Protein AF-0000000067866087 (afdb_homodimer)

Solvent-accessible surface area (backbone atoms only — not comparable to full-atom values): 29456 Å² total; per-residue (Å²): 94,56,46,68,60,42,43,50,47,48,44,54,44,33,23,49,41,31,41,72,55,40,32,34,80,64,55,8,73,56,95,89,36,75,36,65,34,22,41,31,91,88,43,38,72,68,56,48,49,72,78,46,77,77,79,81,91,61,86,77,58,91,58,44,31,29,64,70,24,38,69,46,52,48,46,57,62,41,58,78,33,57,77,39,63,63,45,54,54,42,44,39,73,70,68,67,51,92,69,66,81,92,58,43,64,74,44,63,41,66,60,39,52,70,69,90,81,69,78,78,55,56,32,56,30,35,40,30,34,71,85,61,40,33,42,38,31,42,66,49,58,67,64,73,56,74,56,64,56,70,53,37,88,85,75,68,38,64,53,65,70,56,56,50,40,37,64,76,48,43,34,60,42,19,61,54,14,68,83,40,41,76,42,56,81,30,60,67,64,43,29,67,40,26,47,60,47,60,54,52,29,64,27,54,51,94,46,28,34,37,36,40,35,30,42,68,56,34,37,52,46,50,55,60,45,59,80,51,59,84,43,84,55,46,41,77,42,39,46,62,59,53,45,53,44,46,38,65,72,21,45,67,37,82,56,16,39,48,41,50,50,49,36,54,67,74,58,69,108,98,56,45,70,59,43,42,49,49,49,45,53,44,35,23,49,41,31,42,73,54,39,33,33,79,65,55,7,74,56,97,88,38,76,37,64,33,22,40,31,92,89,42,38,73,67,57,47,48,72,79,48,76,76,80,81,89,61,84,74,58,92,58,44,32,30,64,71,23,38,69,47,52,49,47,55,62,40,58,78,33,56,76,40,63,63,46,56,54,44,43,40,72,70,68,66,52,91,68,67,81,92,58,44,62,74,45,61,41,66,58,38,53,68,68,90,79,70,79,77,54,58,32,55,30,34,38,29,34,72,84,62,38,33,43,38,32,41,64,49,58,68,63,73,56,73,55,63,54,69,53,37,87,86,74,69,36,64,54,65,70,56,55,51,42,38,65,75,48,44,33,60,42,18,60,55,14,67,83,39,40,76,42,55,80,30,62,67,63,43,30,68,40,24,46,60,48,58,55,52,30,66,27,53,51,92,46,28,32,35,36,39,34,32,41,66,57,34,39,52,45,51,58,60,44,60,80,50,59,82,43,85,57,45,40,77,41,39,47,61,59,53,46,53,45,46,39,65,72,22,46,66,38,83,56,15,40,46,42,49,50,48,35,53,69,74,58,67,109

Organism: NCBI:txid29363

Secondary structure (DSSP, 8-state):
--HHHHHHHHHHHHHHHHHHTS---PPEEETTEEETTBPPTT-GGGGSPTTPPPPSSSPPPTTTTBTT-HHHHHHHHHGGGTTSHHHHHHHHHHH---PPTT--EEEEEEEE-S-TTS----EEEEEEETTS-EEEEEE-SS-SSS------TTTSS--HHHHHHIIIIIHHHHHH-SS-GGGGG-HHHHHHTHHHHHHHTT--STTEEEEEEE-TT-HHHHHHHGGGTTSTTEEEEEHHHHHHHHHHHHTTSTTHHHHHHHHHHHT--/--HHHHHHHHHHHHHHHHHHTS---PPEEETTEEETTBPPTT-GGGGSPTTPPPPSSSPPPTTTTBTT-HHHHHHHHHGGGTTSHHHHHHHHHHH---PPTT--EEEEEEEE-S-TTS----EEEEEEETTS-EEEEEE-SS-SSS------TTTS---HHHHHHIIIIIHHHHHT-SS-GGGGG-HHHHHHTHHHHHHHTT--STTEEEEEEE-TT-HHHHHHHGGGTTSTTEEEEEHHHHHHHHHHHHTTSTTHHHHHHHHHHHT--

Structure (mmCIF, N/CA/C/O backbone):
data_AF-0000000067866087-model_v1
#
loop_
_entity.id
_entity.type
_entity.pdbx_description
1 polymer 'Uncharacterized protein'
#
loop_
_atom_site.group_PDB
_atom_site.id
_atom_site.type_symbol
_atom_site.label_atom_id
_atom_site.label_alt_id
_atom_site.label_comp_id
_atom_site.label_asym_id
_atom_site.label_entity_id
_atom_site.label_seq_id
_atom_site.pdbx_PDB_ins_code
_atom_site.Cartn_x
_atom_site.Cartn_y
_atom_site.Cartn_z
_atom_site.occupancy
_atom_site.B_iso_or_equiv
_atom_site.auth_seq_id
_atom_site.auth_comp_id
_atom_site.auth_asym_id
_atom_site.auth_atom_id
_atom_site.pdbx_PDB_model_num
ATOM 1 N N . MET A 1 1 ? -4.77 30.953 -7.512 1 77.44 1 MET A N 1
ATOM 2 C CA . MET A 1 1 ? -6.051 30.438 -7.996 1 77.44 1 MET A CA 1
ATOM 3 C C . MET A 1 1 ? -7.172 30.781 -7.016 1 77.44 1 MET A C 1
ATOM 5 O O . MET A 1 1 ? -6.961 30.781 -5.801 1 77.44 1 MET A O 1
ATOM 9 N N . ARG A 1 2 ? -8.258 31.047 -7.578 1 87.06 2 ARG A N 1
ATOM 10 C CA . ARG A 1 2 ? -9.406 31.281 -6.715 1 87.06 2 ARG A CA 1
ATOM 11 C C . ARG A 1 2 ? -9.758 30.047 -5.898 1 87.06 2 ARG A C 1
ATOM 13 O O . ARG A 1 2 ? -9.664 28.922 -6.395 1 87.06 2 ARG A O 1
ATOM 20 N N . TYR A 1 3 ? -10.055 30.312 -4.684 1 91.94 3 TYR A N 1
ATOM 21 C CA . TYR A 1 3 ? -10.32 29.234 -3.738 1 91.94 3 TYR A CA 1
ATOM 22 C C . TYR A 1 3 ? -11.352 28.266 -4.297 1 91.94 3 TYR A C 1
ATOM 24 O O . TYR A 1 3 ? -11.172 27.047 -4.223 1 91.94 3 TYR A O 1
ATOM 32 N N . GLN A 1 4 ? -12.398 28.828 -4.828 1 92.75 4 GLN A N 1
ATOM 33 C CA . GLN A 1 4 ? -13.461 27.969 -5.328 1 92.75 4 GLN A CA 1
ATOM 34 C C . GLN A 1 4 ? -12.961 27.047 -6.434 1 92.75 4 GLN A C 1
ATOM 36 O O . GLN A 1 4 ? -13.336 25.875 -6.492 1 92.75 4 GLN A O 1
ATOM 41 N N . ASP A 1 5 ? -12.164 27.562 -7.277 1 94.75 5 ASP A N 1
ATOM 42 C CA . ASP A 1 5 ? -11.578 26.75 -8.344 1 94.75 5 ASP A CA 1
ATOM 43 C C . ASP A 1 5 ? -10.656 25.672 -7.773 1 94.75 5 ASP A C 1
ATOM 45 O O . ASP A 1 5 ? -10.688 24.531 -8.227 1 94.75 5 ASP A O 1
ATOM 49 N N . TYR A 1 6 ? -9.898 26.062 -6.82 1 95.81 6 TYR A N 1
ATOM 50 C CA . TYR A 1 6 ? -9.008 25.125 -6.156 1 95.81 6 TYR A CA 1
ATOM 51 C C . TYR A 1 6 ? -9.789 23.984 -5.52 1 95.81 6 TYR A C 1
ATOM 53 O O . TYR A 1 6 ? -9.492 22.812 -5.746 1 95.81 6 TYR A O 1
ATOM 61 N N . LYS A 1 7 ? -10.727 24.344 -4.789 1 96.94 7 LYS A N 1
ATOM 62 C CA . LYS A 1 7 ? -11.531 23.359 -4.074 1 96.94 7 LYS A CA 1
ATOM 63 C C . LYS A 1 7 ? -12.211 22.391 -5.043 1 96.94 7 LYS A C 1
ATOM 65 O O . LYS A 1 7 ? -12.18 21.172 -4.848 1 96.94 7 LYS A O 1
ATOM 70 N N . GLU A 1 8 ? -12.773 22.953 -6.066 1 96.94 8 GLU A N 1
ATOM 71 C CA . GLU A 1 8 ? -13.461 22.125 -7.051 1 96.94 8 GLU A CA 1
ATOM 72 C C . GLU A 1 8 ? -12.5 21.156 -7.723 1 96.94 8 GLU A C 1
ATOM 74 O O . GLU A 1 8 ? -12.836 19.984 -7.922 1 96.94 8 GLU A O 1
ATOM 79 N N . LYS A 1 9 ? -11.398 21.625 -8.07 1 97.44 9 LYS A N 1
ATOM 80 C CA . LYS A 1 9 ? -10.383 20.781 -8.695 1 97.44 9 LYS A CA 1
ATOM 81 C C . LYS A 1 9 ? -9.992 19.625 -7.781 1 97.44 9 LYS A C 1
ATOM 83 O O . LYS A 1 9 ? -9.883 18.484 -8.234 1 97.44 9 LYS A O 1
ATOM 88 N N . VAL A 1 10 ? -9.797 19.906 -6.527 1 98.19 10 VAL A N 1
ATOM 89 C CA . VAL A 1 10 ? -9.398 18.906 -5.555 1 98.19 10 VAL A CA 1
ATOM 90 C C . VAL A 1 10 ? -10.516 17.875 -5.395 1 98.19 10 VAL A C 1
ATOM 92 O O . VAL A 1 10 ? -10.266 16.656 -5.449 1 98.19 10 VAL A O 1
ATOM 95 N N . LEU A 1 11 ? -11.719 18.359 -5.246 1 98.31 11 LEU A N 1
ATOM 96 C CA . LEU A 1 11 ? -12.828 17.453 -5 1 98.31 11 LEU A CA 1
ATOM 97 C C . LEU A 1 11 ? -13.07 16.547 -6.203 1 98.31 11 LEU A C 1
ATOM 99 O O . LEU A 1 11 ? -13.344 15.359 -6.043 1 98.31 11 LEU A O 1
ATOM 103 N N . ASN A 1 12 ? -12.93 17.094 -7.41 1 98.25 12 ASN A N 1
ATOM 104 C CA . ASN A 1 12 ? -13.055 16.281 -8.617 1 98.25 12 ASN A CA 1
ATOM 105 C C . ASN A 1 12 ? -11.961 15.219 -8.695 1 98.25 12 ASN A C 1
ATOM 107 O O . ASN A 1 12 ? -12.242 14.07 -9.039 1 98.25 12 ASN A O 1
ATOM 111 N N . HIS A 1 13 ? -10.82 15.602 -8.398 1 98.56 13 HIS A N 1
ATOM 112 C CA . HIS A 1 13 ? -9.695 14.664 -8.391 1 98.56 13 HIS A CA 1
ATOM 113 C C . HIS A 1 13 ? -9.93 13.539 -7.395 1 98.56 13 HIS A C 1
ATOM 115 O O . HIS A 1 13 ? -9.711 12.367 -7.715 1 98.56 13 HIS A O 1
ATOM 121 N N . LEU A 1 14 ? -10.422 13.891 -6.227 1 98.62 14 LEU A N 1
ATOM 122 C CA . LEU A 1 14 ? -10.617 12.898 -5.176 1 98.62 14 LEU A CA 1
ATOM 123 C C . LEU A 1 14 ? -11.758 11.953 -5.523 1 98.62 14 LEU A C 1
ATOM 125 O O . LEU A 1 14 ? -11.734 10.773 -5.145 1 98.62 14 LEU A O 1
ATOM 129 N N . GLU A 1 15 ? -12.719 12.484 -6.215 1 98.31 15 GLU A N 1
ATOM 130 C CA . GLU A 1 15 ? -13.766 11.602 -6.727 1 98.31 15 GLU A CA 1
ATOM 131 C C . GLU A 1 15 ? -13.195 10.562 -7.684 1 98.31 15 GLU A C 1
ATOM 133 O O . GLU A 1 15 ? -13.516 9.375 -7.578 1 98.31 15 GLU A O 1
ATOM 138 N N . GLU A 1 16 ? -12.352 10.992 -8.578 1 97.88 16 GLU A N 1
ATOM 139 C CA . GLU A 1 16 ? -11.703 10.078 -9.516 1 97.88 16 GLU A CA 1
ATOM 140 C C . GLU A 1 16 ? -10.797 9.094 -8.781 1 97.88 16 GLU A C 1
ATOM 142 O O . GLU A 1 16 ? -10.766 7.906 -9.117 1 97.88 16 GLU A O 1
ATOM 147 N N . TYR A 1 17 ? -10.07 9.602 -7.848 1 97.62 17 TYR A N 1
ATOM 148 C CA . TYR A 1 17 ? -9.203 8.75 -7.035 1 97.62 17 TYR A CA 1
ATOM 149 C C . TYR A 1 17 ? -10.008 7.664 -6.336 1 97.62 17 TYR A C 1
ATOM 151 O O . TYR A 1 17 ? -9.609 6.496 -6.324 1 97.62 17 TYR A O 1
ATOM 159 N N . LYS A 1 18 ? -11.141 8.07 -5.734 1 97.38 18 LYS A N 1
ATOM 160 C CA . LYS A 1 18 ? -12.023 7.137 -5.047 1 97.38 18 LYS A CA 1
ATOM 161 C C . LYS A 1 18 ? -12.477 6.016 -5.98 1 97.38 18 LYS A C 1
ATOM 163 O O . LYS A 1 18 ? -12.43 4.84 -5.613 1 97.38 18 LYS A O 1
ATOM 168 N N . LEU A 1 19 ? -12.758 6.352 -7.199 1 95.81 19 LEU A N 1
ATOM 169 C CA . LEU A 1 19 ? -13.266 5.395 -8.18 1 95.81 19 LEU A CA 1
ATOM 170 C C . LEU A 1 19 ? -12.141 4.52 -8.719 1 95.81 19 LEU A C 1
ATOM 172 O O . LEU A 1 19 ? -12.258 3.293 -8.742 1 95.81 19 LEU A O 1
ATOM 176 N N . ASN A 1 20 ? -11.055 5.148 -9.047 1 93.69 20 ASN A N 1
ATOM 177 C CA . ASN A 1 20 ? -10.055 4.465 -9.859 1 93.69 20 ASN A CA 1
ATOM 178 C C . ASN A 1 20 ? -8.977 3.828 -8.992 1 93.69 20 ASN A C 1
ATOM 180 O O . ASN A 1 20 ? -8.383 2.812 -9.367 1 93.69 20 ASN A O 1
ATOM 184 N N . SER A 1 21 ? -8.656 4.422 -7.883 1 94.06 21 SER A N 1
ATOM 185 C CA . SER A 1 21 ? -7.57 3.928 -7.043 1 94.06 21 SER A CA 1
ATOM 186 C C . SER A 1 21 ? -8.109 3.113 -5.871 1 94.06 21 SER A C 1
ATOM 188 O O . SER A 1 21 ? -7.531 2.084 -5.508 1 94.06 21 SER A O 1
ATOM 190 N N . LEU A 1 22 ? -9.258 3.545 -5.355 1 95.81 22 LEU A N 1
ATOM 191 C CA . LEU A 1 22 ? -9.812 2.84 -4.207 1 95.81 22 LEU A CA 1
ATOM 192 C C . LEU A 1 22 ? -10.844 1.81 -4.645 1 95.81 22 LEU A C 1
ATOM 194 O O . LEU A 1 22 ? -11.211 0.924 -3.869 1 95.81 22 LEU A O 1
ATOM 198 N N . GLY A 1 23 ? -11.375 2 -5.867 1 95 23 GLY A N 1
ATOM 199 C CA . GLY A 1 23 ? -12.398 1.094 -6.363 1 95 23 GLY A CA 1
ATOM 200 C C . GLY A 1 23 ? -13.727 1.234 -5.641 1 95 23 GLY A C 1
ATOM 201 O O . GLY A 1 23 ? -14.516 0.292 -5.598 1 95 23 GLY A O 1
ATOM 202 N N . CYS A 1 24 ? -13.891 2.293 -4.93 1 95.69 24 CYS A N 1
ATOM 203 C CA . CYS A 1 24 ? -15.133 2.549 -4.211 1 95.69 24 CYS A CA 1
ATOM 204 C C . CYS A 1 24 ? -16.125 3.309 -5.086 1 95.69 24 CYS A C 1
ATOM 206 O O . CYS A 1 24 ? -15.938 4.496 -5.355 1 95.69 24 CYS A O 1
ATOM 208 N N . VAL A 1 25 ? -17.141 2.707 -5.469 1 93.81 25 VAL A N 1
ATOM 209 C CA . VAL A 1 25 ? -18.094 3.291 -6.41 1 93.81 25 VAL A CA 1
ATOM 210 C C . VAL A 1 25 ? -19.219 3.979 -5.645 1 93.81 25 VAL A C 1
ATOM 212 O O . VAL A 1 25 ? -19.844 4.91 -6.152 1 93.81 25 VAL A O 1
ATOM 215 N N . LYS A 1 26 ? -19.469 3.535 -4.41 1 93.75 26 LYS A N 1
ATOM 216 C CA . LYS A 1 26 ? -20.547 4.098 -3.6 1 93.75 26 LYS A CA 1
ATOM 217 C C . LYS A 1 26 ? -20.156 5.469 -3.051 1 93.75 26 LYS A C 1
ATOM 219 O O . LYS A 1 26 ? -19.047 5.656 -2.559 1 93.75 26 LYS A O 1
ATOM 224 N N . ASN A 1 27 ? -21.125 6.348 -3.113 1 96.31 27 ASN A N 1
ATOM 225 C CA . ASN A 1 27 ? -20.891 7.691 -2.602 1 96.31 27 ASN A CA 1
ATOM 226 C C . ASN A 1 27 ? -21.297 7.812 -1.134 1 96.31 27 ASN A C 1
ATOM 228 O O . ASN A 1 27 ? -22.109 7.031 -0.643 1 96.31 27 ASN A O 1
ATOM 232 N N . GLY A 1 28 ? -20.656 8.734 -0.417 1 96.56 28 GLY A N 1
ATOM 233 C CA . GLY A 1 28 ? -21.062 9.086 0.936 1 96.56 28 GLY A CA 1
ATOM 234 C C . GLY A 1 28 ? -21.984 10.297 0.988 1 96.56 28 GLY A C 1
ATOM 235 O O . GLY A 1 28 ? -22.188 10.977 -0.021 1 96.56 28 GLY A O 1
ATOM 236 N N . LEU A 1 29 ? -22.516 10.555 2.168 1 95.88 29 LEU A N 1
ATOM 237 C CA . LEU A 1 29 ? -23.484 11.617 2.336 1 95.88 29 LEU A CA 1
ATOM 238 C C . LEU A 1 29 ? -22.922 12.766 3.158 1 95.88 29 LEU A C 1
ATOM 240 O O . LEU A 1 29 ? -22.141 12.539 4.09 1 95.88 29 LEU A O 1
ATOM 244 N N . TYR A 1 30 ? -23.297 13.977 2.809 1 95.38 30 TYR A N 1
ATOM 245 C CA . TYR A 1 30 ? -23.125 15.195 3.596 1 95.38 30 TYR A CA 1
ATOM 246 C C . TYR A 1 30 ? -24.375 16.062 3.545 1 95.38 30 TYR A C 1
ATOM 248 O O . TYR A 1 30 ? -24.828 16.438 2.465 1 95.38 30 TYR A O 1
ATOM 256 N N . GLN A 1 31 ? -24.922 16.266 4.699 1 94.75 31 GLN A N 1
ATOM 257 C CA . GLN A 1 31 ? -26.172 17.016 4.793 1 94.75 31 GLN A CA 1
ATOM 258 C C . GLN A 1 31 ? -27.219 16.438 3.848 1 94.75 31 GLN A C 1
ATOM 260 O O . GLN A 1 31 ? -27.844 17.172 3.086 1 94.75 31 GLN A O 1
ATOM 265 N N . ASN A 1 32 ? -27.25 15.133 3.721 1 93.44 32 ASN A N 1
ATOM 266 C CA . ASN A 1 32 ? -28.266 14.344 3.021 1 93.44 32 ASN A CA 1
ATOM 267 C C . ASN A 1 32 ? -28.078 14.414 1.508 1 93.44 32 ASN A C 1
ATOM 269 O O . ASN A 1 32 ? -29.031 14.164 0.754 1 93.44 32 ASN A O 1
ATOM 273 N N . LYS A 1 33 ? -26.984 14.844 1.142 1 96.88 33 LYS A N 1
ATOM 274 C CA . LYS A 1 33 ? -26.641 14.844 -0.28 1 96.88 33 LYS A CA 1
ATOM 275 C C . LYS A 1 33 ? -25.422 13.977 -0.555 1 96.88 33 LYS A C 1
ATOM 277 O O . LYS A 1 33 ? -24.469 13.961 0.239 1 96.88 33 LYS A O 1
ATOM 282 N N . GLU A 1 34 ? -25.406 13.391 -1.702 1 97.19 34 GLU A N 1
ATOM 283 C CA . GLU A 1 34 ? -24.312 12.516 -2.084 1 97.19 34 GLU A CA 1
ATOM 284 C C . GLU A 1 34 ? -23.172 13.305 -2.736 1 97.19 34 GLU A C 1
ATOM 286 O O . GLU A 1 34 ? -23.422 14.195 -3.551 1 97.19 34 GLU A O 1
ATOM 291 N N . TYR A 1 35 ? -22.062 12.961 -2.389 1 97.81 35 TYR A N 1
ATOM 292 C CA . TYR A 1 35 ? -20.875 13.562 -3.002 1 97.81 35 TYR A CA 1
ATOM 293 C C . TYR A 1 35 ? -19.875 12.492 -3.424 1 97.81 35 TYR A C 1
ATOM 295 O O . TYR A 1 35 ? -19.656 11.516 -2.697 1 97.81 35 TYR A O 1
ATOM 303 N N . GLY A 1 36 ? -19.219 12.641 -4.559 1 97.81 36 GLY A N 1
ATOM 304 C CA . GLY A 1 36 ? -18.312 11.664 -5.145 1 97.81 36 GLY A CA 1
ATOM 305 C C . GLY A 1 36 ? -17.016 11.508 -4.363 1 97.81 36 GLY A C 1
ATOM 306 O O . GLY A 1 36 ? -16.422 10.43 -4.352 1 97.81 36 GLY A O 1
ATOM 307 N N . HIS A 1 37 ? -16.594 12.539 -3.721 1 98.44 37 HIS A N 1
ATOM 308 C CA . HIS A 1 37 ? -15.32 12.492 -3.02 1 98.44 37 HIS A CA 1
ATOM 309 C C . HIS A 1 37 ? -15.492 12 -1.589 1 98.44 37 HIS A C 1
ATOM 311 O O . HIS A 1 37 ? -14.531 11.938 -0.825 1 98.44 37 HIS A O 1
ATOM 317 N N . ILE A 1 38 ? -16.75 11.672 -1.154 1 98.56 38 ILE A N 1
ATOM 318 C CA . ILE A 1 38 ? -17.031 11.25 0.213 1 98.56 38 ILE A CA 1
ATOM 319 C C . ILE A 1 38 ? -17.25 9.734 0.251 1 98.56 38 ILE A C 1
ATOM 321 O O . ILE A 1 38 ? -18.047 9.195 -0.515 1 98.56 38 ILE A O 1
ATOM 325 N N . LEU A 1 39 ? -16.516 9.094 1.091 1 97.88 39 LEU A N 1
ATOM 326 C CA . LEU A 1 39 ? -16.703 7.668 1.328 1 97.88 39 LEU A CA 1
ATOM 327 C C . LEU A 1 39 ? -17.984 7.414 2.125 1 97.88 39 LEU A C 1
ATOM 329 O O . LEU A 1 39 ? -18.359 8.227 2.971 1 97.88 39 LEU A O 1
ATOM 333 N N . PRO A 1 40 ? -18.609 6.254 1.887 1 95.75 40 PRO A N 1
ATOM 334 C CA . PRO A 1 40 ? -19.766 5.91 2.715 1 95.75 40 PRO A CA 1
ATOM 335 C C . PRO A 1 40 ? -19.406 5.699 4.184 1 95.75 40 PRO A C 1
ATOM 337 O O . PRO A 1 40 ? -18.234 5.516 4.508 1 95.75 40 PRO A O 1
ATOM 340 N N . SER A 1 41 ? -20.469 5.762 4.992 1 91.38 41 SER A N 1
ATOM 341 C CA . SER A 1 41 ? -20.266 5.484 6.41 1 91.38 41 SER A CA 1
ATOM 342 C C . SER A 1 41 ? -19.625 4.121 6.621 1 91.38 41 SER A C 1
ATOM 344 O O . SER A 1 41 ? -19.984 3.146 5.957 1 91.38 41 SER A O 1
ATOM 346 N N . GLY A 1 42 ? -18.625 4.051 7.465 1 91.44 42 GLY A N 1
ATOM 347 C CA . GLY A 1 42 ? -17.938 2.803 7.762 1 91.44 42 GLY A CA 1
ATOM 348 C C . GLY A 1 42 ? -16.719 2.568 6.902 1 91.44 42 GLY A C 1
ATOM 349 O O . GLY A 1 42 ? -15.93 1.653 7.16 1 91.44 42 GLY A O 1
ATOM 350 N N . PHE A 1 43 ? -16.484 3.406 5.902 1 94.69 43 PHE A N 1
ATOM 351 C CA . PHE A 1 43 ? -15.391 3.178 4.961 1 94.69 43 PHE A CA 1
ATOM 352 C C . PHE A 1 43 ? -14.211 4.094 5.266 1 94.69 43 PHE A C 1
ATOM 354 O O . PHE A 1 43 ? -13.328 4.266 4.426 1 94.69 43 PHE A O 1
ATOM 361 N N . ARG A 1 44 ? -14.117 4.68 6.414 1 94.69 44 ARG A N 1
ATOM 362 C CA . ARG A 1 44 ? -13.047 5.59 6.797 1 94.69 44 ARG A CA 1
ATOM 363 C C . ARG A 1 44 ? -11.68 4.949 6.582 1 94.69 44 ARG A C 1
ATOM 365 O O . ARG A 1 44 ? -10.742 5.609 6.129 1 94.69 44 ARG A O 1
ATOM 372 N N . PRO A 1 45 ? -11.516 3.666 6.82 1 94.38 45 PRO A N 1
ATOM 373 C CA . PRO A 1 45 ? -10.195 3.047 6.664 1 94.38 45 PRO A CA 1
ATOM 374 C C . PRO A 1 45 ? -9.648 3.18 5.246 1 94.38 45 PRO A C 1
ATOM 376 O O . PRO A 1 45 ? -8.43 3.215 5.051 1 94.38 45 PRO A O 1
ATOM 379 N N . LEU A 1 46 ? -10.523 3.367 4.297 1 96 46 LEU A N 1
ATOM 380 C CA . LEU A 1 46 ? -10.094 3.516 2.912 1 96 46 LEU A CA 1
ATOM 381 C C . LEU A 1 46 ? -9.445 4.879 2.688 1 96 46 LEU A C 1
ATOM 383 O O . LEU A 1 46 ? -8.781 5.094 1.671 1 96 46 LEU A O 1
ATOM 387 N N . ASN A 1 47 ? -9.695 5.746 3.629 1 97.62 47 ASN A N 1
ATOM 388 C CA . ASN A 1 47 ? -9.117 7.078 3.486 1 97.62 47 ASN A CA 1
ATOM 389 C C . ASN A 1 47 ? -7.625 7.078 3.824 1 97.62 47 ASN A C 1
ATOM 391 O O . ASN A 1 47 ? -6.898 7.992 3.432 1 97.62 47 ASN A O 1
ATOM 395 N N . PHE A 1 48 ? -7.148 6.066 4.527 1 97.25 48 PHE A N 1
ATOM 396 C CA . PHE A 1 48 ? -5.738 5.918 4.855 1 97.25 48 PHE A CA 1
ATOM 397 C C . PHE A 1 48 ? -4.98 5.262 3.705 1 97.25 48 PHE A C 1
ATOM 399 O O . PHE A 1 48 ? -5.531 4.422 2.994 1 97.25 48 PHE A O 1
ATOM 406 N N . LEU A 1 49 ? -3.809 5.68 3.551 1 96.19 49 LEU A N 1
ATOM 407 C CA . LEU A 1 49 ? -2.957 5.059 2.543 1 96.19 49 LEU A CA 1
ATOM 408 C C . LEU A 1 49 ? -2.535 3.658 2.98 1 96.19 49 LEU A C 1
ATOM 410 O O . LEU A 1 49 ? -2.475 3.369 4.176 1 96.19 49 LEU A O 1
ATOM 414 N N . LEU A 1 50 ? -2.209 2.83 1.996 1 90.81 50 LEU A N 1
ATOM 415 C CA . LEU A 1 50 ? -1.663 1.516 2.316 1 90.81 50 LEU A CA 1
ATOM 416 C C . LEU A 1 50 ? -0.321 1.644 3.029 1 90.81 50 LEU A C 1
ATOM 418 O O . LEU A 1 50 ? 0.533 2.432 2.617 1 90.81 50 LEU A O 1
ATOM 422 N N . GLY A 1 51 ? -0.208 0.937 4.105 1 88.75 51 GLY A N 1
ATOM 423 C CA . GLY A 1 51 ? 1.049 0.976 4.836 1 88.75 51 GLY A CA 1
ATOM 424 C C . GLY A 1 51 ? 1.054 1.992 5.961 1 88.75 51 GLY A C 1
ATOM 425 O O . GLY A 1 51 ? 2.023 2.086 6.715 1 88.75 51 GLY A O 1
ATOM 426 N N . VAL A 1 52 ? -0.03 2.779 6.055 1 95.19 52 VAL A N 1
ATOM 427 C CA . VAL A 1 52 ? -0.132 3.762 7.129 1 95.19 52 VAL A CA 1
ATOM 428 C C . VAL A 1 52 ? -0.974 3.195 8.273 1 95.19 52 VAL A C 1
ATOM 430 O O . VAL A 1 52 ? -2.1 2.742 8.055 1 95.19 52 VAL A O 1
ATOM 433 N N . ASN A 1 53 ? -0.404 3.27 9.414 1 94.88 53 ASN A N 1
ATOM 434 C CA . ASN A 1 53 ? -1.139 2.812 10.586 1 94.88 53 ASN A CA 1
ATOM 435 C C . ASN A 1 53 ? -2.156 3.852 11.047 1 94.88 53 ASN A C 1
ATOM 437 O O . ASN A 1 53 ? -1.873 5.051 11.039 1 94.88 53 ASN A O 1
ATOM 441 N N . GLN A 1 54 ? -3.271 3.332 11.422 1 95.44 54 GLN A N 1
ATOM 442 C CA . GLN A 1 54 ? -4.305 4.207 11.969 1 95.44 54 GLN A CA 1
ATOM 443 C C . GLN A 1 54 ? -4.117 4.402 13.477 1 95.44 54 GLN A C 1
ATOM 445 O O . GLN A 1 54 ? -4.211 3.449 14.25 1 95.44 54 GLN A O 1
ATOM 450 N N . PRO A 1 55 ? -3.895 5.617 13.844 1 95.44 55 PRO A N 1
ATOM 451 C CA . PRO A 1 55 ? -3.75 5.828 15.289 1 95.44 55 PRO A CA 1
ATOM 452 C C . PRO A 1 55 ? -4.988 5.406 16.078 1 95.44 55 PRO A C 1
ATOM 454 O O . PRO A 1 55 ? -6.117 5.664 15.641 1 95.44 55 PRO A O 1
ATOM 457 N N . LYS A 1 56 ? -4.84 4.742 17.172 1 92.38 56 LYS A N 1
ATOM 458 C CA . LYS A 1 56 ? -5.957 4.234 17.953 1 92.38 56 LYS A CA 1
ATOM 459 C C . LYS A 1 56 ? -6.297 5.18 19.109 1 92.38 56 LYS A C 1
ATOM 461 O O . LYS A 1 56 ? -7.398 5.129 19.656 1 92.38 56 LYS A O 1
ATOM 466 N N . ASP A 1 57 ? -5.434 6.02 19.484 1 91.25 57 ASP A N 1
ATOM 467 C CA . ASP A 1 57 ? -5.586 6.824 20.688 1 91.25 57 ASP A CA 1
ATOM 468 C C . ASP A 1 57 ? -5.91 8.273 20.344 1 91.25 57 ASP A C 1
ATOM 470 O O . ASP A 1 57 ? -5.469 9.195 21.047 1 91.25 57 ASP A O 1
ATOM 474 N N . ILE A 1 58 ? -6.594 8.5 19.234 1 93.5 58 ILE A N 1
ATOM 475 C CA . ILE A 1 58 ? -6.992 9.859 18.891 1 93.5 58 ILE A CA 1
ATOM 476 C C . ILE A 1 58 ? -8.492 9.906 18.594 1 93.5 58 ILE A C 1
ATOM 478 O O . ILE A 1 58 ? -9.109 8.867 18.344 1 93.5 58 ILE A O 1
ATOM 482 N N . HIS A 1 59 ? -8.984 11.094 18.719 1 92.38 59 HIS A N 1
ATOM 483 C CA . HIS A 1 59 ? -10.359 11.328 18.281 1 92.38 59 HIS A CA 1
ATOM 484 C C . HIS A 1 59 ? -10.422 11.703 16.812 1 92.38 59 HIS A C 1
ATOM 486 O O . HIS A 1 59 ? -9.922 12.758 16.406 1 92.38 59 HIS A O 1
ATOM 492 N N . TYR A 1 60 ? -11.086 10.875 16.109 1 94.94 60 TYR A N 1
ATOM 493 C CA . TYR A 1 60 ? -11.25 11.172 14.695 1 94.94 60 TYR A CA 1
ATOM 494 C C . TYR A 1 60 ? -12.383 12.164 14.477 1 94.94 60 TYR A C 1
ATOM 496 O O . TYR A 1 60 ? -13.43 12.07 15.125 1 94.94 60 TYR A O 1
ATOM 504 N N . HIS A 1 61 ? -12.195 13.055 13.648 1 93.5 61 HIS A N 1
ATOM 505 C CA . HIS A 1 61 ? -13.234 14.016 13.312 1 93.5 61 HIS A CA 1
ATOM 506 C C . HIS A 1 61 ? -14.445 13.328 12.688 1 93.5 61 HIS A C 1
ATOM 508 O O . HIS A 1 61 ? -14.305 12.266 12.07 1 93.5 61 HIS A O 1
ATOM 514 N N . MET A 1 62 ? -15.461 14.016 12.742 1 91.69 62 MET A N 1
ATOM 515 C CA . MET A 1 62 ? -16.734 13.484 12.258 1 91.69 62 MET A CA 1
ATOM 516 C C . MET A 1 62 ? -16.656 13.164 10.773 1 91.69 62 MET A C 1
ATOM 518 O O . MET A 1 62 ? -17.203 12.156 10.32 1 91.69 62 MET A O 1
ATOM 522 N N . HIS A 1 63 ? -15.938 13.969 10.047 1 94.81 63 HIS A N 1
ATOM 523 C CA . HIS A 1 63 ? -15.938 13.836 8.594 1 94.81 63 HIS A CA 1
ATOM 524 C C . HIS A 1 63 ? -14.602 13.281 8.094 1 94.81 63 HIS A C 1
ATOM 526 O O . HIS A 1 63 ? -14.164 13.609 6.988 1 94.81 63 HIS A O 1
ATOM 532 N N . SER A 1 64 ? -14.023 12.414 8.961 1 96.94 64 SER A N 1
ATOM 533 C CA . SER A 1 64 ? -12.734 11.82 8.617 1 96.94 64 SER A CA 1
ATOM 534 C C . SER A 1 64 ? -12.867 10.867 7.434 1 96.94 64 SER A C 1
ATOM 536 O O . SER A 1 64 ? -11.867 10.508 6.805 1 96.94 64 SER A O 1
ATOM 538 N N . HIS A 1 65 ? -14.094 10.492 7.047 1 97.06 65 HIS A N 1
ATOM 539 C CA . HIS A 1 65 ? -14.289 9.625 5.895 1 97.06 65 HIS A CA 1
ATOM 540 C C . HIS A 1 65 ? -14.398 10.43 4.605 1 97.06 65 HIS A C 1
ATOM 542 O O . HIS A 1 65 ? -14.484 9.859 3.516 1 97.06 65 HIS A O 1
ATOM 548 N N . HIS A 1 66 ? -14.406 11.797 4.73 1 98.31 66 HIS A N 1
ATOM 549 C CA . HIS A 1 66 ? -14.242 12.625 3.539 1 98.31 66 HIS A CA 1
ATOM 550 C C . HIS A 1 66 ? -12.805 12.562 3.023 1 98.31 66 HIS A C 1
ATOM 552 O O . HIS A 1 66 ? -11.859 12.781 3.785 1 98.31 66 HIS A O 1
ATOM 558 N N . LEU A 1 67 ? -12.664 12.297 1.766 1 98.62 67 LEU A N 1
ATOM 559 C CA . LEU A 1 67 ? -11.32 12.102 1.233 1 98.62 67 LEU A CA 1
ATOM 560 C C . LEU A 1 67 ? -10.492 13.375 1.36 1 98.62 67 LEU A C 1
ATOM 562 O O . LEU A 1 67 ? -9.266 13.328 1.31 1 98.62 67 LEU A O 1
ATOM 566 N N . ASN A 1 68 ? -11.141 14.492 1.514 1 98.5 68 ASN A N 1
ATOM 567 C CA . ASN A 1 68 ? -10.414 15.75 1.672 1 98.5 68 ASN A CA 1
ATOM 568 C C . ASN A 1 68 ? -10.227 16.109 3.145 1 98.5 68 ASN A C 1
ATOM 570 O O . ASN A 1 68 ? -10.016 17.281 3.482 1 98.5 68 ASN A O 1
ATOM 574 N N . SER A 1 69 ? -10.312 15.18 4.039 1 98.19 69 SER A N 1
ATOM 575 C CA . SER A 1 69 ? -10.055 15.391 5.461 1 98.19 69 SER A CA 1
ATOM 576 C C . SER A 1 69 ? -8.602 15.766 5.711 1 98.19 69 SER A C 1
ATOM 578 O O . SER A 1 69 ? -7.695 14.953 5.473 1 98.19 69 SER A O 1
ATOM 580 N N . SER A 1 70 ? -8.414 16.891 6.316 1 98.19 70 SER A N 1
ATOM 581 C CA . SER A 1 70 ? -7.051 17.328 6.617 1 98.19 70 SER A CA 1
ATOM 582 C C . SER A 1 70 ? -6.449 16.5 7.75 1 98.19 70 SER A C 1
ATOM 584 O O . SER A 1 70 ? -5.234 16.281 7.797 1 98.19 70 SER A O 1
ATOM 586 N N . GLN A 1 71 ? -7.285 15.969 8.648 1 97.75 71 GLN A N 1
ATOM 587 C CA . GLN A 1 71 ? -6.781 15.109 9.719 1 97.75 71 GLN A CA 1
ATOM 588 C C . GLN A 1 71 ? -6.141 13.844 9.156 1 97.75 71 GLN A C 1
ATOM 590 O O . GLN A 1 71 ? -5.016 13.5 9.516 1 97.75 71 GLN A O 1
ATOM 595 N N . ILE A 1 72 ? -6.859 13.227 8.219 1 98.62 72 ILE A N 1
ATOM 596 C CA . ILE A 1 72 ? -6.375 11.977 7.641 1 98.62 72 ILE A CA 1
ATOM 597 C C . ILE A 1 72 ? -5.168 12.258 6.75 1 98.62 72 ILE A C 1
ATOM 599 O O . ILE A 1 72 ? -4.207 11.484 6.727 1 98.62 72 ILE A O 1
ATOM 603 N N . MET A 1 73 ? -5.242 13.398 6.035 1 98.69 73 MET A N 1
ATOM 604 C CA . MET A 1 73 ? -4.098 13.797 5.219 1 98.69 73 MET A CA 1
ATOM 605 C C . MET A 1 73 ? -2.842 13.93 6.074 1 98.69 73 MET A C 1
ATOM 607 O O . MET A 1 73 ? -1.771 13.453 5.691 1 98.69 73 MET A O 1
ATOM 611 N N . CYS A 1 74 ? -3.002 14.5 7.199 1 98.75 74 CYS A N 1
ATOM 612 C CA . CYS A 1 74 ? -1.904 14.688 8.141 1 98.75 74 CYS A CA 1
ATOM 613 C C . CYS A 1 74 ? -1.337 13.344 8.586 1 98.75 74 CYS A C 1
ATOM 615 O O . CYS A 1 74 ? -0.125 13.125 8.531 1 98.75 74 CYS A O 1
ATOM 617 N N . ILE A 1 75 ? -2.162 12.477 8.961 1 98.75 75 ILE A N 1
ATOM 618 C CA . ILE A 1 75 ? -1.745 11.164 9.43 1 98.75 75 ILE A CA 1
ATOM 619 C C . ILE A 1 75 ? -1.069 10.398 8.289 1 98.75 75 ILE A C 1
ATOM 621 O O . ILE A 1 75 ? -0.01 9.797 8.484 1 98.75 75 ILE A O 1
ATOM 625 N N . ASN A 1 76 ? -1.692 10.492 7.137 1 98.56 76 ASN A N 1
ATOM 626 C CA . ASN A 1 76 ? -1.135 9.805 5.973 1 98.56 76 ASN A CA 1
ATOM 627 C C . ASN A 1 76 ? 0.296 10.258 5.691 1 98.56 76 ASN A C 1
ATOM 629 O O . ASN A 1 76 ? 1.118 9.469 5.223 1 98.56 76 ASN A O 1
ATOM 633 N N . PHE A 1 77 ? 0.607 11.469 5.957 1 98.75 77 PHE A N 1
ATOM 634 C CA . PHE A 1 77 ? 1.938 11.977 5.645 1 98.75 77 PHE A CA 1
ATOM 635 C C . PHE A 1 77 ? 2.918 11.648 6.766 1 98.75 77 PHE A C 1
ATOM 637 O O . PHE A 1 77 ? 4.008 11.133 6.512 1 98.75 77 PHE A O 1
ATOM 644 N N . PHE A 1 78 ? 2.531 11.867 7.992 1 98.75 78 PHE A N 1
ATOM 645 C CA . PHE A 1 78 ? 3.525 11.914 9.062 1 98.75 78 PHE A CA 1
ATOM 646 C C . PHE A 1 78 ? 3.682 10.539 9.711 1 98.75 78 PHE A C 1
ATOM 648 O O . PHE A 1 78 ? 4.762 10.203 10.203 1 98.75 78 PHE A O 1
ATOM 655 N N . GLU A 1 79 ? 2.701 9.711 9.789 1 98.38 79 GLU A N 1
ATOM 656 C CA . GLU A 1 79 ? 2.713 8.453 10.531 1 98.38 79 GLU A CA 1
ATOM 657 C C . GLU A 1 79 ? 3.863 7.559 10.086 1 98.38 79 GLU A C 1
ATOM 659 O O . GLU A 1 79 ? 4.578 6.992 10.914 1 98.38 79 GLU A O 1
ATOM 664 N N . PRO A 1 80 ? 4.148 7.461 8.797 1 97.06 80 PRO A N 1
ATOM 665 C CA . PRO A 1 80 ? 5.188 6.527 8.359 1 97.06 80 PRO A CA 1
ATOM 666 C C . PRO A 1 80 ? 6.586 6.953 8.812 1 97.06 80 PRO A C 1
ATOM 668 O O . PRO A 1 80 ? 7.5 6.125 8.859 1 97.06 80 PRO A O 1
ATOM 671 N N . ILE A 1 81 ? 6.723 8.25 9.117 1 97.31 81 ILE A N 1
ATOM 672 C CA . ILE A 1 81 ? 8.078 8.711 9.383 1 97.31 81 ILE A CA 1
ATOM 673 C C . ILE A 1 81 ? 8.117 9.492 10.695 1 97.31 81 ILE A C 1
ATOM 675 O O . ILE A 1 81 ? 9.086 10.195 10.977 1 97.31 81 ILE A O 1
ATOM 679 N N . MET A 1 82 ? 7.125 9.391 11.516 1 96.88 82 MET A N 1
ATOM 680 C CA . MET A 1 82 ? 6.969 10.266 12.672 1 96.88 82 MET A CA 1
ATOM 681 C C . MET A 1 82 ? 8.047 9.984 13.719 1 96.88 82 MET A C 1
ATOM 683 O O . MET A 1 82 ? 8.297 10.805 14.602 1 96.88 82 MET A O 1
ATOM 687 N N . LYS A 1 83 ? 8.75 8.82 13.562 1 94.75 83 LYS A N 1
ATOM 688 C CA . LYS A 1 83 ? 9.812 8.484 14.508 1 94.75 83 LYS A CA 1
ATOM 689 C C . LYS A 1 83 ? 11.156 8.352 13.797 1 94.75 83 LYS A C 1
ATOM 691 O O . LYS A 1 83 ? 12.133 7.875 14.383 1 94.75 83 LYS A O 1
ATOM 696 N N . ASP A 1 84 ? 11.172 8.742 12.57 1 93.38 84 ASP A N 1
ATOM 697 C CA . ASP A 1 84 ? 12.344 8.523 11.727 1 93.38 84 ASP A CA 1
ATOM 698 C C . ASP A 1 84 ? 13.156 9.805 11.578 1 93.38 84 ASP A C 1
ATOM 700 O O . ASP A 1 84 ? 12.594 10.898 11.508 1 93.38 84 ASP A O 1
ATOM 704 N N . ASN A 1 85 ? 14.414 9.656 11.438 1 92.5 85 ASN A N 1
ATOM 705 C CA . ASN A 1 85 ? 15.273 10.805 11.156 1 92.5 85 ASN A CA 1
ATOM 706 C C . ASN A 1 85 ? 14.961 11.414 9.789 1 92.5 85 ASN A C 1
ATOM 708 O O . ASN A 1 85 ? 15.281 12.578 9.539 1 92.5 85 ASN A O 1
ATOM 712 N N . LEU A 1 86 ? 14.336 10.617 9 1 94.31 86 LEU A N 1
ATOM 713 C CA . LEU A 1 86 ? 13.93 11.094 7.684 1 94.31 86 LEU A CA 1
ATOM 714 C C . LEU A 1 86 ? 13.062 12.336 7.801 1 94.31 86 LEU A C 1
ATOM 716 O O . LEU A 1 86 ? 13.18 13.258 6.992 1 94.31 86 LEU A O 1
ATOM 720 N N . LEU A 1 87 ? 12.172 12.336 8.797 1 96.19 87 LEU A N 1
ATOM 721 C CA . LEU A 1 87 ? 11.312 13.5 8.992 1 96.19 87 LEU A CA 1
ATOM 722 C C . LEU A 1 87 ? 12.141 14.742 9.297 1 96.19 87 LEU A C 1
ATOM 724 O O . LEU A 1 87 ? 11.867 15.82 8.758 1 96.19 87 LEU A O 1
ATOM 728 N N . ILE A 1 88 ? 13.148 14.617 10.07 1 95 88 ILE A N 1
ATOM 729 C CA . ILE A 1 88 ? 14.016 15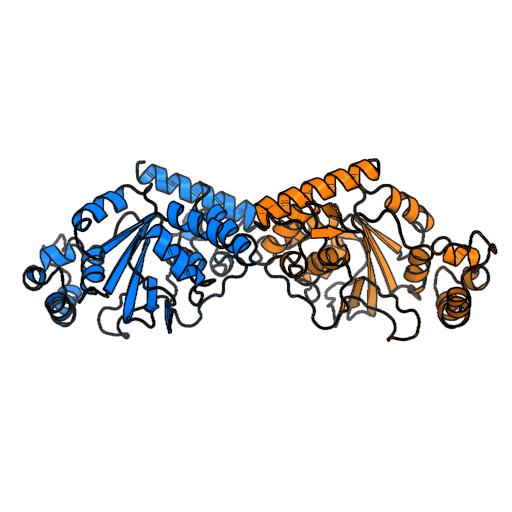.734 10.422 1 95 88 ILE A CA 1
ATOM 730 C C . ILE A 1 88 ? 14.719 16.25 9.164 1 95 88 ILE A C 1
ATOM 732 O O . ILE A 1 88 ? 14.75 17.469 8.93 1 95 88 ILE A O 1
ATOM 736 N N . ASP A 1 89 ? 15.219 15.344 8.367 1 94 89 ASP A N 1
ATOM 737 C CA . ASP A 1 89 ? 15.906 15.727 7.137 1 94 89 ASP A CA 1
ATOM 738 C C . ASP A 1 89 ? 14.969 16.484 6.199 1 94 89 ASP A C 1
ATOM 740 O O . ASP A 1 89 ? 15.359 17.516 5.629 1 94 89 ASP A O 1
ATOM 744 N N . ILE A 1 90 ? 13.789 16.031 6.102 1 95.25 90 ILE A N 1
ATOM 745 C CA . ILE A 1 90 ? 12.805 16.656 5.23 1 95.25 90 ILE A CA 1
ATOM 746 C C . ILE A 1 90 ? 12.477 18.047 5.746 1 95.25 90 ILE A C 1
ATOM 748 O O . ILE A 1 90 ? 12.422 19.016 4.973 1 95.25 90 ILE A O 1
ATOM 752 N N . LEU A 1 91 ? 12.281 18.156 7.004 1 94.06 91 LEU A N 1
ATOM 753 C CA . LEU A 1 91 ? 11.93 19.438 7.598 1 94.06 91 LEU A CA 1
ATOM 754 C C . LEU A 1 91 ? 13.078 20.438 7.465 1 94.06 91 LEU A C 1
ATOM 756 O O . LEU A 1 91 ? 12.859 21.609 7.188 1 94.06 91 LEU A O 1
ATOM 760 N N . LYS A 1 92 ? 14.281 19.984 7.664 1 92.44 92 LYS A N 1
ATOM 761 C CA . LYS A 1 92 ? 15.453 20.844 7.473 1 92.44 92 LYS A CA 1
ATOM 762 C C . LYS A 1 92 ? 15.508 21.375 6.043 1 92.44 92 LYS A C 1
ATOM 764 O O . LYS A 1 92 ? 15.805 22.547 5.824 1 92.44 92 LYS A O 1
ATOM 769 N N . ASP A 1 93 ? 15.164 20.562 5.156 1 93.25 93 ASP A N 1
ATOM 770 C CA . ASP A 1 93 ? 15.258 20.906 3.742 1 93.25 93 ASP A CA 1
ATOM 771 C C . ASP A 1 93 ? 14.109 21.828 3.322 1 93.25 93 ASP A C 1
ATOM 773 O O . ASP A 1 93 ? 14.219 22.562 2.342 1 93.25 93 ASP A O 1
ATOM 777 N N . THR A 1 94 ? 12.969 21.781 4.043 1 93.56 94 THR A N 1
ATOM 778 C CA . THR A 1 94 ? 11.789 22.531 3.615 1 93.56 94 THR A CA 1
ATOM 779 C C . THR A 1 94 ? 11.648 23.812 4.426 1 93.56 94 THR A C 1
ATOM 781 O O . THR A 1 94 ? 11.391 24.875 3.867 1 93.56 94 THR A O 1
ATOM 784 N N . LEU A 1 95 ? 11.773 23.734 5.758 1 88.81 95 LEU A N 1
ATOM 785 C CA . LEU A 1 95 ? 11.531 24.859 6.637 1 88.81 95 LEU A CA 1
ATOM 786 C C . LEU A 1 95 ? 12.797 25.688 6.828 1 88.81 95 LEU A C 1
ATOM 788 O O . LEU A 1 95 ? 12.734 26.844 7.25 1 88.81 95 LEU A O 1
ATOM 792 N N . LYS A 1 96 ? 13.969 25.188 6.516 1 82.44 96 LYS A N 1
ATOM 793 C CA . LYS A 1 96 ? 15.266 25.844 6.703 1 82.44 96 LYS A CA 1
ATOM 794 C C . LYS A 1 96 ? 15.469 26.25 8.156 1 82.44 96 LYS A C 1
ATOM 796 O O . LYS A 1 96 ? 15.953 27.344 8.43 1 82.44 96 LYS A O 1
ATOM 801 N N . ILE A 1 97 ? 14.773 25.469 9.031 1 80.5 97 ILE A N 1
ATOM 802 C CA . ILE A 1 97 ? 14.992 25.672 10.461 1 80.5 97 ILE A CA 1
ATOM 803 C C . ILE A 1 97 ? 16.359 25.109 10.867 1 80.5 97 ILE A C 1
ATOM 805 O O . ILE A 1 97 ? 16.844 24.172 10.25 1 80.5 97 ILE A O 1
ATOM 809 N N . ASN A 1 98 ? 16.969 25.781 11.75 1 80.75 98 ASN A N 1
ATOM 810 C CA . ASN A 1 98 ? 18.266 25.312 12.234 1 80.75 98 ASN A CA 1
ATOM 811 C C . ASN A 1 98 ? 18.109 24.156 13.219 1 80.75 98 ASN A C 1
ATOM 813 O O . ASN A 1 98 ? 18.078 24.375 14.43 1 80.75 98 ASN A O 1
ATOM 817 N N . ILE A 1 99 ? 17.953 23 12.758 1 83.75 99 ILE A N 1
ATOM 818 C CA . ILE A 1 99 ? 17.938 21.797 13.578 1 83.75 99 ILE A CA 1
ATOM 819 C C . ILE A 1 99 ? 19.344 21.203 13.641 1 83.75 99 ILE A C 1
ATOM 821 O O . ILE A 1 99 ? 19.969 20.953 12.602 1 83.75 99 ILE A O 1
ATOM 825 N N . PRO A 1 100 ? 19.828 21.078 14.828 1 84 100 PRO A N 1
ATOM 826 C CA . PRO A 1 100 ? 21.188 20.547 14.961 1 84 100 PRO A CA 1
ATOM 827 C C . PRO A 1 100 ? 21.344 19.188 14.281 1 84 100 PRO A C 1
ATOM 829 O O . PRO A 1 100 ? 20.375 18.438 14.141 1 84 100 PRO A O 1
ATOM 832 N N . ASP A 1 101 ? 22.625 18.969 14.047 1 78.94 101 ASP A N 1
ATOM 833 C CA . ASP A 1 101 ? 22.953 17.656 13.477 1 78.94 101 ASP A CA 1
ATOM 834 C C . ASP A 1 101 ? 22.797 16.547 14.508 1 78.94 101 ASP A C 1
ATOM 836 O O . ASP A 1 101 ? 22.859 16.797 15.719 1 78.94 101 ASP A O 1
ATOM 840 N N . HIS A 1 102 ? 22.562 15.375 14.18 1 79.88 102 HIS A N 1
ATOM 841 C CA . HIS A 1 102 ? 22.453 14.172 15 1 79.88 102 HIS A CA 1
ATOM 842 C C . HIS A 1 102 ? 21.297 14.281 15.992 1 79.88 102 HIS A C 1
ATOM 844 O O . HIS A 1 102 ? 21.438 13.875 17.156 1 79.88 102 HIS A O 1
ATOM 850 N N . THR A 1 103 ? 20.391 15.031 15.68 1 90.56 103 THR A N 1
ATOM 851 C CA . THR A 1 103 ? 19.188 15.109 16.5 1 90.56 103 THR A CA 1
ATOM 852 C C . THR A 1 103 ? 18.266 13.93 16.219 1 90.56 103 THR A C 1
ATOM 854 O O . THR A 1 103 ? 18.484 13.18 15.258 1 90.56 103 THR A O 1
ATOM 857 N N . LYS A 1 104 ? 17.422 13.664 17.203 1 95.06 104 LYS A N 1
ATOM 858 C CA . LYS A 1 104 ? 16.438 12.602 17.047 1 95.06 104 LYS A CA 1
ATOM 859 C C . LYS A 1 104 ? 15.086 13.023 17.625 1 95.06 104 LYS A C 1
ATOM 861 O O . LYS A 1 104 ? 15.023 13.852 18.531 1 95.06 104 LYS A O 1
ATOM 866 N N . ILE A 1 105 ? 14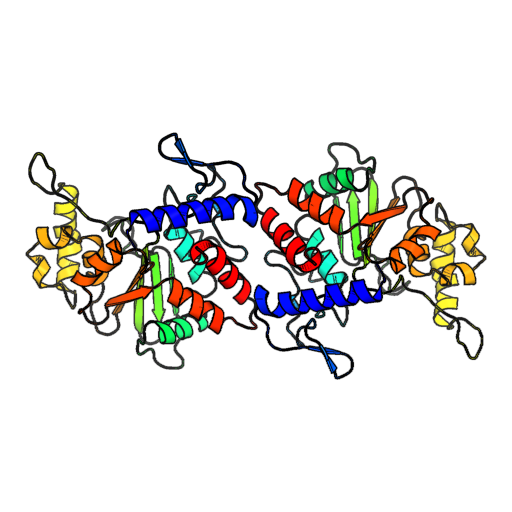.062 12.445 17.094 1 97.12 105 ILE A N 1
ATOM 867 C CA . ILE A 1 105 ? 12.719 12.656 17.625 1 97.12 105 ILE A CA 1
ATOM 868 C C . ILE A 1 105 ? 12.516 11.797 18.875 1 97.12 105 ILE A C 1
ATOM 870 O O . ILE A 1 105 ? 12.664 10.578 18.828 1 97.12 105 ILE A O 1
ATOM 874 N N . ILE A 1 106 ? 12.164 12.398 19.969 1 97.25 106 ILE A N 1
ATOM 875 C CA . ILE A 1 106 ? 12.016 11.641 21.203 1 97.25 106 ILE A CA 1
ATOM 876 C C . ILE A 1 106 ? 10.539 11.492 21.547 1 97.25 106 ILE A C 1
ATOM 878 O O . ILE A 1 106 ? 10.172 10.664 22.391 1 97.25 106 ILE A O 1
ATOM 882 N N . PHE A 1 107 ? 9.727 12.328 20.938 1 97.62 107 PHE A N 1
ATOM 883 C CA . PHE A 1 107 ? 8.289 12.281 21.188 1 97.62 107 PHE A CA 1
ATOM 884 C C . PHE A 1 107 ? 7.52 12.781 19.969 1 97.62 107 PHE A C 1
ATOM 886 O O . PHE A 1 107 ? 7.91 13.781 19.344 1 97.62 107 PHE A O 1
ATOM 893 N N . SER A 1 108 ? 6.508 12.148 19.531 1 97.88 108 SER A N 1
ATOM 894 C CA . SER A 1 108 ? 5.59 12.555 18.484 1 97.88 108 SER A CA 1
ATOM 895 C C . SER A 1 108 ? 4.16 12.133 18.797 1 97.88 108 SER A C 1
ATOM 897 O O . SER A 1 108 ? 3.938 11.086 19.406 1 97.88 108 SER A O 1
ATOM 899 N N . LYS A 1 109 ? 3.229 12.945 18.406 1 97 109 LYS A N 1
ATOM 900 C CA . LYS A 1 109 ? 1.833 12.641 18.703 1 97 109 LYS A CA 1
ATOM 901 C C . LYS A 1 109 ? 0.895 13.367 17.75 1 97 109 LYS A C 1
ATOM 903 O O . LYS A 1 109 ? 1.105 14.539 17.438 1 97 109 LYS A O 1
ATOM 908 N N . PHE A 1 110 ? -0.033 12.648 17.297 1 97.5 110 PHE A N 1
ATOM 909 C CA . PHE A 1 110 ? -1.139 13.266 16.578 1 97.5 110 PHE A CA 1
ATOM 910 C C . PHE A 1 110 ? -2.154 13.859 17.547 1 97.5 110 PHE A C 1
ATOM 912 O O . PHE A 1 110 ? -2.318 13.359 18.672 1 97.5 110 PHE A O 1
ATOM 919 N N . GLU A 1 111 ? -2.836 14.93 17.109 1 95.56 111 GLU A N 1
ATOM 920 C CA . GLU A 1 111 ? -3.863 15.57 17.922 1 95.56 111 GLU A CA 1
ATOM 921 C C . GLU A 1 111 ? -3.318 15.953 19.297 1 95.56 111 GLU A C 1
ATOM 923 O O . GLU A 1 111 ? -3.898 15.594 20.312 1 95.56 111 GLU A O 1
ATOM 928 N N . TYR A 1 112 ? -2.285 16.672 19.234 1 94.88 112 TYR A N 1
ATOM 929 C CA . TYR A 1 112 ? -1.573 17.047 20.453 1 94.88 112 TYR A CA 1
ATOM 930 C C . TYR A 1 112 ? -2.166 18.312 21.062 1 94.88 112 TYR A C 1
ATOM 932 O O . TYR A 1 112 ? -2.295 19.344 20.391 1 94.88 112 TYR A O 1
ATOM 940 N N . GLY A 1 113 ? -2.527 18.281 22.266 1 85.88 113 GLY A N 1
ATOM 941 C CA . GLY A 1 113 ? -3.057 19.438 22.953 1 85.88 113 GLY A CA 1
ATOM 942 C C . GLY A 1 113 ? -3.191 19.219 24.453 1 85.88 113 GLY A C 1
ATOM 943 O O . GLY A 1 113 ? -2.799 18.188 24.969 1 85.88 113 GLY A O 1
ATOM 944 N N . ALA A 1 114 ? -3.492 20.312 25.047 1 69.88 114 ALA A N 1
ATOM 945 C CA . ALA A 1 114 ? -3.668 20.281 26.5 1 69.88 114 ALA A CA 1
ATOM 946 C C . ALA A 1 114 ? -4.766 19.297 26.891 1 69.88 114 ALA A C 1
ATOM 948 O O . ALA A 1 114 ? -5.691 19.047 26.125 1 69.88 114 ALA A O 1
ATOM 949 N N . PRO A 1 115 ? -4.461 18.406 28.016 1 57.91 115 PRO A N 1
ATOM 950 C CA . PRO A 1 115 ? -5.457 17.453 28.516 1 57.91 115 PRO A CA 1
ATOM 951 C C . PRO A 1 115 ? -6.879 18 28.453 1 57.91 115 PRO A C 1
ATOM 953 O O . PRO A 1 115 ? -7.086 19.203 28.547 1 57.91 115 PRO A O 1
ATOM 956 N N . LYS A 1 116 ? -7.887 17.047 28.219 1 52 116 LYS A N 1
ATOM 957 C CA . LYS A 1 116 ? -9.336 17.203 28.125 1 52 116 LYS A CA 1
ATOM 958 C C . LYS A 1 116 ? -9.875 18.078 29.25 1 52 116 LYS A C 1
ATOM 960 O O . LYS A 1 116 ? -9.523 17.875 30.422 1 52 116 LYS A O 1
ATOM 965 N N . GLY A 1 117 ? -10.531 19.141 28.938 1 48.56 117 GLY A N 1
ATOM 966 C CA . GLY A 1 117 ? -11.234 20.062 29.828 1 48.56 117 GLY A CA 1
ATOM 967 C C . GLY A 1 117 ? -10.805 21.516 29.641 1 48.56 117 GLY A C 1
ATOM 968 O O . GLY A 1 117 ? -11.57 22.438 29.922 1 48.56 117 GLY A O 1
ATOM 969 N N . LYS A 1 118 ? -9.648 21.766 29.078 1 57.44 118 LYS A N 1
ATOM 970 C CA . LYS A 1 118 ? -9.305 23.188 29.094 1 57.44 118 LYS A CA 1
ATOM 971 C C . LYS A 1 118 ? -9.688 23.875 27.797 1 57.44 118 LYS A C 1
ATOM 973 O O . LYS A 1 118 ? -10.594 24.703 27.766 1 57.44 118 LYS A O 1
ATOM 978 N N . ASP A 1 119 ? -9.055 23.594 26.672 1 59.44 119 ASP A N 1
ATOM 979 C CA . ASP A 1 119 ? -9.367 24.328 25.453 1 59.44 119 ASP A CA 1
ATOM 980 C C . ASP A 1 119 ? -10.008 23.422 24.406 1 59.44 119 ASP A C 1
ATOM 982 O O . ASP A 1 119 ? -10.781 23.875 23.562 1 59.44 119 ASP A O 1
ATOM 986 N N . GLY A 1 120 ? -9.906 22.172 24.578 1 69.38 120 GLY A N 1
ATOM 987 C CA . GLY A 1 120 ? -10.539 21.188 23.703 1 69.38 120 GLY A CA 1
ATOM 988 C C . GLY A 1 120 ? -9.977 21.219 22.281 1 69.38 120 GLY A C 1
ATOM 989 O O . GLY A 1 120 ? -10.617 20.719 21.359 1 69.38 120 GLY A O 1
ATOM 990 N N . THR A 1 121 ? -8.906 22 22.062 1 83.62 121 THR A N 1
ATOM 991 C CA . THR A 1 121 ? -8.312 22.078 20.734 1 83.62 121 THR A CA 1
ATOM 992 C C . THR A 1 121 ? -6.949 21.391 20.719 1 83.62 121 THR A C 1
ATOM 994 O O . THR A 1 121 ? -6.289 21.281 21.75 1 83.62 121 THR A O 1
ATOM 997 N N . THR A 1 122 ? -6.641 20.828 19.562 1 91.69 122 THR A N 1
ATOM 998 C CA . THR A 1 122 ? -5.371 20.109 19.438 1 91.69 122 THR A CA 1
ATOM 999 C C . THR A 1 122 ? -4.66 20.516 18.141 1 91.69 122 THR A C 1
ATOM 1001 O O . THR A 1 122 ? -5.301 20.969 17.188 1 91.69 122 THR A O 1
ATOM 1004 N N . PHE A 1 123 ? -3.361 20.5 18.25 1 96.31 123 PHE A N 1
ATOM 100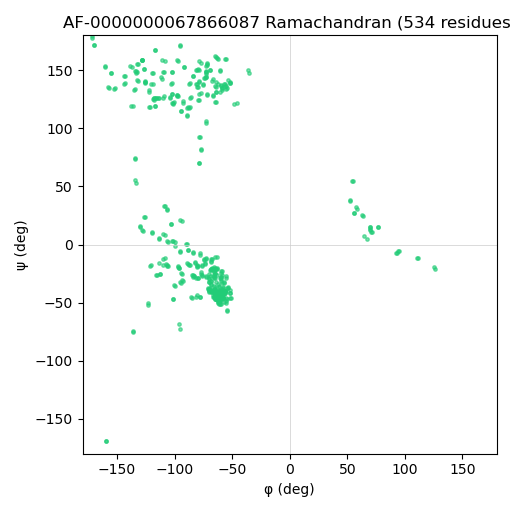5 C CA . PHE A 1 123 ? -2.58 20.516 17.016 1 96.31 123 PHE A CA 1
ATOM 1006 C C . PHE A 1 123 ? -2.736 19.188 16.266 1 96.31 123 PHE A C 1
ATOM 1008 O O . PHE A 1 123 ? -2.889 18.141 16.891 1 96.31 123 PHE A O 1
ATOM 1015 N N . ASP A 1 124 ? -2.637 19.281 14.992 1 97.12 124 ASP A N 1
ATOM 1016 C CA . ASP A 1 124 ? -2.787 18.078 14.188 1 97.12 124 ASP A CA 1
ATOM 1017 C C . ASP A 1 124 ? -1.62 17.125 14.414 1 97.12 124 ASP A C 1
ATOM 1019 O O . ASP A 1 124 ? -1.798 15.898 14.391 1 97.12 124 ASP A O 1
ATOM 1023 N N . PHE A 1 125 ? -0.441 17.656 14.633 1 98.06 125 PHE A N 1
ATOM 1024 C CA . PHE A 1 125 ? 0.75 16.844 14.844 1 98.06 125 PHE A CA 1
ATOM 1025 C C . PHE A 1 125 ? 1.794 17.594 15.648 1 98.06 125 PHE A C 1
ATOM 1027 O O . PHE A 1 125 ? 1.848 18.828 15.594 1 98.06 125 PHE A O 1
ATOM 1034 N N . PHE A 1 126 ? 2.551 16.875 16.438 1 97.81 126 PHE A N 1
ATOM 1035 C CA . PHE A 1 126 ? 3.561 17.469 17.312 1 97.81 126 PHE A CA 1
ATOM 1036 C C . PHE A 1 126 ? 4.789 16.562 17.406 1 97.81 126 PHE A C 1
ATOM 1038 O O . PHE A 1 126 ? 4.664 15.336 17.469 1 97.81 126 PHE A O 1
ATOM 1045 N N . ILE A 1 127 ? 6.004 17.203 17.359 1 97.5 127 ILE A N 1
ATOM 1046 C CA . ILE A 1 127 ? 7.211 16.438 17.641 1 97.5 127 ILE A CA 1
ATOM 1047 C C . ILE A 1 127 ? 8.109 17.203 18.594 1 97.5 127 ILE A C 1
ATOM 1049 O O . ILE A 1 127 ? 8.109 18.438 18.609 1 97.5 127 ILE A O 1
ATOM 1053 N N . GLU A 1 128 ? 8.82 16.484 19.375 1 97.19 128 GLU A N 1
ATOM 1054 C CA . GLU A 1 128 ? 9.875 17 20.234 1 97.19 128 GLU A CA 1
ATOM 1055 C C . GLU A 1 128 ? 11.219 16.328 19.922 1 97.19 128 GLU A C 1
ATOM 1057 O O . GLU A 1 128 ? 11.289 15.102 19.797 1 97.19 128 GLU A O 1
ATOM 1062 N N . LEU A 1 129 ? 12.164 17.141 19.812 1 96.56 129 LEU A N 1
ATOM 1063 C CA . LEU A 1 129 ? 13.508 16.641 19.516 1 96.56 129 LEU A CA 1
ATOM 1064 C C . LEU A 1 129 ? 14.336 16.531 20.797 1 96.56 129 LEU A C 1
ATOM 1066 O O . LEU A 1 129 ? 14.039 17.203 21.781 1 96.56 129 LEU A O 1
ATOM 1070 N N . ILE A 1 130 ? 15.359 15.711 20.75 1 95.94 130 ILE A N 1
ATOM 1071 C CA . ILE A 1 130 ? 16.219 15.469 21.906 1 95.94 130 ILE A CA 1
ATOM 1072 C C . ILE A 1 130 ? 16.953 16.75 22.281 1 95.94 130 ILE A C 1
ATOM 1074 O O . ILE A 1 130 ? 17.281 16.969 23.453 1 95.94 130 ILE A O 1
ATOM 1078 N N . THR A 1 131 ? 17.141 17.641 21.375 1 94.06 131 THR A N 1
ATOM 1079 C CA . THR A 1 131 ? 17.859 18.891 21.594 1 94.06 131 THR A CA 1
ATOM 1080 C C . THR A 1 131 ? 16.938 19.938 22.188 1 94.06 131 THR A C 1
ATOM 1082 O O . THR A 1 131 ? 17.375 21.062 22.484 1 94.06 131 THR A O 1
ATOM 1085 N N . GLY A 1 132 ? 15.609 19.656 22.281 1 94.06 132 GLY A N 1
ATOM 1086 C CA . GLY A 1 132 ? 14.703 20.531 23 1 94.06 132 GLY A CA 1
ATOM 1087 C C . GLY A 1 132 ? 13.719 21.25 22.109 1 94.06 132 GLY A C 1
ATOM 1088 O O . GLY A 1 132 ? 12.766 21.859 22.578 1 94.06 132 GLY A O 1
ATOM 1089 N N . GLU A 1 133 ? 13.977 21.172 20.766 1 95.06 133 GLU A N 1
ATOM 1090 C CA . GLU A 1 133 ? 13.047 21.812 19.844 1 95.06 133 GLU A CA 1
ATOM 1091 C C . GLU A 1 133 ? 11.672 21.141 19.891 1 95.06 133 GLU A C 1
ATOM 1093 O O . GLU A 1 133 ? 11.578 19.922 19.938 1 95.06 133 GLU A O 1
ATOM 1098 N N . LYS A 1 134 ? 10.664 21.984 19.906 1 96.12 134 LYS A N 1
ATOM 1099 C CA . LYS A 1 134 ? 9.273 21.562 19.781 1 96.12 134 LYS A CA 1
ATOM 1100 C C . LYS A 1 134 ? 8.641 22.125 18.516 1 96.12 134 LYS A C 1
ATOM 1102 O O . LYS A 1 134 ? 8.711 23.344 18.266 1 96.12 134 LYS A O 1
ATOM 1107 N N . ILE A 1 135 ? 8.094 21.266 17.734 1 97.06 135 ILE A N 1
ATOM 1108 C CA . ILE A 1 135 ? 7.496 21.703 16.484 1 97.06 135 ILE A CA 1
ATOM 1109 C C . ILE A 1 135 ? 6.023 21.312 16.438 1 97.06 135 ILE A C 1
ATOM 1111 O O . ILE A 1 135 ? 5.691 20.125 16.516 1 97.06 135 ILE A O 1
ATOM 1115 N N . TYR A 1 136 ? 5.137 22.328 16.344 1 97.56 136 TYR A N 1
ATOM 1116 C CA . TYR A 1 136 ? 3.688 22.156 16.281 1 97.56 136 TYR A CA 1
ATOM 1117 C C . TYR A 1 136 ? 3.178 22.328 14.859 1 97.56 136 TYR A C 1
ATOM 1119 O O . TYR A 1 136 ? 3.482 23.328 14.195 1 97.56 136 TYR A O 1
ATOM 1127 N N . PHE A 1 137 ? 2.377 21.344 14.406 1 98.38 137 PHE A N 1
ATOM 1128 C CA . PHE A 1 137 ? 1.879 21.422 13.031 1 98.38 137 PHE A CA 1
ATOM 1129 C C . PHE A 1 137 ? 0.367 21.609 13.016 1 98.38 137 PHE A C 1
ATOM 1131 O O . PHE A 1 137 ? -0.368 20.859 13.664 1 98.38 137 PHE A O 1
ATOM 1138 N N . GLU A 1 138 ? -0.082 22.594 12.352 1 98.06 138 GLU A N 1
ATOM 1139 C CA . GLU A 1 138 ? -1.474 22.781 11.961 1 98.06 138 GLU A CA 1
ATOM 1140 C C . GLU A 1 138 ? -1.654 22.594 10.453 1 98.06 138 GLU A C 1
ATOM 1142 O O . GLU A 1 138 ? -0.966 23.234 9.656 1 98.06 138 GLU A O 1
ATOM 1147 N N . VAL A 1 139 ? -2.588 21.75 10.125 1 97.94 139 VAL A N 1
ATOM 1148 C CA . VAL A 1 139 ? -2.668 21.359 8.727 1 97.94 139 VAL A CA 1
ATOM 1149 C C . VAL A 1 139 ? -4.031 21.734 8.156 1 97.94 139 VAL A C 1
ATOM 1151 O O . VAL A 1 139 ? -5.051 21.625 8.844 1 97.94 139 VAL A O 1
ATOM 1154 N N . LYS A 1 140 ? -4.008 22.234 6.973 1 98.25 140 LYS A N 1
ATOM 1155 C CA . LYS A 1 140 ? -5.199 22.516 6.172 1 98.25 140 LYS A CA 1
ATOM 1156 C C . LYS A 1 140 ? -5.086 21.891 4.785 1 98.25 140 LYS A C 1
ATOM 1158 O O . LYS A 1 140 ? -3.99 21.531 4.348 1 98.25 140 LYS A O 1
ATOM 1163 N N . TYR A 1 141 ? -6.211 21.703 4.172 1 98.12 141 TYR A N 1
ATOM 1164 C CA . TYR A 1 141 ? -6.25 21.172 2.812 1 98.12 141 TYR A CA 1
ATOM 1165 C C . TYR A 1 141 ? -7.254 21.938 1.956 1 98.12 141 TYR A C 1
ATOM 1167 O O . TYR A 1 141 ? -6.902 22.938 1.334 1 98.12 141 TYR A O 1
ATOM 1175 N N . THR A 1 142 ? -8.523 21.672 2.195 1 97.75 142 THR A N 1
ATOM 1176 C CA . THR A 1 142 ? -9.508 22.344 1.355 1 97.75 142 THR A CA 1
ATOM 1177 C C . THR A 1 142 ? -10.336 23.328 2.176 1 97.75 142 THR A C 1
ATOM 1179 O O . THR A 1 142 ? -11.32 23.875 1.684 1 97.75 142 THR A O 1
ATOM 1182 N N . GLU A 1 143 ? -10.023 23.5 3.398 1 96.81 143 GLU A N 1
ATOM 1183 C CA . GLU A 1 143 ? -10.758 24.453 4.238 1 96.81 143 GLU A CA 1
ATOM 1184 C C . GLU A 1 143 ? -10.664 25.875 3.691 1 96.81 143 GLU A C 1
ATOM 1186 O O . GLU A 1 143 ? -9.633 26.266 3.137 1 96.81 143 GLU A O 1
ATOM 1191 N N . GLN A 1 144 ? -11.617 26.578 3.916 1 95.12 144 GLN A N 1
ATOM 1192 C CA . GLN A 1 144 ? -11.688 27.938 3.398 1 95.12 144 GLN A CA 1
ATOM 1193 C C . GLN A 1 144 ? -10.797 28.891 4.203 1 95.12 144 GLN A C 1
ATOM 1195 O O . GLN A 1 144 ? -10.359 29.922 3.691 1 95.12 144 GLN A O 1
ATOM 1200 N N . GLY A 1 145 ? -10.562 28.594 5.379 1 95.38 145 GLY A N 1
ATOM 1201 C CA . GLY A 1 145 ? -9.758 29.422 6.266 1 95.38 145 GLY A CA 1
ATOM 1202 C C . GLY A 1 145 ? -9.461 28.75 7.594 1 95.38 145 GLY A C 1
ATOM 1203 O O . GLY A 1 145 ? -9.859 27.609 7.824 1 95.38 145 GLY A O 1
ATOM 1204 N N . PHE A 1 146 ? -8.703 29.469 8.375 1 95.44 146 PHE A N 1
ATOM 1205 C CA . PHE A 1 146 ? -8.469 29.031 9.75 1 95.44 146 PHE A CA 1
ATOM 1206 C C . PHE A 1 146 ? -9.664 29.375 10.633 1 95.44 146 PHE A C 1
ATOM 1208 O O . PHE A 1 146 ? -10.398 30.328 10.367 1 95.44 146 PHE A O 1
ATOM 1215 N N . GLY A 1 147 ? -9.859 28.562 11.633 1 91.81 147 GLY A N 1
ATOM 1216 C CA . GLY A 1 147 ? -11 28.734 12.523 1 91.81 147 GLY A CA 1
ATOM 1217 C C . GLY A 1 147 ? -11.062 30.125 13.156 1 91.81 147 GLY A C 1
ATOM 1218 O O . GLY A 1 147 ? -10.039 30.656 13.594 1 91.81 147 GLY A O 1
ATOM 1219 N N . LYS A 1 148 ? -12.305 30.641 13.156 1 89.38 148 LYS A N 1
ATOM 1220 C CA . LYS A 1 148 ? -12.594 31.938 13.766 1 89.38 148 LYS A CA 1
ATOM 1221 C C . LYS A 1 148 ? -13.82 31.844 14.672 1 89.38 148 LYS A C 1
ATOM 1223 O O . LYS A 1 148 ? -14.578 30.875 14.609 1 89.38 148 LYS A O 1
ATOM 1228 N N . ILE A 1 149 ? -13.75 32.781 15.562 1 89.75 149 ILE A N 1
ATOM 1229 C CA . ILE A 1 149 ? -14.922 32.906 16.406 1 89.75 149 ILE A CA 1
ATOM 1230 C C . ILE A 1 149 ? -15.531 34.312 16.219 1 89.75 149 ILE A C 1
ATOM 1232 O O . ILE A 1 149 ? -14.812 35.312 16.266 1 89.75 149 ILE A O 1
ATOM 1236 N N . SER A 1 150 ? -16.766 34.25 15.898 1 82.44 150 SER A N 1
ATOM 1237 C CA . SER A 1 150 ? -17.422 35.531 15.656 1 82.44 150 SER A CA 1
ATOM 1238 C C . SER A 1 150 ? -18.438 35.844 16.75 1 82.44 150 SER A C 1
ATOM 1240 O O . SER A 1 150 ? -18.922 34.938 17.422 1 82.44 150 SER A O 1
ATOM 1242 N N . LYS A 1 151 ? -18.734 37.125 16.859 1 85.62 151 LYS A N 1
ATOM 1243 C CA . LYS A 1 151 ? -19.766 37.594 17.766 1 85.62 151 LYS A CA 1
ATOM 1244 C C . LYS A 1 151 ? -21.156 37.25 17.25 1 85.62 151 LYS A C 1
ATOM 1246 O O . LYS A 1 151 ? -21.359 37.125 16.031 1 85.62 151 LYS A O 1
ATOM 1251 N N . SER A 1 152 ? -21.875 37.062 18.312 1 83.06 152 SER A N 1
ATOM 1252 C CA . SER A 1 152 ? -23.266 36.906 17.938 1 83.06 152 SER A CA 1
ATOM 1253 C C . SER A 1 152 ? -23.812 38.125 17.234 1 83.06 152 SER A C 1
ATOM 1255 O O . SER A 1 152 ? -23.531 39.25 17.641 1 83.06 152 SER A O 1
ATOM 1257 N N . LYS A 1 153 ? -24.531 38.062 16.047 1 79.94 153 LYS A N 1
ATOM 1258 C CA . LYS A 1 153 ? -25.125 39.156 15.32 1 79.94 153 LYS A CA 1
ATOM 1259 C C . LYS A 1 153 ? -26.156 39.906 16.172 1 79.94 153 LYS A C 1
ATOM 1261 O O . LYS A 1 153 ? -26.328 41.094 16.047 1 79.94 153 LYS A O 1
ATOM 1266 N N . GLU A 1 154 ? -26.766 39.156 17.078 1 85.06 154 GLU A N 1
ATOM 1267 C CA . GLU A 1 154 ? -27.875 39.656 17.875 1 85.06 154 GLU A CA 1
ATOM 1268 C C . GLU A 1 154 ? -27.375 40.5 19.047 1 85.06 154 GLU A C 1
ATOM 1270 O O . GLU A 1 154 ? -27.891 41.594 19.281 1 85.06 154 GLU A O 1
ATOM 1275 N N . THR A 1 155 ? -26.391 40.094 19.703 1 85.94 155 THR A N 1
ATOM 1276 C CA . THR A 1 155 ? -25.984 40.719 20.938 1 85.94 155 THR A CA 1
ATOM 1277 C C . THR A 1 155 ? -24.672 41.469 20.75 1 85.94 155 THR A C 1
ATOM 1279 O O . THR A 1 155 ? -24.266 42.25 21.625 1 85.94 155 THR A O 1
ATOM 1282 N N . ASN A 1 156 ? -24.094 41.156 19.594 1 85.12 156 ASN A N 1
ATOM 1283 C CA . ASN A 1 156 ? -22.766 41.75 19.312 1 85.12 156 ASN A CA 1
ATOM 1284 C C . ASN A 1 156 ? -21.766 41.375 20.391 1 85.12 156 ASN A C 1
ATOM 1286 O O . ASN A 1 156 ? -20.922 42.188 20.766 1 85.12 156 ASN A O 1
ATOM 1290 N N . LYS A 1 157 ? -22.047 40.156 20.922 1 86.38 157 LYS A N 1
ATOM 1291 C CA . LYS A 1 157 ? -21.156 39.656 21.953 1 86.38 157 LYS A CA 1
ATOM 1292 C C . LYS A 1 157 ? -20.641 38.25 21.594 1 86.38 157 LYS A C 1
ATOM 1294 O O . LYS A 1 157 ? -21.297 37.531 20.859 1 86.38 157 LYS A O 1
ATOM 1299 N N . LEU A 1 158 ? -19.438 37.969 22.078 1 88.06 158 LEU A N 1
ATOM 1300 C CA . LEU A 1 158 ? -18.891 36.594 21.953 1 88.06 158 LEU A CA 1
ATOM 1301 C C . LEU A 1 158 ? -19.703 35.625 22.797 1 88.06 158 LEU A C 1
ATOM 1303 O O . LEU A 1 158 ? -20.172 35.969 23.891 1 88.06 158 LEU A O 1
ATOM 1307 N N . PRO A 1 159 ? -19.875 34.469 22.266 1 86.44 159 PRO A N 1
ATOM 1308 C CA . PRO A 1 159 ? -20.516 33.438 23.109 1 86.44 159 PRO A CA 1
ATOM 1309 C C . PRO A 1 159 ? -19.828 33.281 24.453 1 86.44 159 PRO A C 1
ATOM 1311 O O . PRO A 1 159 ? -18.594 33.344 24.531 1 86.44 159 PRO A O 1
ATOM 1314 N N . GLU A 1 160 ? -20.609 33.125 25.422 1 85.38 160 GLU A N 1
ATOM 1315 C CA . GLU A 1 160 ? -20.156 33.094 26.812 1 85.38 160 GLU A CA 1
ATOM 1316 C C . GLU A 1 160 ? -19.031 32.094 27.016 1 85.38 160 GLU A C 1
ATOM 1318 O O . GLU A 1 160 ? -18.078 32.344 27.75 1 85.38 160 GLU A O 1
ATOM 1323 N N . LYS A 1 161 ? -19.156 31.031 26.391 1 86.19 161 LYS A N 1
ATOM 1324 C CA . LYS A 1 161 ? -18.156 29.984 26.547 1 86.19 161 LYS A CA 1
ATOM 1325 C C . LYS A 1 161 ? -16.781 30.469 26.141 1 86.19 161 LYS A C 1
ATOM 1327 O O . LYS A 1 161 ? -15.773 30.109 26.75 1 86.19 161 LYS A O 1
ATOM 1332 N N . TYR A 1 162 ? -16.703 31.328 25.234 1 88.25 162 TYR A N 1
ATOM 1333 C CA . TYR A 1 162 ? -15.414 31.797 24.75 1 88.25 162 TYR A CA 1
ATOM 1334 C C . TYR A 1 162 ? -14.875 32.906 25.625 1 88.25 162 TYR A C 1
ATOM 1336 O O . TYR A 1 162 ? -13.664 33.094 25.734 1 88.25 162 TYR A O 1
ATOM 1344 N N . GLU A 1 163 ? -15.789 33.594 26.25 1 87 163 GLU A N 1
ATOM 1345 C CA . GLU A 1 163 ? -15.344 34.562 27.234 1 87 163 GLU A CA 1
ATOM 1346 C C . GLU A 1 163 ? -14.625 33.906 28.391 1 87 163 GLU A C 1
ATOM 1348 O O . GLU A 1 163 ? -13.547 34.344 28.797 1 87 163 GLU A O 1
ATOM 1353 N N . HIS A 1 164 ? -15.227 32.844 28.781 1 88.31 164 HIS A N 1
ATOM 1354 C CA . HIS A 1 164 ? -14.633 32.094 29.891 1 88.31 164 HIS A CA 1
ATOM 1355 C C . HIS A 1 164 ? -13.328 31.438 29.484 1 88.31 164 HIS A C 1
ATOM 1357 O O . HIS A 1 164 ? -12.352 31.453 30.234 1 88.31 164 HIS A O 1
ATOM 1363 N N . LYS A 1 165 ? -13.312 30.953 28.344 1 89.5 165 LYS A N 1
ATOM 1364 C CA . LYS A 1 165 ? -12.117 30.281 27.844 1 89.5 165 LYS A CA 1
ATOM 1365 C C . LYS A 1 165 ? -10.953 31.266 27.719 1 89.5 165 LYS A C 1
ATOM 1367 O O . LYS A 1 165 ? -9.812 30.922 28.031 1 89.5 165 LYS A O 1
ATOM 1372 N N . PHE A 1 166 ? -11.297 32.406 27.297 1 92.06 166 PHE A N 1
ATOM 1373 C CA . PHE A 1 166 ? -10.25 33.406 27.141 1 92.06 166 PHE A CA 1
ATOM 1374 C C . PHE A 1 166 ? -9.594 33.688 28.484 1 92.06 166 PHE A C 1
ATOM 1376 O O . PHE A 1 166 ? -8.367 33.656 28.609 1 92.06 166 PHE A O 1
ATOM 1383 N N . THR A 1 167 ? -10.398 33.906 29.453 1 90.38 167 THR A N 1
ATOM 1384 C CA . THR A 1 167 ? -9.914 34.281 30.766 1 90.38 167 THR A CA 1
ATOM 1385 C C . THR A 1 167 ? -9.219 33.125 31.453 1 90.38 167 THR A C 1
ATOM 1387 O O . THR A 1 167 ? -8.156 33.281 32.062 1 90.38 167 THR A O 1
ATOM 1390 N N . ASP A 1 168 ? -9.766 31.969 31.312 1 88.25 168 ASP A N 1
ATOM 1391 C CA . ASP A 1 168 ? -9.312 30.828 32.094 1 88.25 168 ASP A CA 1
ATOM 1392 C C . ASP A 1 168 ? -8.094 30.172 31.453 1 88.25 168 ASP A C 1
ATOM 1394 O O . ASP A 1 168 ? -7.266 29.578 32.156 1 88.25 168 ASP A O 1
ATOM 1398 N N . VAL A 1 169 ? -8.016 30.328 30.172 1 88.75 169 VAL A N 1
ATOM 1399 C CA . VAL A 1 169 ? -7 29.547 29.484 1 88.75 169 VAL A CA 1
ATOM 1400 C C . VAL A 1 169 ? -6.062 30.469 28.703 1 88.75 169 VAL A C 1
ATOM 1402 O O . VAL A 1 169 ? -4.855 30.484 28.953 1 88.75 169 VAL A O 1
ATOM 1405 N N . TYR A 1 170 ? -6.578 31.344 27.922 1 92.5 170 TYR A N 1
ATOM 1406 C CA . TYR A 1 170 ? -5.766 31.969 26.891 1 92.5 170 TYR A CA 1
ATOM 1407 C C . TYR A 1 170 ? -5.004 33.156 27.453 1 92.5 170 TYR A C 1
ATOM 1409 O O . TYR A 1 170 ? -3.91 33.469 26.984 1 92.5 170 TYR A O 1
ATOM 1417 N N . MET A 1 171 ? -5.562 33.719 28.469 1 93.81 171 MET A N 1
ATOM 1418 C CA . MET A 1 171 ? -4.852 34.844 29.047 1 93.81 171 MET A CA 1
ATOM 1419 C C . MET A 1 171 ? -3.471 34.438 29.531 1 93.81 171 MET A C 1
ATOM 1421 O O . MET A 1 171 ? -2.479 35.094 29.25 1 93.81 171 MET A O 1
ATOM 1425 N N . LYS A 1 172 ? -3.471 33.375 30.234 1 92.5 172 LYS A N 1
ATOM 1426 C CA . LYS A 1 172 ? -2.186 32.875 30.734 1 92.5 172 LYS A CA 1
ATOM 1427 C C . LYS A 1 172 ? -1.27 32.469 29.578 1 92.5 172 LYS A C 1
ATOM 1429 O O . LYS A 1 172 ? -0.089 32.844 29.562 1 92.5 172 LYS A O 1
ATOM 1434 N N . GLN A 1 173 ? -1.78 31.781 28.703 1 93 173 GLN A N 1
ATOM 1435 C CA . GLN A 1 173 ? -1.021 31.312 27.547 1 93 173 GLN A CA 1
ATOM 1436 C C . GLN A 1 173 ? -0.452 32.5 26.75 1 93 173 GLN A C 1
ATOM 1438 O O . GLN A 1 173 ? 0.714 32.469 26.344 1 93 173 GLN A O 1
ATOM 1443 N N . LEU A 1 174 ? -1.24 33.469 26.531 1 96.12 174 LEU A N 1
ATOM 1444 C CA . LEU A 1 174 ? -0.82 34.656 25.812 1 96.12 174 LEU A CA 1
ATOM 1445 C C . LEU A 1 174 ? 0.255 35.406 26.594 1 96.12 174 LEU A C 1
ATOM 1447 O O . LEU A 1 174 ? 1.212 35.938 26.016 1 96.12 174 LEU A O 1
ATOM 1451 N N . GLY A 1 175 ? 0.101 35.469 27.875 1 95.88 175 GLY A N 1
ATOM 1452 C CA . GLY A 1 175 ? 1.091 36.125 28.719 1 95.88 175 GLY A CA 1
ATOM 1453 C C . GLY A 1 175 ? 2.467 35.5 28.625 1 95.88 175 GLY A C 1
ATOM 1454 O O . GLY A 1 175 ? 3.48 36.188 28.797 1 95.88 175 GLY A O 1
ATOM 1455 N N . GLU A 1 176 ? 2.49 34.25 28.328 1 95.75 176 GLU A N 1
ATOM 1456 C CA . GLU A 1 176 ? 3.744 33.5 28.25 1 95.75 176 GLU A CA 1
ATOM 1457 C C . GLU A 1 176 ? 4.258 33.438 26.812 1 95.75 176 GLU A C 1
ATOM 1459 O O . GLU A 1 176 ? 5.363 32.969 26.562 1 95.75 176 GLU A O 1
ATOM 1464 N N . SER A 1 177 ? 3.471 33.938 25.875 1 96.88 177 SER A N 1
ATOM 1465 C CA . SER A 1 177 ? 3.803 33.844 24.469 1 96.88 177 SER A CA 1
ATOM 1466 C C . SER A 1 177 ? 4.938 34.781 24.094 1 96.88 177 SER A C 1
ATOM 1468 O O . SER A 1 177 ? 4.988 35.938 24.578 1 96.88 177 SER A O 1
ATOM 1470 N N . MET A 1 178 ? 5.75 34.406 23.25 1 96.44 178 MET A N 1
ATOM 1471 C CA . MET A 1 178 ? 6.848 35.219 22.734 1 96.44 178 MET A CA 1
ATOM 1472 C C . MET A 1 178 ? 6.32 36.375 21.875 1 96.44 178 MET A C 1
ATOM 1474 O O . MET A 1 178 ? 6.918 37.438 21.828 1 96.44 178 MET A O 1
ATOM 1478 N N . HIS A 1 179 ? 5.148 36.219 21.266 1 96.69 179 HIS A N 1
ATOM 1479 C CA . HIS A 1 179 ? 4.766 37.125 20.219 1 96.69 179 HIS A CA 1
ATOM 1480 C C . HIS A 1 179 ? 3.459 37.844 20.547 1 96.69 179 HIS A C 1
ATOM 1482 O O . HIS A 1 179 ? 3.154 38.875 19.984 1 96.69 179 HIS A O 1
ATOM 1488 N N . LEU A 1 180 ? 2.66 37.344 21.484 1 96.88 180 LEU A N 1
ATOM 1489 C CA . LEU A 1 180 ? 1.263 37.75 21.516 1 96.88 180 LEU A CA 1
ATOM 1490 C C . LEU A 1 180 ? 0.877 38.281 22.891 1 96.88 180 LEU A C 1
ATOM 1492 O O . LEU A 1 180 ? -0.295 38.25 23.266 1 96.88 180 LEU A O 1
ATOM 1496 N N . LYS A 1 181 ? 1.738 38.719 23.625 1 96.38 181 LYS A N 1
ATOM 1497 C CA . LYS A 1 181 ? 1.488 39.188 24.984 1 96.38 181 LYS A CA 1
ATOM 1498 C C . LYS A 1 181 ? 0.462 40.312 25 1 96.38 181 LYS A C 1
ATOM 1500 O O . LYS A 1 181 ? -0.372 40.406 25.891 1 96.38 181 LYS A O 1
ATOM 1505 N N . GLU A 1 182 ? 0.544 41.156 23.984 1 95.31 182 GLU A N 1
ATOM 1506 C CA . GLU A 1 182 ? -0.33 42.312 23.938 1 95.31 182 GLU A CA 1
ATOM 1507 C C . GLU A 1 182 ? -1.791 41.906 23.781 1 95.31 182 GLU A C 1
ATOM 1509 O O . GLU A 1 182 ? -2.695 42.688 24.094 1 95.31 182 GLU A O 1
ATOM 1514 N N . LEU A 1 183 ? -2.027 40.719 23.328 1 95.81 183 LEU A N 1
ATOM 1515 C CA . LEU A 1 183 ? -3.391 40.281 23.062 1 95.81 183 LEU A CA 1
ATOM 1516 C C . LEU A 1 183 ? -4.102 39.906 24.359 1 95.81 183 LEU A C 1
ATOM 1518 O O . LEU A 1 183 ? -5.316 39.688 24.359 1 95.81 183 LEU A O 1
ATOM 1522 N N . VAL A 1 184 ? -3.428 39.844 25.438 1 95.62 184 VAL A N 1
ATOM 1523 C CA . VAL A 1 184 ? -4.031 39.562 26.719 1 95.62 184 VAL A CA 1
ATOM 1524 C C . VAL A 1 184 ? -5.152 40.562 27.016 1 95.62 184 VAL A C 1
ATOM 1526 O O . VAL A 1 184 ? -6.152 40.219 27.641 1 95.62 184 VAL A O 1
ATOM 1529 N N . ASN A 1 185 ? -4.996 41.719 26.422 1 93.81 185 ASN A N 1
ATOM 1530 C CA . ASN A 1 185 ? -5.969 42.781 26.688 1 93.81 185 ASN A CA 1
ATOM 1531 C C . ASN A 1 185 ? -6.848 43.062 25.469 1 93.81 185 ASN A C 1
ATOM 1533 O O . ASN A 1 185 ? -7.555 44.062 25.406 1 93.81 185 ASN A O 1
ATOM 1537 N N . ASP A 1 186 ? -6.746 42.25 24.5 1 93.38 186 ASP A N 1
ATOM 1538 C CA . ASP A 1 186 ? -7.512 42.438 23.281 1 93.38 186 ASP A CA 1
ATOM 1539 C C . ASP A 1 186 ? -8.156 41.125 22.812 1 93.38 186 ASP A C 1
ATOM 1541 O O . ASP A 1 186 ? -7.766 40.594 21.781 1 93.38 186 ASP A O 1
ATOM 1545 N N . LYS A 1 187 ? -9.109 40.812 23.5 1 92.5 187 LYS A N 1
ATOM 1546 C CA . LYS A 1 187 ? -9.836 39.562 23.266 1 92.5 187 LYS A CA 1
ATOM 1547 C C . LYS A 1 187 ? -10.445 39.562 21.859 1 92.5 187 LYS A C 1
ATOM 1549 O O . LYS A 1 187 ? -10.453 38.531 21.203 1 92.5 187 LYS A O 1
ATOM 1554 N N . ASP A 1 188 ? -10.945 40.625 21.406 1 90.12 188 ASP A N 1
ATOM 1555 C CA . ASP A 1 188 ? -11.586 40.719 20.094 1 90.12 188 ASP A CA 1
ATOM 1556 C C . ASP A 1 188 ? -10.586 40.438 18.969 1 90.12 188 ASP A C 1
ATOM 1558 O O . ASP A 1 188 ? -10.883 39.719 18.016 1 90.12 188 ASP A O 1
ATOM 1562 N N . LYS A 1 189 ? -9.477 41.031 19.172 1 92 189 LYS A N 1
ATOM 1563 C CA . LYS A 1 189 ? -8.43 40.781 18.172 1 92 189 LYS A CA 1
ATOM 1564 C C . LYS A 1 189 ? -8.008 39.312 18.188 1 92 189 LYS A C 1
ATOM 1566 O O . LYS A 1 189 ? -7.824 38.719 17.125 1 92 189 LYS A O 1
ATOM 1571 N N . PHE A 1 190 ? -7.852 38.719 19.344 1 95 190 PHE A N 1
ATOM 1572 C CA . PHE A 1 190 ? -7.48 37.312 19.484 1 95 190 PHE A CA 1
ATOM 1573 C C . PHE A 1 190 ? -8.469 36.438 18.734 1 95 190 PHE A C 1
ATOM 1575 O O . PHE A 1 190 ? -8.062 35.594 17.922 1 95 190 PHE A O 1
ATOM 1582 N N . TYR A 1 191 ? -9.711 36.656 18.875 1 93.94 191 TYR A N 1
ATOM 1583 C CA . TYR A 1 191 ? -10.734 35.75 18.344 1 93.94 191 TYR A CA 1
ATOM 1584 C C . TYR A 1 191 ? -10.992 36.031 16.859 1 93.94 191 TYR A C 1
ATOM 1586 O O . TYR A 1 191 ? -11.617 35.25 16.172 1 93.94 191 TYR A O 1
ATOM 1594 N N . SER A 1 192 ? -10.539 37.219 16.312 1 90.69 192 SER A N 1
ATOM 1595 C CA . SER A 1 192 ? -10.648 37.531 14.891 1 90.69 192 SER A CA 1
ATOM 1596 C C . SER A 1 192 ? -9.781 36.594 14.055 1 90.69 192 SER A C 1
ATOM 1598 O O . SER A 1 192 ? -10.07 36.375 12.883 1 90.69 192 SER A O 1
ATOM 1600 N N . SER A 1 193 ? -8.703 36.094 14.672 1 93.62 193 SER A N 1
ATOM 1601 C CA . SER A 1 193 ? -7.828 35.094 14.094 1 93.62 193 SER A CA 1
ATOM 1602 C C . SER A 1 193 ? -7.527 33.969 15.102 1 93.62 193 SER A C 1
ATOM 1604 O O . SER A 1 193 ? -6.363 33.594 15.297 1 93.62 193 SER A O 1
ATOM 1606 N N . TYR A 1 194 ? -8.555 33.469 15.586 1 94.06 194 TYR A N 1
ATOM 1607 C CA . TYR A 1 194 ? -8.547 32.625 16.766 1 94.06 194 TYR A CA 1
ATOM 1608 C C . TYR A 1 194 ? -7.582 31.453 16.609 1 94.06 194 TYR A C 1
ATOM 1610 O O . TYR A 1 194 ? -6.629 31.312 17.375 1 94.06 194 TYR A O 1
ATOM 1618 N N . GLN A 1 195 ? -7.758 30.625 15.547 1 94.69 195 GLN A N 1
ATOM 1619 C CA . GLN A 1 195 ? -6.941 29.438 15.398 1 94.69 195 GLN A CA 1
ATOM 1620 C C . GLN A 1 195 ? -5.477 29.781 15.164 1 94.69 195 GLN A C 1
ATOM 1622 O O . GLN A 1 195 ? -4.578 29.141 15.711 1 94.69 195 GLN A O 1
ATOM 1627 N N . LEU A 1 196 ? -5.223 30.797 14.383 1 96.25 196 LEU A N 1
ATOM 1628 C CA . LEU A 1 196 ? -3.854 31.219 14.117 1 96.25 196 LEU A CA 1
ATOM 1629 C C . LEU A 1 196 ? -3.17 31.672 15.406 1 96.25 196 LEU A C 1
ATOM 1631 O O . LEU A 1 196 ? -2.098 31.188 15.75 1 96.25 196 LEU A O 1
ATOM 1635 N N . TYR A 1 197 ? -3.877 32.562 16.125 1 95.81 197 TYR A N 1
ATOM 1636 C CA . TYR A 1 197 ? -3.277 33.156 17.312 1 95.81 197 TYR A CA 1
ATOM 1637 C C . TYR A 1 197 ? -3.162 32.094 18.422 1 95.81 197 TYR A C 1
ATOM 1639 O O . TYR A 1 197 ? -2.168 32.062 19.156 1 95.81 197 TYR A O 1
ATOM 1647 N N . ARG A 1 198 ? -4.145 31.297 18.5 1 94.56 198 ARG A N 1
ATOM 1648 C CA . ARG A 1 198 ? -4.078 30.219 19.484 1 94.56 198 ARG A CA 1
ATOM 1649 C C . ARG A 1 198 ? -2.848 29.344 19.25 1 94.56 198 ARG A C 1
ATOM 1651 O O . ARG A 1 198 ? -2.117 29.031 20.203 1 94.56 198 ARG A O 1
ATOM 1658 N N . ASN A 1 199 ? -2.613 28.984 18.047 1 96.38 199 ASN A N 1
ATOM 1659 C CA . ASN A 1 199 ? -1.474 28.141 17.719 1 96.38 199 ASN A CA 1
ATOM 1660 C C . ASN A 1 199 ? -0.15 28.844 17.969 1 96.38 199 ASN A C 1
ATOM 1662 O O . ASN A 1 199 ? 0.758 28.281 18.578 1 96.38 199 ASN A O 1
ATOM 1666 N N . ILE A 1 200 ? -0.087 30.031 17.547 1 97.31 200 ILE A N 1
ATOM 1667 C CA . ILE A 1 200 ? 1.146 30.812 17.656 1 97.31 200 ILE A CA 1
ATOM 1668 C C . ILE A 1 200 ? 1.47 31.047 19.141 1 97.31 200 ILE A C 1
ATOM 1670 O O . ILE A 1 200 ? 2.641 31.141 19.516 1 97.31 200 ILE A O 1
ATOM 1674 N N . SER A 1 201 ? 0.442 31.094 20 1 95.88 201 SER A N 1
ATOM 1675 C CA . SER A 1 201 ? 0.626 31.375 21.422 1 95.88 201 SER A CA 1
ATOM 1676 C C . SER A 1 201 ? 1.435 30.266 22.094 1 95.88 201 SER A C 1
ATOM 1678 O O . SER A 1 201 ? 1.914 30.438 23.219 1 95.88 201 SER A O 1
ATOM 1680 N N . TYR A 1 202 ? 1.637 29.219 21.422 1 95.62 202 TYR A N 1
ATOM 1681 C CA . TYR A 1 202 ? 2.41 28.109 21.969 1 95.62 202 TYR A CA 1
ATOM 1682 C C . TYR A 1 202 ? 3.906 28.375 21.844 1 95.62 202 TYR A C 1
ATOM 1684 O O . TYR A 1 202 ? 4.723 27.672 22.453 1 95.62 202 TYR A O 1
ATOM 1692 N N . ILE A 1 203 ? 4.27 29.281 21.016 1 97.44 203 ILE A N 1
ATOM 1693 C CA . ILE A 1 203 ? 5.668 29.672 20.938 1 97.44 203 ILE A CA 1
ATOM 1694 C C . ILE A 1 203 ? 6.055 30.484 22.172 1 97.44 203 ILE A C 1
ATOM 1696 O O . ILE A 1 203 ? 5.73 31.672 22.266 1 97.44 203 ILE A O 1
ATOM 1700 N N . LYS A 1 204 ? 6.785 29.891 23.047 1 96.88 204 LYS A N 1
ATOM 1701 C CA . LYS A 1 204 ? 7.164 30.531 24.297 1 96.88 204 LYS A CA 1
ATOM 1702 C C . LYS A 1 204 ? 8.633 30.938 24.297 1 96.88 204 LYS A C 1
ATOM 1704 O O . LYS A 1 204 ? 9.062 31.766 25.109 1 96.88 204 LYS A O 1
ATOM 1709 N N . GLY A 1 205 ? 9.406 30.344 23.391 1 95.62 205 GLY A N 1
ATOM 1710 C CA . GLY A 1 205 ? 10.828 30.609 23.297 1 95.62 205 GLY A CA 1
ATOM 1711 C C . GLY A 1 205 ? 11.414 30.234 21.953 1 95.62 205 GLY A C 1
ATOM 1712 O O . GLY A 1 205 ? 10.68 29.875 21.031 1 95.62 205 GLY A O 1
ATOM 1713 N N . ASP A 1 206 ? 12.703 30.25 21.906 1 94.56 206 ASP A N 1
ATOM 1714 C CA . ASP A 1 206 ? 13.422 30.156 20.641 1 94.56 206 ASP A CA 1
ATOM 1715 C C . ASP A 1 206 ? 13.375 28.719 20.094 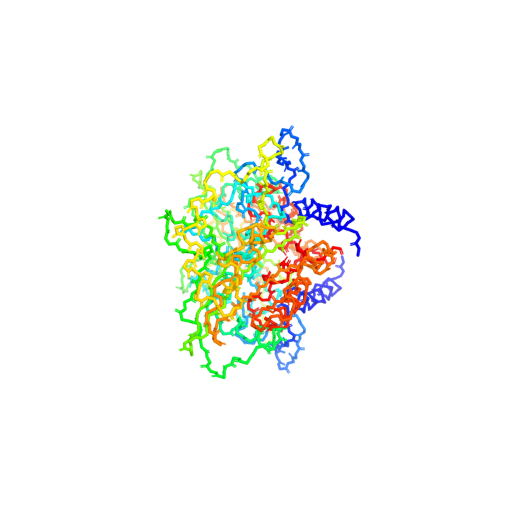1 94.56 206 ASP A C 1
ATOM 1717 O O . ASP A 1 206 ? 13.648 28.5 18.906 1 94.56 206 ASP A O 1
ATOM 1721 N N . LYS A 1 207 ? 12.969 27.812 20.906 1 94.75 207 LYS A N 1
ATOM 1722 C CA . LYS A 1 207 ? 13.016 26.422 20.484 1 94.75 207 LYS A CA 1
ATOM 1723 C C . LYS A 1 207 ? 11.617 25.891 20.156 1 94.75 207 LYS A C 1
ATOM 1725 O O . LYS A 1 207 ? 11.453 24.719 19.797 1 94.75 207 LYS A O 1
ATOM 1730 N N . ASP A 1 208 ? 10.648 26.75 20.266 1 96.56 208 ASP A N 1
ATOM 1731 C CA . ASP A 1 208 ? 9.273 26.422 19.906 1 96.56 208 ASP A CA 1
ATOM 1732 C C . ASP A 1 208 ? 8.945 26.906 18.484 1 96.56 208 ASP A C 1
ATOM 1734 O O . ASP A 1 208 ? 9.156 28.062 18.156 1 96.56 208 ASP A O 1
ATOM 1738 N N . TYR A 1 209 ? 8.438 26 17.656 1 96.75 209 TYR A N 1
ATOM 1739 C CA . TYR A 1 209 ? 8.078 26.328 16.281 1 96.75 209 TYR A CA 1
ATOM 1740 C C . TYR A 1 209 ? 6.633 25.953 15.977 1 96.75 209 TYR A C 1
ATOM 1742 O O . TYR A 1 209 ? 6.16 24.891 16.422 1 96.75 209 TYR A O 1
ATOM 1750 N N . VAL A 1 210 ? 5.969 26.797 15.25 1 97.44 210 VAL A N 1
ATOM 1751 C CA . VAL A 1 210 ? 4.648 26.469 14.727 1 97.44 210 VAL A CA 1
ATOM 1752 C C . VAL A 1 210 ? 4.684 26.469 13.203 1 97.44 210 VAL A C 1
ATOM 1754 O O . VAL A 1 210 ? 5.164 27.422 12.586 1 97.44 210 VAL A O 1
ATOM 1757 N N . VAL A 1 211 ? 4.254 25.391 12.648 1 97.88 211 VAL A N 1
ATOM 1758 C CA . VAL A 1 211 ? 4.242 25.25 11.195 1 97.88 211 VAL A CA 1
ATOM 1759 C C . VAL A 1 211 ? 2.805 25.094 10.703 1 97.88 211 VAL A C 1
ATOM 1761 O O . VAL A 1 211 ? 2.082 24.203 11.133 1 97.88 211 VAL A O 1
ATOM 1764 N N . PHE A 1 212 ? 2.424 26.016 9.891 1 98.19 212 PHE A N 1
ATOM 1765 C CA . PHE A 1 212 ? 1.146 25.891 9.195 1 98.19 212 PHE A CA 1
ATOM 1766 C C . PHE A 1 212 ? 1.329 25.266 7.824 1 98.19 212 PHE A C 1
ATOM 1768 O O . PHE A 1 212 ? 1.977 25.828 6.945 1 98.19 212 PHE A O 1
ATOM 1775 N N . LEU A 1 213 ? 0.767 24.094 7.691 1 98.12 213 LEU A N 1
ATOM 1776 C CA . LEU A 1 213 ? 0.847 23.359 6.441 1 98.12 213 LEU A CA 1
ATOM 1777 C C . LEU A 1 213 ? -0.446 23.5 5.641 1 98.12 213 LEU A C 1
ATOM 1779 O O . LEU A 1 213 ? -1.521 23.141 6.129 1 98.12 213 LEU A O 1
ATOM 1783 N N . TYR A 1 214 ? -0.343 23.984 4.445 1 97.69 214 TYR A N 1
ATOM 1784 C CA . TYR A 1 214 ? -1.494 24.141 3.562 1 97.69 214 TYR A CA 1
ATOM 1785 C C . TYR A 1 214 ? -1.055 24.266 2.109 1 97.69 214 TYR A C 1
ATOM 1787 O O . TYR A 1 214 ? 0.093 24.625 1.828 1 97.69 214 TYR A O 1
ATOM 1795 N N . PRO A 1 215 ? -1.936 23.875 1.185 1 97.19 215 PRO A N 1
ATOM 1796 C CA . PRO A 1 215 ? -1.578 24.109 -0.216 1 97.19 215 PRO A CA 1
ATOM 1797 C C . PRO A 1 215 ? -1.526 25.594 -0.564 1 97.19 215 PRO A C 1
ATOM 1799 O O . PRO A 1 215 ? -2.52 26.312 -0.393 1 97.19 215 PRO A O 1
ATOM 1802 N N . TYR A 1 216 ? -0.485 26.031 -1.124 1 95.31 216 TYR A N 1
ATOM 1803 C CA . TYR A 1 216 ? -0.34 27.453 -1.456 1 95.31 216 TYR A CA 1
ATOM 1804 C C . TYR A 1 216 ? -1.319 27.859 -2.551 1 95.31 216 TYR A C 1
ATOM 1806 O O . TYR A 1 216 ? -1.644 29.031 -2.693 1 95.31 216 TYR A O 1
ATOM 1814 N N . ASP A 1 217 ? -1.824 26.859 -3.316 1 94.69 217 ASP A N 1
ATOM 1815 C CA . ASP A 1 217 ? -2.852 27.125 -4.316 1 94.69 217 ASP A CA 1
ATOM 1816 C C . ASP A 1 217 ? -4.152 27.594 -3.658 1 94.69 217 ASP A C 1
ATOM 1818 O O . ASP A 1 217 ? -5.031 28.141 -4.324 1 94.69 217 ASP A O 1
ATOM 1822 N N . ASN A 1 218 ? -4.305 27.266 -2.35 1 95.25 218 ASN A N 1
ATOM 1823 C CA . ASN A 1 218 ? -5.418 27.812 -1.581 1 95.25 218 ASN A CA 1
ATOM 1824 C C . ASN A 1 218 ? -5.152 29.25 -1.149 1 95.25 218 ASN A C 1
ATOM 1826 O O . ASN A 1 218 ? -4.672 29.484 -0.04 1 95.25 218 ASN A O 1
ATOM 1830 N N . GLU A 1 219 ? -5.555 30.141 -1.896 1 94.88 219 GLU A N 1
ATOM 1831 C CA . GLU A 1 219 ? -5.18 31.547 -1.743 1 94.88 219 GLU A CA 1
ATOM 1832 C C . GLU A 1 219 ? -5.781 32.156 -0.475 1 94.88 219 GLU A C 1
ATOM 1834 O O . GLU A 1 219 ? -5.207 33.062 0.123 1 94.88 219 GLU A O 1
ATOM 1839 N N . ASN A 1 220 ? -6.961 31.688 -0.066 1 95.81 220 ASN A N 1
ATOM 1840 C CA . ASN A 1 220 ? -7.574 32.188 1.163 1 95.81 220 ASN A CA 1
ATOM 1841 C C . ASN A 1 220 ? -6.668 31.953 2.369 1 95.81 220 ASN A C 1
ATOM 1843 O O . ASN A 1 220 ? -6.461 32.875 3.17 1 95.81 220 ASN A O 1
ATOM 1847 N N . LEU A 1 221 ? -6.156 30.797 2.402 1 95.94 221 LEU A N 1
ATOM 1848 C CA . LEU A 1 221 ? -5.281 30.453 3.521 1 95.94 221 LEU A CA 1
ATOM 1849 C C . LEU A 1 221 ? -3.979 31.25 3.449 1 95.94 221 LEU A C 1
ATOM 1851 O O . LEU A 1 221 ? -3.486 31.734 4.469 1 95.94 221 LEU A O 1
ATOM 1855 N N . ALA A 1 222 ? -3.486 31.375 2.229 1 93.62 222 ALA A N 1
ATOM 1856 C CA . ALA A 1 222 ? -2.262 32.156 2.033 1 93.62 222 ALA A CA 1
ATOM 1857 C C . ALA A 1 222 ? -2.443 33.594 2.488 1 93.62 222 ALA A C 1
ATOM 1859 O O . ALA A 1 222 ? -1.556 34.156 3.127 1 93.62 222 ALA A O 1
ATOM 1860 N N . GLN A 1 223 ? -3.52 34.094 2.199 1 95 223 GLN A N 1
ATOM 1861 C CA . GLN A 1 223 ? -3.811 35.469 2.58 1 95 223 GLN A CA 1
ATOM 1862 C C . GLN A 1 223 ? -3.906 35.625 4.098 1 95 223 GLN A C 1
ATOM 1864 O O . GLN A 1 223 ? -3.375 36.562 4.672 1 95 223 GLN A O 1
ATOM 1869 N N . GLU A 1 224 ? -4.57 34.688 4.727 1 95.12 224 GLU A N 1
ATOM 1870 C CA . GLU A 1 224 ? -4.691 34.75 6.18 1 95.12 224 GLU A CA 1
ATOM 1871 C C . GLU A 1 224 ? -3.324 34.625 6.852 1 95.12 224 GLU A C 1
ATOM 1873 O O . GLU A 1 224 ? -3.078 35.281 7.875 1 95.12 224 GLU A O 1
ATOM 1878 N N . MET A 1 225 ? -2.479 33.906 6.266 1 95.38 225 MET A N 1
ATOM 1879 C CA . MET A 1 225 ? -1.147 33.688 6.824 1 95.38 225 MET A CA 1
ATOM 1880 C C . MET A 1 225 ? -0.312 34.969 6.762 1 95.38 225 MET A C 1
ATOM 1882 O O . MET A 1 225 ? 0.674 35.094 7.488 1 95.38 225 MET A O 1
ATOM 1886 N N . ASN A 1 226 ? -0.68 35.844 5.906 1 93.5 226 ASN A N 1
ATOM 1887 C CA . ASN A 1 226 ? 0.042 37.125 5.797 1 93.5 226 ASN A CA 1
ATOM 1888 C C . ASN A 1 226 ? 0.027 37.875 7.113 1 93.5 226 ASN A C 1
ATOM 1890 O O . ASN A 1 226 ? 0.951 38.656 7.402 1 93.5 226 ASN A O 1
ATOM 1894 N N . GLU A 1 227 ? -0.96 37.656 7.953 1 90.69 227 GLU A N 1
ATOM 1895 C CA . GLU A 1 227 ? -1.115 38.344 9.227 1 90.69 227 GLU A CA 1
ATOM 1896 C C . GLU A 1 227 ? 0.024 38 10.188 1 90.69 227 GLU A C 1
ATOM 1898 O O . GLU A 1 227 ? 0.363 38.781 11.07 1 90.69 227 GLU A O 1
ATOM 1903 N N . VAL A 1 228 ? 0.593 36.844 9.953 1 94.31 228 VAL A N 1
ATOM 1904 C CA . VAL A 1 228 ? 1.54 36.375 10.953 1 94.31 228 VAL A CA 1
ATOM 1905 C C . VAL A 1 228 ? 2.861 36 10.289 1 94.31 228 VAL A C 1
ATOM 1907 O O . VAL A 1 228 ? 3.719 35.375 10.898 1 94.31 228 VAL A O 1
ATOM 1910 N N . LYS A 1 229 ? 3.102 36.344 9.062 1 91.88 229 LYS A N 1
ATOM 1911 C CA . LYS A 1 229 ? 4.207 35.875 8.227 1 91.88 229 LYS A CA 1
ATOM 1912 C C . LYS A 1 229 ? 5.547 36.344 8.773 1 91.88 229 LYS A C 1
ATOM 1914 O O . LYS A 1 229 ? 6.582 35.719 8.547 1 91.88 229 LYS A O 1
ATOM 1919 N N . ASP A 1 230 ? 5.566 37.438 9.555 1 93.69 230 ASP A N 1
ATOM 1920 C CA . ASP A 1 230 ? 6.824 38.031 9.977 1 93.69 230 ASP A CA 1
ATOM 1921 C C . ASP A 1 230 ? 7.199 37.625 11.391 1 93.69 230 ASP A C 1
ATOM 1923 O O . ASP A 1 230 ? 8.242 38.031 11.914 1 93.69 230 ASP A O 1
ATOM 1927 N N . LEU A 1 231 ? 6.41 36.812 11.984 1 95.81 231 LEU A N 1
ATOM 1928 C CA . LEU A 1 231 ? 6.715 36.375 13.344 1 95.81 231 LEU A CA 1
ATOM 1929 C C . LEU A 1 231 ? 7.777 35.281 13.344 1 95.81 231 LEU A C 1
ATOM 1931 O O . LEU A 1 231 ? 7.684 34.312 12.578 1 95.81 231 LEU A O 1
ATOM 1935 N N . LYS A 1 232 ? 8.742 35.531 14.156 1 95.38 232 LYS A N 1
ATOM 1936 C CA . LYS A 1 232 ? 9.82 34.562 14.289 1 95.38 232 LYS A CA 1
ATOM 1937 C C . LYS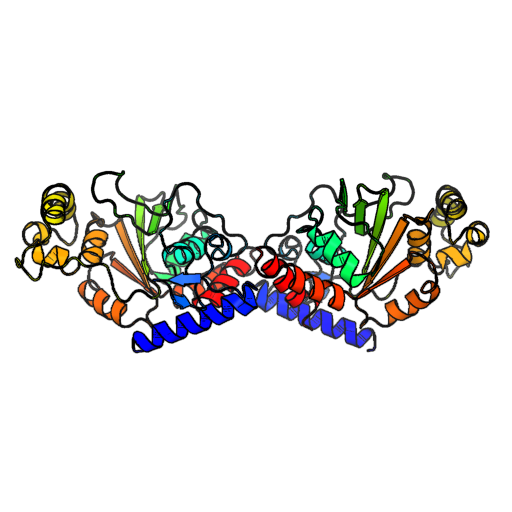 A 1 232 ? 9.281 33.188 14.688 1 95.38 232 LYS A C 1
ATOM 1939 O O . LYS A 1 232 ? 8.375 33.094 15.516 1 95.38 232 LYS A O 1
ATOM 1944 N N . ASN A 1 233 ? 9.766 32.062 14.125 1 96.44 233 ASN A N 1
ATOM 1945 C CA . ASN A 1 233 ? 9.492 30.672 14.445 1 96.44 233 ASN A CA 1
ATOM 1946 C C . ASN A 1 233 ? 8.086 30.266 14.031 1 96.44 233 ASN A C 1
ATOM 1948 O O . ASN A 1 233 ? 7.578 29.234 14.469 1 96.44 233 ASN A O 1
ATOM 1952 N N . VAL A 1 234 ? 7.395 31.141 13.242 1 97.12 234 VAL A N 1
ATOM 1953 C CA . VAL A 1 234 ? 6.141 30.797 12.57 1 97.12 234 VAL A CA 1
ATOM 1954 C C . VAL A 1 234 ? 6.406 30.516 11.094 1 97.12 234 VAL A C 1
ATOM 1956 O O . VAL A 1 234 ? 6.93 31.359 10.375 1 97.12 234 VAL A O 1
ATOM 1959 N N . TYR A 1 235 ? 6.059 29.344 10.68 1 96.44 235 TYR A N 1
ATOM 1960 C CA . TYR A 1 235 ? 6.387 28.953 9.305 1 96.44 235 TYR A CA 1
ATOM 1961 C C . TYR A 1 235 ? 5.145 28.5 8.555 1 96.44 235 TYR A C 1
ATOM 1963 O O . TYR A 1 235 ? 4.25 27.891 9.133 1 96.44 235 TYR A O 1
ATOM 1971 N N . SER A 1 236 ? 5.082 28.891 7.387 1 96.06 236 SER A N 1
ATOM 1972 C CA . SER A 1 236 ? 4.156 28.281 6.441 1 96.06 236 SER A CA 1
ATOM 1973 C C . SER A 1 236 ? 4.875 27.312 5.512 1 96.06 236 SER A C 1
ATOM 1975 O O . SER A 1 236 ? 6.004 27.562 5.086 1 96.06 236 SER A O 1
ATOM 1977 N N . LEU A 1 237 ? 4.285 26.234 5.262 1 96.81 237 LEU A N 1
ATOM 1978 C CA . LEU A 1 237 ? 4.867 25.219 4.391 1 96.81 237 LEU A CA 1
ATOM 1979 C C . LEU A 1 237 ? 3.828 24.688 3.408 1 96.81 237 LEU A C 1
ATOM 1981 O O . LEU A 1 237 ? 2.699 24.375 3.797 1 96.81 237 LEU A O 1
ATOM 1985 N N . ASP A 1 238 ? 4.266 24.625 2.148 1 97.31 238 ASP A N 1
ATOM 1986 C CA . ASP A 1 238 ? 3.391 24.125 1.094 1 97.31 238 ASP A CA 1
ATOM 1987 C C . ASP A 1 238 ? 3.35 22.609 1.088 1 97.31 238 ASP A C 1
ATOM 1989 O O . ASP A 1 238 ? 4.395 21.953 1.097 1 97.31 238 ASP A O 1
ATOM 1993 N N . TRP A 1 239 ? 2.156 22.062 0.961 1 97.94 239 TRP A N 1
ATOM 1994 C CA . TRP A 1 239 ? 2.014 20.609 0.882 1 97.94 239 TRP A CA 1
ATOM 1995 C C . TRP A 1 239 ? 2.77 20.047 -0.319 1 97.94 239 TRP A C 1
ATOM 1997 O O . TRP A 1 239 ? 3.377 18.984 -0.236 1 97.94 239 TRP A O 1
ATOM 2007 N N . LYS A 1 240 ? 2.648 20.719 -1.4 1 97.25 240 LYS A N 1
ATOM 2008 C CA . LYS A 1 240 ? 3.307 20.234 -2.613 1 97.25 240 LYS A CA 1
ATOM 2009 C C . LYS A 1 240 ? 4.82 20.188 -2.43 1 97.25 240 LYS A C 1
ATOM 2011 O O . LYS A 1 240 ? 5.457 19.203 -2.814 1 97.25 240 LYS A O 1
ATOM 2016 N N . GLU A 1 241 ? 5.367 21.203 -1.865 1 97.12 241 GLU A N 1
ATOM 2017 C CA . GLU A 1 241 ? 6.801 21.219 -1.591 1 97.12 241 GLU A CA 1
ATOM 2018 C C . GLU A 1 241 ? 7.195 20.109 -0.625 1 97.12 241 GLU A C 1
ATOM 2020 O O . GLU A 1 241 ? 8.148 19.375 -0.878 1 97.12 241 GLU A O 1
ATOM 2025 N N . LEU A 1 242 ? 6.496 20.016 0.447 1 98 242 LEU A N 1
ATOM 2026 C CA . LEU A 1 242 ? 6.781 18.984 1.45 1 98 242 LEU A CA 1
ATOM 2027 C C . LEU A 1 242 ? 6.699 17.594 0.846 1 98 242 LEU A C 1
ATOM 2029 O O . LEU A 1 242 ? 7.578 16.766 1.07 1 98 242 LEU A O 1
ATOM 2033 N N . SER A 1 243 ? 5.66 17.328 0.068 1 98 243 SER A N 1
ATOM 2034 C CA . SER A 1 243 ? 5.449 16.031 -0.551 1 98 243 SER A CA 1
ATOM 2035 C C . SER A 1 243 ? 6.559 15.703 -1.545 1 98 243 SER A C 1
ATOM 2037 O O . SER A 1 243 ? 7.02 14.562 -1.619 1 98 243 SER A O 1
ATOM 2039 N N . THR A 1 244 ? 6.941 16.703 -2.285 1 97.56 244 THR A N 1
ATOM 2040 C CA . THR A 1 244 ? 8.016 16.516 -3.254 1 97.56 244 THR A CA 1
ATOM 2041 C C . THR A 1 244 ? 9.32 16.156 -2.551 1 97.56 244 THR A C 1
ATOM 2043 O O . THR A 1 244 ? 10.023 15.234 -2.971 1 97.56 244 THR A O 1
ATOM 2046 N N . LYS A 1 245 ? 9.602 16.828 -1.488 1 97.5 245 LYS A N 1
ATOM 2047 C CA . LYS A 1 245 ? 10.812 16.547 -0.73 1 97.5 245 LYS A CA 1
ATOM 2048 C C . LYS A 1 245 ? 10.75 15.164 -0.089 1 97.5 245 LYS A C 1
ATOM 2050 O O . LYS A 1 245 ? 11.766 14.469 -0.011 1 97.5 245 LYS A O 1
ATOM 2055 N N . ALA A 1 246 ? 9.594 14.805 0.397 1 97.88 246 ALA A N 1
ATOM 2056 C CA . ALA A 1 246 ? 9.438 13.469 0.956 1 97.88 246 ALA A CA 1
ATOM 2057 C C . ALA A 1 246 ? 9.766 12.398 -0.082 1 97.88 246 ALA A C 1
ATOM 2059 O O . ALA A 1 246 ? 10.43 11.406 0.227 1 97.88 246 ALA A O 1
ATOM 2060 N N . LEU A 1 247 ? 9.32 12.625 -1.324 1 97.31 247 LEU A N 1
ATOM 2061 C CA . LEU A 1 247 ? 9.617 11.695 -2.406 1 97.31 247 LEU A CA 1
ATOM 2062 C C . LEU A 1 247 ? 11.125 11.617 -2.656 1 97.31 247 LEU A C 1
ATOM 2064 O O . LEU A 1 247 ? 11.672 10.523 -2.83 1 97.31 247 LEU A O 1
ATOM 2068 N N . GLU A 1 248 ? 11.734 12.734 -2.625 1 96.88 248 GLU A N 1
ATOM 2069 C CA . GLU A 1 248 ? 13.18 12.789 -2.855 1 96.88 248 GLU A CA 1
ATOM 2070 C C . GLU A 1 248 ? 13.938 12.023 -1.771 1 96.88 248 GLU A C 1
ATOM 2072 O O . GLU A 1 248 ? 14.852 11.25 -2.07 1 96.88 248 GLU A O 1
ATOM 2077 N N . HIS A 1 249 ? 13.5 12.18 -0.566 1 96.62 249 HIS A N 1
ATOM 2078 C CA . HIS A 1 249 ? 14.234 11.625 0.569 1 96.62 249 HIS A CA 1
ATOM 2079 C C . HIS A 1 249 ? 13.938 10.141 0.74 1 96.62 249 HIS A C 1
ATOM 2081 O O . HIS A 1 249 ? 14.688 9.422 1.403 1 96.62 249 HIS A O 1
ATOM 2087 N N . THR A 1 250 ? 12.883 9.68 0.179 1 95.75 250 THR A N 1
ATOM 2088 C CA . THR A 1 250 ? 12.5 8.289 0.411 1 95.75 250 THR A CA 1
ATOM 2089 C C . THR A 1 250 ? 12.883 7.418 -0.782 1 95.75 250 THR A C 1
ATOM 2091 O O . THR A 1 250 ? 12.602 6.219 -0.795 1 95.75 250 THR A O 1
ATOM 2094 N N . LYS A 1 251 ? 13.508 7.984 -1.757 1 92.81 251 LYS A N 1
ATOM 2095 C CA . LYS A 1 251 ? 13.992 7.172 -2.869 1 92.81 251 LYS A CA 1
ATOM 2096 C C . LYS A 1 251 ? 14.828 6 -2.371 1 92.81 251 LYS A C 1
ATOM 2098 O O . LYS A 1 251 ? 15.594 6.141 -1.419 1 92.81 251 LYS A O 1
ATOM 2103 N N . ASN A 1 252 ? 14.641 4.789 -2.988 1 90 252 ASN A N 1
ATOM 2104 C CA . ASN A 1 252 ? 15.359 3.555 -2.711 1 90 252 ASN A CA 1
ATOM 2105 C C . ASN A 1 252 ? 14.992 2.986 -1.343 1 90 252 ASN A C 1
ATOM 2107 O O . ASN A 1 252 ? 15.734 2.176 -0.784 1 90 252 ASN A O 1
ATOM 2111 N N . THR A 1 253 ? 13.922 3.508 -0.723 1 89.75 253 THR A N 1
ATOM 2112 C CA . THR A 1 253 ? 13.43 2.938 0.526 1 89.75 253 THR A CA 1
ATOM 2113 C C . THR A 1 253 ? 12.016 2.389 0.349 1 89.75 253 THR A C 1
ATOM 2115 O O . THR A 1 253 ? 11.336 2.711 -0.628 1 89.75 253 THR A O 1
ATOM 2118 N N . HIS A 1 254 ? 11.586 1.66 1.281 1 88.12 254 HIS A N 1
ATOM 2119 C CA . HIS A 1 254 ? 10.258 1.063 1.23 1 88.12 254 HIS A CA 1
ATOM 2120 C C . HIS A 1 254 ? 9.172 2.113 1.447 1 88.12 254 HIS A C 1
ATOM 2122 O O . HIS A 1 254 ? 8 1.871 1.156 1 88.12 254 HIS A O 1
ATOM 2128 N N . LYS A 1 255 ? 9.578 3.262 1.879 1 93.38 255 LYS A N 1
ATOM 2129 C CA . LYS A 1 255 ? 8.594 4.293 2.197 1 93.38 255 LYS A CA 1
ATOM 2130 C C . LYS A 1 255 ? 8.234 5.113 0.962 1 93.38 255 LYS A C 1
ATOM 2132 O O . LYS A 1 255 ? 7.238 5.832 0.957 1 93.38 255 LYS A O 1
ATOM 2137 N N . TYR A 1 256 ? 9.078 5.047 -0.068 1 96.19 256 TYR A N 1
ATOM 2138 C CA . TYR A 1 256 ? 8.859 5.84 -1.272 1 96.19 256 TYR A CA 1
ATOM 2139 C C . TYR A 1 256 ? 7.445 5.641 -1.806 1 96.19 256 TYR A C 1
ATOM 2141 O O . TYR A 1 256 ? 6.77 6.605 -2.164 1 96.19 256 TYR A O 1
ATOM 2149 N N . ARG A 1 257 ? 6.926 4.453 -1.812 1 94.94 257 ARG A N 1
ATOM 2150 C CA . ARG A 1 257 ? 5.629 4.129 -2.393 1 94.94 257 ARG A CA 1
ATOM 2151 C C . ARG A 1 257 ? 4.5 4.805 -1.626 1 94.94 257 ARG A C 1
ATOM 2153 O O . ARG A 1 257 ? 3.482 5.184 -2.213 1 94.94 257 ARG A O 1
ATOM 2160 N N . VAL A 1 258 ? 4.66 4.902 -0.333 1 96.25 258 VAL A N 1
ATOM 2161 C CA . VAL A 1 258 ? 3.658 5.59 0.477 1 96.25 258 VAL A CA 1
ATOM 2162 C C . VAL A 1 258 ? 3.564 7.055 0.055 1 96.25 258 VAL A C 1
ATOM 2164 O O . VAL A 1 258 ? 2.467 7.574 -0.166 1 96.25 258 VAL A O 1
ATOM 2167 N N . TYR A 1 259 ? 4.668 7.645 -0.165 1 97.5 259 TYR A N 1
ATOM 2168 C CA . TYR A 1 259 ? 4.68 9.07 -0.486 1 97.5 259 TYR A CA 1
ATOM 2169 C C . TYR A 1 259 ? 4.316 9.297 -1.947 1 97.5 259 TYR A C 1
ATOM 2171 O O . TYR A 1 259 ? 3.756 10.344 -2.295 1 97.5 259 TYR A O 1
ATOM 2179 N N . LYS A 1 260 ? 4.641 8.312 -2.748 1 96.44 260 LYS A N 1
ATOM 2180 C CA . LYS A 1 260 ? 4.137 8.391 -4.117 1 96.44 260 LYS A CA 1
ATOM 2181 C C . LYS A 1 260 ? 2.609 8.375 -4.141 1 96.44 260 LYS A C 1
ATOM 2183 O O . LYS A 1 260 ? 1.986 9.172 -4.84 1 96.44 260 LYS A O 1
ATOM 2188 N N . GLU A 1 261 ? 2.021 7.469 -3.381 1 96.06 261 GLU A N 1
ATOM 2189 C CA . GLU A 1 261 ? 0.565 7.43 -3.279 1 96.06 261 GLU A CA 1
ATOM 2190 C C . GLU A 1 261 ? 0.022 8.719 -2.662 1 96.06 261 GLU A C 1
ATOM 2192 O O . GLU A 1 261 ? -1.023 9.219 -3.08 1 96.06 261 GLU A O 1
ATOM 2197 N N . PHE A 1 262 ? 0.696 9.227 -1.646 1 98.25 262 PHE A N 1
ATOM 2198 C CA . PHE A 1 262 ? 0.3 10.484 -1.03 1 98.25 262 PHE A CA 1
ATOM 2199 C C . PHE A 1 262 ? 0.228 11.594 -2.07 1 98.25 262 PHE A C 1
ATOM 2201 O O . PHE A 1 262 ? -0.768 12.32 -2.145 1 98.25 262 PHE A O 1
ATOM 2208 N N . TYR A 1 263 ? 1.292 11.688 -2.82 1 98 263 TYR A N 1
ATOM 2209 C CA . TYR A 1 263 ? 1.363 12.719 -3.848 1 98 263 TYR A CA 1
ATOM 2210 C C . TYR A 1 263 ? 0.246 12.547 -4.871 1 98 263 TYR A C 1
ATOM 2212 O O . TYR A 1 263 ? -0.411 13.516 -5.25 1 98 263 TYR A O 1
ATOM 2220 N N . ASP A 1 264 ? 0.013 11.312 -5.316 1 96.5 264 ASP A N 1
ATOM 2221 C CA . ASP A 1 264 ? -1.021 11.023 -6.305 1 96.5 264 ASP A CA 1
ATOM 2222 C C . ASP A 1 264 ? -2.406 11.367 -5.77 1 96.5 264 ASP A C 1
ATOM 2224 O O . ASP A 1 264 ? -3.244 11.906 -6.496 1 96.5 264 ASP A O 1
ATOM 2228 N N . LYS A 1 265 ? -2.674 11.047 -4.547 1 97.69 265 LYS A N 1
ATOM 2229 C CA . LYS A 1 265 ? -3.984 11.25 -3.934 1 97.69 265 LYS A CA 1
ATOM 2230 C C . LYS A 1 265 ? -4.262 12.734 -3.707 1 97.69 265 LYS A C 1
ATOM 2232 O O . LYS A 1 265 ? -5.375 13.203 -3.951 1 97.69 265 LYS A O 1
ATOM 2237 N N . TYR A 1 266 ? -3.186 13.469 -3.307 1 98.44 266 TYR A N 1
ATOM 2238 C CA . TYR A 1 266 ? -3.498 14.781 -2.756 1 98.44 266 TYR A CA 1
ATOM 2239 C C . TYR A 1 266 ? -2.928 15.891 -3.635 1 98.44 266 TYR A C 1
ATOM 2241 O O . TYR A 1 266 ? -3.416 17.031 -3.611 1 98.44 266 TYR A O 1
ATOM 2249 N N . MET A 1 267 ? -1.834 15.609 -4.395 1 96.62 267 MET A N 1
ATOM 2250 C CA . MET A 1 267 ? -1.092 16.703 -5.023 1 96.62 267 MET A CA 1
ATOM 2251 C C . MET A 1 267 ? -1.239 16.656 -6.539 1 96.62 267 MET A C 1
ATOM 2253 O O . MET A 1 267 ? -1.003 17.656 -7.223 1 96.62 267 MET A O 1
ATOM 2257 N N . ASN A 1 268 ? -1.502 15.484 -7.051 1 91.19 268 ASN A N 1
ATOM 2258 C CA . ASN A 1 268 ? -1.599 15.336 -8.5 1 91.19 268 ASN A CA 1
ATOM 2259 C C . ASN A 1 268 ? -2.945 15.82 -9.023 1 91.19 268 ASN A C 1
ATOM 2261 O O . ASN A 1 268 ? -3.734 15.039 -9.547 1 91.19 268 ASN A O 1
ATOM 2265 N N . ILE A 1 269 ? -3.189 17.078 -8.992 1 90 269 ILE A N 1
ATOM 2266 C CA . ILE A 1 269 ? -4.48 17.672 -9.32 1 90 269 ILE A CA 1
ATOM 2267 C C . ILE A 1 269 ? -4.355 18.531 -10.57 1 90 269 ILE A C 1
ATOM 2269 O O . ILE A 1 269 ? -3.305 19.125 -10.82 1 90 269 ILE A O 1
ATOM 2273 N N . MET B 1 1 ? 1.901 -13.453 -29.5 1 76.88 1 MET B N 1
ATOM 2274 C CA . MET B 1 1 ? 3.145 -12.688 -29.531 1 76.88 1 MET B CA 1
ATOM 2275 C C . MET B 1 1 ? 4.348 -13.602 -29.328 1 76.88 1 MET B C 1
ATOM 2277 O O . MET B 1 1 ? 4.273 -14.57 -28.578 1 76.88 1 MET B O 1
ATOM 2281 N N . ARG B 1 2 ? 5.34 -13.266 -30 1 88.19 2 ARG B N 1
ATOM 2282 C CA . ARG B 1 2 ? 6.566 -14.031 -29.812 1 88.19 2 ARG B CA 1
ATOM 2283 C C . ARG B 1 2 ? 7.09 -13.867 -28.391 1 88.19 2 ARG B C 1
ATOM 2285 O O . ARG B 1 2 ? 6.996 -12.781 -27.812 1 88.19 2 ARG B O 1
ATOM 2292 N N . TYR B 1 3 ? 7.559 -14.945 -27.859 1 92.31 3 TYR B N 1
ATOM 2293 C CA . TYR B 1 3 ? 8.023 -14.977 -26.484 1 92.31 3 TYR B CA 1
ATOM 2294 C C . TYR B 1 3 ? 9.031 -13.867 -26.219 1 92.31 3 TYR B C 1
ATOM 2296 O O . TYR B 1 3 ? 8.938 -13.172 -25.203 1 92.31 3 TYR B O 1
ATOM 2304 N N . GLN B 1 4 ? 9.953 -13.742 -27.125 1 93.12 4 GLN B N 1
ATOM 2305 C CA . GLN B 1 4 ? 10.992 -12.742 -26.922 1 93.12 4 GLN B CA 1
ATOM 2306 C C . GLN B 1 4 ? 10.398 -11.344 -26.812 1 93.12 4 GLN B C 1
ATOM 2308 O O . GLN B 1 4 ? 10.844 -10.531 -26 1 93.12 4 GLN B O 1
ATOM 2313 N N . ASP B 1 5 ? 9.469 -11.07 -27.625 1 94.81 5 ASP B N 1
ATOM 2314 C CA . ASP B 1 5 ? 8.789 -9.773 -27.578 1 94.81 5 ASP B CA 1
ATOM 2315 C C . ASP B 1 5 ? 8.039 -9.594 -26.266 1 94.81 5 ASP B C 1
ATOM 2317 O O . ASP B 1 5 ? 8.086 -8.523 -25.656 1 94.81 5 ASP B O 1
ATOM 2321 N N . TYR B 1 6 ? 7.395 -10.633 -25.859 1 95.94 6 TYR B N 1
ATOM 2322 C CA . TYR B 1 6 ? 6.672 -10.609 -24.594 1 95.94 6 TYR B CA 1
ATOM 2323 C C . TYR B 1 6 ? 7.621 -10.328 -23.422 1 95.94 6 TYR B C 1
ATOM 2325 O O . TYR B 1 6 ? 7.371 -9.438 -22.609 1 95.94 6 TYR B O 1
ATOM 2333 N N . LYS B 1 7 ? 8.625 -11.062 -23.391 1 97 7 LYS B N 1
ATOM 2334 C CA . LYS B 1 7 ? 9.586 -10.93 -22.297 1 97 7 LYS B CA 1
ATOM 2335 C C . LYS B 1 7 ? 10.188 -9.531 -22.25 1 97 7 LYS B C 1
ATOM 2337 O O . LYS B 1 7 ? 10.266 -8.914 -21.188 1 97 7 LYS B O 1
ATOM 2342 N N . GLU B 1 8 ? 10.547 -9.047 -23.391 1 96.94 8 GLU B N 1
ATOM 2343 C CA . GLU B 1 8 ? 11.141 -7.719 -23.469 1 96.94 8 GLU B CA 1
ATOM 2344 C C . GLU B 1 8 ? 10.164 -6.648 -23 1 96.94 8 GLU B C 1
ATOM 2346 O O . GLU B 1 8 ? 10.547 -5.73 -22.266 1 96.94 8 GLU B O 1
ATOM 2351 N N . LYS B 1 9 ? 8.992 -6.766 -23.422 1 97.56 9 LYS B N 1
ATOM 2352 C CA . LYS B 1 9 ? 7.965 -5.816 -23 1 97.56 9 LYS B CA 1
ATOM 2353 C C . LYS B 1 9 ? 7.785 -5.816 -21.484 1 97.56 9 LYS B C 1
ATOM 2355 O O . LYS B 1 9 ? 7.695 -4.754 -20.875 1 97.56 9 LYS B O 1
ATOM 2360 N N . VAL B 1 10 ? 7.758 -6.977 -20.906 1 98.19 10 VAL B N 1
ATOM 2361 C CA . VAL B 1 10 ? 7.574 -7.113 -19.469 1 98.19 10 VAL B CA 1
ATOM 2362 C C . VAL B 1 10 ? 8.766 -6.508 -18.734 1 98.19 10 VAL B C 1
ATOM 2364 O O . VAL B 1 10 ? 8.594 -5.723 -17.797 1 98.19 10 VAL B O 1
ATOM 2367 N N . LEU B 1 11 ? 9.945 -6.852 -19.188 1 98.31 11 LEU B N 1
ATOM 2368 C CA . LEU B 1 11 ? 11.141 -6.395 -18.5 1 98.31 11 LEU B CA 1
ATOM 2369 C C . LEU B 1 11 ? 11.273 -4.879 -18.578 1 98.31 11 LEU B C 1
ATOM 2371 O O . LEU B 1 11 ? 11.648 -4.227 -17.609 1 98.31 11 LEU B O 1
ATOM 2375 N N . ASN B 1 12 ? 10.922 -4.301 -19.734 1 98.25 12 ASN B N 1
ATOM 2376 C CA . ASN B 1 12 ? 10.938 -2.848 -19.875 1 98.25 12 ASN B CA 1
ATOM 2377 C C . ASN B 1 12 ? 9.914 -2.184 -18.953 1 98.25 12 ASN B C 1
ATOM 2379 O O . ASN B 1 12 ? 10.219 -1.174 -18.312 1 98.25 12 ASN B O 1
ATOM 2383 N N . HIS B 1 13 ? 8.797 -2.736 -18.891 1 98.56 13 HIS B N 1
ATOM 2384 C CA . HIS B 1 13 ? 7.758 -2.227 -18.016 1 98.56 13 HIS B CA 1
ATOM 2385 C C . HIS B 1 13 ? 8.203 -2.262 -16.562 1 98.56 13 HIS B C 1
ATOM 2387 O O . HIS B 1 13 ? 8.023 -1.288 -15.82 1 98.56 13 HIS B O 1
ATOM 2393 N N . LEU B 1 14 ? 8.836 -3.357 -16.172 1 98.62 14 LEU B N 1
ATOM 2394 C CA . LEU B 1 14 ? 9.242 -3.529 -14.781 1 98.62 14 LEU B CA 1
ATOM 2395 C C . LEU B 1 14 ? 10.383 -2.582 -14.43 1 98.62 14 LEU B C 1
ATOM 2397 O O . LEU B 1 14 ? 10.5 -2.139 -13.289 1 98.62 14 LEU B O 1
ATOM 2401 N N . GLU B 1 15 ? 11.195 -2.314 -15.406 1 98.31 15 GLU B N 1
ATOM 2402 C CA . GLU B 1 15 ? 12.219 -1.291 -15.195 1 98.31 15 GLU B CA 1
ATOM 2403 C C . GLU B 1 15 ? 11.586 0.067 -14.898 1 98.31 15 GLU B C 1
ATOM 2405 O O . GLU B 1 15 ? 11.992 0.758 -13.961 1 98.31 15 GLU B O 1
ATOM 2410 N N . GLU B 1 16 ? 10.594 0.424 -15.672 1 97.88 16 GLU B N 1
ATOM 2411 C CA . GLU B 1 16 ? 9.883 1.679 -15.453 1 97.88 16 GLU B CA 1
ATOM 2412 C C . GLU B 1 16 ? 9.156 1.676 -14.109 1 97.88 16 GLU B C 1
ATOM 2414 O O . GLU B 1 16 ? 9.156 2.682 -13.391 1 97.88 16 GLU B O 1
ATOM 2419 N N . TYR B 1 17 ? 8.547 0.586 -13.812 1 97.62 17 TYR B N 1
ATOM 2420 C CA . TYR B 1 17 ? 7.867 0.437 -12.523 1 97.62 17 TYR B CA 1
ATOM 2421 C C . TYR B 1 17 ? 8.844 0.643 -11.367 1 97.62 17 TYR B C 1
ATOM 2423 O O . TYR B 1 17 ? 8.523 1.345 -10.406 1 97.62 17 TYR B O 1
ATOM 2431 N N . LYS B 1 18 ? 10.016 0.003 -11.477 1 97.38 18 LYS B N 1
ATOM 2432 C CA . LYS B 1 18 ? 11.055 0.125 -10.453 1 97.38 18 LYS B CA 1
ATOM 2433 C C . LYS B 1 18 ? 11.438 1.585 -10.234 1 97.38 18 LYS B C 1
ATOM 2435 O O . LYS B 1 18 ? 11.531 2.043 -9.094 1 97.38 18 LYS B O 1
ATOM 2440 N N . LEU B 1 19 ? 11.516 2.332 -11.289 1 95.88 19 LEU B N 1
ATOM 2441 C CA . LEU B 1 19 ? 11.945 3.725 -11.234 1 95.88 19 LEU B CA 1
ATOM 2442 C C . LEU B 1 19 ? 10.82 4.621 -10.727 1 95.88 19 LEU B C 1
ATOM 2444 O O . LEU B 1 19 ? 11.016 5.422 -9.812 1 95.88 19 LEU B O 1
ATOM 2448 N N . ASN B 1 20 ? 9.656 4.402 -11.258 1 93.81 20 ASN B N 1
ATOM 2449 C CA . ASN B 1 20 ? 8.594 5.395 -11.086 1 93.81 20 ASN B CA 1
ATOM 2450 C C . ASN B 1 20 ? 7.695 5.051 -9.906 1 93.81 20 ASN B C 1
ATOM 2452 O O . ASN B 1 20 ? 7.133 5.945 -9.266 1 93.81 20 ASN B O 1
ATOM 2456 N N . SER B 1 21 ? 7.496 3.793 -9.625 1 94.12 21 SER B N 1
ATOM 2457 C CA . SER B 1 21 ? 6.582 3.383 -8.57 1 94.12 21 SER B CA 1
ATOM 2458 C C . SER B 1 21 ? 7.34 3.025 -7.293 1 94.12 21 SER B C 1
ATOM 2460 O O . SER B 1 21 ? 6.895 3.348 -6.191 1 94.12 21 SER B O 1
ATOM 2462 N N . LEU B 1 22 ? 8.523 2.441 -7.477 1 95.81 22 LEU B N 1
ATOM 2463 C CA . LEU B 1 22 ? 9.289 2.039 -6.301 1 95.81 22 LEU B CA 1
ATOM 2464 C C . LEU B 1 22 ? 10.32 3.104 -5.93 1 95.81 22 LEU B C 1
ATOM 2466 O O . LEU B 1 22 ? 10.859 3.09 -4.82 1 95.81 22 LEU B O 1
ATOM 2470 N N . GLY B 1 23 ? 10.648 3.969 -6.906 1 95.06 23 GLY B N 1
ATOM 2471 C CA . GLY B 1 23 ? 11.648 5 -6.664 1 95.06 23 GLY B CA 1
ATOM 2472 C C . GLY B 1 23 ? 13.055 4.445 -6.523 1 95.06 23 GLY B C 1
ATOM 2473 O O . GLY B 1 23 ? 13.906 5.066 -5.887 1 95.06 23 GLY B O 1
ATOM 2474 N N . CYS B 1 24 ? 13.25 3.238 -6.922 1 95.62 24 CYS B N 1
ATOM 2475 C CA . CYS B 1 24 ? 14.562 2.609 -6.859 1 95.62 24 CYS B CA 1
ATOM 2476 C C . CYS B 1 24 ? 15.352 2.869 -8.141 1 95.62 24 CYS B C 1
ATOM 2478 O O . CYS B 1 24 ? 15.039 2.309 -9.188 1 95.62 24 CYS B O 1
ATOM 2480 N N . VAL B 1 25 ? 16.344 3.609 -8.055 1 93.81 25 VAL B N 1
ATOM 2481 C CA . VAL B 1 25 ? 17.094 4.027 -9.227 1 93.81 25 VAL B CA 1
ATOM 2482 C C . VAL B 1 25 ? 18.281 3.086 -9.445 1 93.81 25 VAL B C 1
ATOM 2484 O O . VAL B 1 25 ? 18.766 2.941 -10.57 1 93.81 25 VAL B O 1
ATOM 2487 N N . LYS B 1 26 ? 18.734 2.436 -8.383 1 93.75 26 LYS B N 1
ATOM 2488 C CA . LYS B 1 26 ? 19.875 1.53 -8.469 1 93.75 26 LYS B CA 1
ATOM 2489 C C . LYS B 1 26 ? 19.484 0.212 -9.125 1 93.75 26 LYS B C 1
ATOM 2491 O O . LYS B 1 26 ? 18.438 -0.364 -8.805 1 93.75 26 LYS B O 1
ATOM 2496 N N . ASN B 1 27 ? 20.359 -0.239 -9.984 1 96.31 27 ASN B N 1
ATOM 2497 C CA . ASN B 1 27 ? 20.109 -1.502 -10.672 1 96.31 27 ASN B CA 1
ATOM 2498 C C . ASN B 1 27 ? 20.719 -2.68 -9.914 1 96.31 27 ASN B C 1
ATOM 2500 O O . ASN B 1 27 ? 21.641 -2.506 -9.125 1 96.31 27 ASN B O 1
ATOM 2504 N N . GLY B 1 28 ? 20.141 -3.855 -10.078 1 96.56 28 GLY B N 1
ATOM 2505 C CA . GLY B 1 28 ? 20.703 -5.094 -9.57 1 96.56 28 GLY B CA 1
ATOM 2506 C C . GLY B 1 28 ? 21.531 -5.836 -10.602 1 96.56 28 GLY B C 1
ATOM 2507 O O . GLY B 1 28 ? 21.531 -5.477 -11.781 1 96.56 28 GLY B O 1
ATOM 2508 N N . LEU B 1 29 ? 22.203 -6.863 -10.133 1 95.81 29 LEU B N 1
ATOM 2509 C CA . LEU B 1 29 ? 23.125 -7.605 -10.992 1 95.81 29 LEU B CA 1
ATOM 2510 C C . LEU B 1 29 ? 22.594 -9 -11.273 1 95.81 29 LEU B C 1
ATOM 2512 O O . LEU B 1 29 ? 21.969 -9.625 -10.414 1 95.81 29 LEU B O 1
ATOM 2516 N N . TYR B 1 30 ? 22.812 -9.484 -12.508 1 95.38 30 TYR B N 1
ATOM 2517 C CA . TYR B 1 30 ? 22.672 -10.875 -12.93 1 95.38 30 TYR B CA 1
ATOM 2518 C C . TYR B 1 30 ? 23.844 -11.305 -13.805 1 95.38 30 TYR B C 1
ATOM 2520 O O . TYR B 1 30 ? 24.109 -10.68 -14.836 1 95.38 30 TYR B O 1
ATOM 2528 N N . GLN B 1 31 ? 24.547 -12.289 -13.32 1 94.69 31 GLN B N 1
ATOM 2529 C CA . GLN B 1 31 ? 25.734 -12.75 -14.016 1 94.69 31 GLN B CA 1
ATOM 2530 C C . GLN B 1 31 ? 26.688 -11.586 -14.32 1 94.69 31 GLN B C 1
ATOM 2532 O O . GLN B 1 31 ? 27.141 -11.43 -15.453 1 94.69 31 GLN B O 1
ATOM 2537 N N . ASN B 1 32 ? 26.781 -10.656 -13.383 1 93.38 32 ASN B N 1
ATOM 2538 C CA . ASN B 1 32 ? 27.734 -9.555 -13.359 1 93.38 32 ASN B CA 1
ATOM 2539 C C . ASN B 1 32 ? 27.344 -8.445 -14.328 1 93.38 32 ASN B C 1
ATOM 2541 O O . ASN B 1 32 ? 28.172 -7.641 -14.734 1 93.38 32 ASN B O 1
ATOM 2545 N N . LYS B 1 33 ? 26.172 -8.508 -14.734 1 96.81 33 LYS B N 1
ATOM 2546 C CA . LYS B 1 33 ? 25.641 -7.438 -15.57 1 96.81 33 LYS B CA 1
ATOM 2547 C C . LYS B 1 33 ? 24.438 -6.762 -14.898 1 96.81 33 LYS B C 1
ATOM 2549 O O . LYS B 1 33 ? 23.625 -7.426 -14.25 1 96.81 33 LYS B O 1
ATOM 2554 N N . GLU B 1 34 ? 24.312 -5.504 -15.156 1 97.19 34 GLU B N 1
ATOM 2555 C CA . GLU B 1 34 ? 23.219 -4.727 -14.562 1 97.19 34 GLU B CA 1
ATOM 2556 C C . GLU B 1 34 ? 21.953 -4.805 -15.414 1 97.19 34 GLU B C 1
ATOM 2558 O O . GLU B 1 34 ? 22.031 -4.727 -16.641 1 97.19 34 GLU B O 1
ATOM 2563 N N . TYR B 1 35 ? 20.938 -4.926 -14.766 1 97.81 35 TYR B N 1
ATOM 2564 C CA . TYR B 1 35 ? 19.641 -4.91 -15.445 1 97.81 35 TYR B CA 1
ATOM 2565 C C . TYR B 1 35 ? 18.672 -3.977 -14.734 1 97.81 35 TYR B C 1
ATOM 2567 O O . TYR B 1 35 ? 18.625 -3.939 -13.5 1 97.81 35 TYR B O 1
ATOM 2575 N N . GLY B 1 36 ? 17.844 -3.242 -15.453 1 97.81 36 GLY B N 1
ATOM 2576 C CA . GLY B 1 36 ? 16.922 -2.236 -14.93 1 97.81 36 GLY B CA 1
ATOM 2577 C C . GLY B 1 36 ? 15.773 -2.826 -14.141 1 97.81 36 GLY B C 1
ATOM 2578 O O . GLY B 1 36 ? 15.266 -2.195 -13.211 1 97.81 36 GLY B O 1
ATOM 2579 N N . HIS B 1 37 ? 15.391 -4.012 -14.477 1 98.44 37 HIS B N 1
ATOM 2580 C CA . HIS B 1 37 ? 14.234 -4.613 -13.82 1 98.44 37 HIS B CA 1
ATOM 2581 C C . HIS B 1 37 ? 14.648 -5.391 -12.578 1 98.44 37 HIS B C 1
ATOM 2583 O O . HIS B 1 37 ? 13.805 -6.008 -11.914 1 98.44 37 HIS B O 1
ATOM 2589 N N . ILE B 1 38 ? 15.969 -5.426 -12.242 1 98.56 38 ILE B N 1
ATOM 2590 C CA . ILE B 1 38 ? 16.469 -6.191 -11.109 1 98.56 38 ILE B CA 1
ATOM 2591 C C . ILE B 1 38 ? 16.797 -5.25 -9.953 1 98.56 38 ILE B C 1
ATOM 2593 O O . ILE B 1 38 ? 17.516 -4.262 -10.133 1 98.56 38 ILE B O 1
ATOM 2597 N N . LEU B 1 39 ? 16.25 -5.543 -8.828 1 97.88 39 LEU B N 1
ATOM 2598 C CA . LEU B 1 39 ? 16.562 -4.809 -7.605 1 97.88 39 LEU B CA 1
ATOM 2599 C C . LEU B 1 39 ? 17.953 -5.172 -7.102 1 97.88 39 LEU B C 1
ATOM 2601 O O . LEU B 1 39 ? 18.406 -6.312 -7.258 1 97.88 39 LEU B O 1
ATOM 2605 N N . PRO B 1 40 ? 18.625 -4.207 -6.449 1 95.69 40 PRO B N 1
ATOM 2606 C CA . PRO B 1 40 ? 19.906 -4.543 -5.836 1 95.69 40 PRO B CA 1
ATOM 2607 C C . PRO B 1 40 ? 19.781 -5.57 -4.715 1 95.69 40 PRO B C 1
ATOM 2609 O O . PRO B 1 40 ? 18.672 -5.781 -4.191 1 95.69 40 PRO B O 1
ATOM 2612 N N . SER B 1 41 ? 20.938 -6.172 -4.422 1 91.31 41 SER B N 1
ATOM 2613 C CA . SER B 1 41 ? 20.969 -7.105 -3.303 1 91.31 41 SER B CA 1
ATOM 2614 C C . SER B 1 41 ? 20.453 -6.453 -2.025 1 91.31 41 SER B C 1
ATOM 2616 O O . SER B 1 41 ? 20.797 -5.301 -1.734 1 91.31 41 SER B O 1
ATOM 2618 N N . GLY B 1 42 ? 19.609 -7.121 -1.298 1 91.44 42 GLY B N 1
ATOM 2619 C CA . GLY B 1 42 ? 19.062 -6.609 -0.049 1 91.44 42 GLY B CA 1
ATOM 2620 C C . GLY B 1 42 ? 17.75 -5.879 -0.224 1 91.44 42 GLY B C 1
ATOM 2621 O O . GLY B 1 42 ? 17.078 -5.551 0.758 1 91.44 42 GLY B O 1
ATOM 2622 N N . PHE B 1 43 ? 17.312 -5.656 -1.455 1 94.69 43 PHE B N 1
ATOM 2623 C CA . PHE B 1 43 ? 16.109 -4.863 -1.703 1 94.69 43 PHE B CA 1
ATOM 2624 C C . PHE B 1 43 ? 14.93 -5.758 -2.049 1 94.69 43 PHE B C 1
ATOM 2626 O O . PHE B 1 43 ? 13.914 -5.285 -2.57 1 94.69 43 PHE B O 1
ATOM 2633 N N . ARG B 1 44 ? 14.969 -7.02 -1.773 1 94.62 44 ARG B N 1
ATOM 2634 C CA . ARG B 1 44 ? 13.898 -7.965 -2.086 1 94.62 44 ARG B CA 1
ATOM 2635 C C . ARG B 1 44 ? 12.57 -7.484 -1.522 1 94.62 44 ARG B C 1
ATOM 2637 O O . ARG B 1 44 ? 11.531 -7.621 -2.174 1 94.62 44 ARG B O 1
ATOM 2644 N N . PRO B 1 45 ? 12.531 -6.879 -0.359 1 94.31 45 PRO B N 1
ATOM 2645 C CA . PRO B 1 45 ? 11.258 -6.457 0.214 1 94.31 45 PRO B CA 1
ATOM 2646 C C . PRO B 1 45 ? 10.5 -5.48 -0.687 1 94.31 45 PRO B C 1
ATOM 2648 O O . PRO B 1 45 ? 9.266 -5.438 -0.657 1 94.31 45 PRO B O 1
ATOM 2651 N N . LEU B 1 46 ? 11.203 -4.805 -1.547 1 95.94 46 LEU B N 1
ATOM 2652 C CA . LEU B 1 46 ? 10.562 -3.859 -2.457 1 95.94 46 LEU B CA 1
ATOM 2653 C C . LEU B 1 46 ? 9.797 -4.594 -3.551 1 95.94 46 LEU B C 1
ATOM 2655 O O . LEU B 1 46 ? 8.977 -3.99 -4.254 1 95.94 46 LEU B O 1
ATOM 2659 N N . ASN B 1 47 ? 10.117 -5.855 -3.678 1 97.56 47 ASN B N 1
ATOM 2660 C CA . ASN B 1 47 ? 9.43 -6.625 -4.707 1 97.56 47 ASN B CA 1
ATOM 2661 C C . ASN B 1 47 ? 8.016 -6.996 -4.281 1 97.56 47 ASN B C 1
ATOM 2663 O O . ASN B 1 47 ? 7.176 -7.332 -5.121 1 97.56 47 ASN B O 1
ATOM 2667 N N . PHE B 1 48 ? 7.719 -6.922 -2.99 1 97.25 48 PHE B N 1
ATOM 2668 C CA . PHE B 1 48 ? 6.379 -7.176 -2.471 1 97.25 48 PHE B CA 1
ATOM 2669 C C . PHE B 1 48 ? 5.516 -5.926 -2.568 1 97.25 48 PHE B C 1
ATOM 2671 O O . PHE B 1 48 ? 6.016 -4.805 -2.441 1 97.25 48 PHE B O 1
ATOM 2678 N N . LEU B 1 49 ? 4.305 -6.152 -2.814 1 96.19 49 LEU B N 1
ATOM 2679 C CA . LEU B 1 49 ? 3.361 -5.039 -2.836 1 96.19 49 LEU B CA 1
ATOM 2680 C C . LEU B 1 49 ? 3.105 -4.512 -1.428 1 96.19 49 LEU B C 1
ATOM 2682 O O . LEU B 1 49 ? 3.238 -5.254 -0.451 1 96.19 49 LEU B O 1
ATOM 2686 N N . LEU B 1 50 ? 2.693 -3.25 -1.36 1 90.88 50 LEU B N 1
ATOM 2687 C CA . LEU B 1 50 ? 2.295 -2.697 -0.071 1 90.88 50 LEU B CA 1
ATOM 2688 C C . LEU B 1 50 ? 1.067 -3.418 0.474 1 90.88 50 LEU B C 1
ATOM 2690 O O . LEU B 1 50 ? 0.107 -3.658 -0.262 1 90.88 50 LEU B O 1
ATOM 2694 N N . GLY B 1 51 ? 1.169 -3.803 1.698 1 88.81 51 GLY B N 1
ATOM 2695 C CA . GLY B 1 51 ? 0.035 -4.477 2.312 1 88.81 51 GLY B CA 1
ATOM 2696 C C . GLY B 1 51 ? 0.12 -5.988 2.229 1 88.81 51 GLY B C 1
ATOM 2697 O O . GLY B 1 51 ? -0.73 -6.695 2.773 1 88.81 51 GLY B O 1
ATOM 2698 N N . VAL B 1 52 ? 1.138 -6.492 1.522 1 95.25 52 VAL B N 1
ATOM 2699 C CA . VAL B 1 52 ? 1.321 -7.938 1.416 1 95.25 52 VAL B CA 1
ATOM 2700 C C . VAL B 1 52 ? 2.361 -8.398 2.432 1 95.25 52 VAL B C 1
ATOM 2702 O O . VAL B 1 52 ? 3.477 -7.875 2.473 1 95.25 52 VAL B O 1
ATOM 2705 N N . ASN B 1 53 ? 1.976 -9.367 3.166 1 94.88 53 ASN B N 1
ATOM 2706 C CA . ASN B 1 53 ? 2.908 -9.93 4.137 1 94.88 53 ASN B CA 1
ATOM 2707 C C . ASN B 1 53 ? 3.904 -10.875 3.473 1 94.88 53 ASN B C 1
ATOM 2709 O O . ASN B 1 53 ? 3.539 -11.648 2.578 1 94.88 53 ASN B O 1
ATOM 2713 N N . GLN B 1 54 ? 5.086 -10.773 3.949 1 95.44 54 GLN B N 1
ATOM 2714 C CA . GLN B 1 54 ? 6.125 -11.68 3.467 1 95.44 54 GLN B CA 1
ATOM 2715 C C . GLN B 1 54 ? 6.145 -12.977 4.273 1 95.44 54 GLN B C 1
ATOM 2717 O O . GLN B 1 54 ? 6.426 -12.961 5.473 1 95.44 54 GLN B O 1
ATOM 2722 N N . PRO B 1 55 ? 5.891 -14.039 3.604 1 95.5 55 PRO B N 1
ATOM 2723 C CA . PRO B 1 55 ? 5.938 -15.297 4.355 1 95.5 55 PRO B CA 1
ATOM 2724 C C . PRO B 1 55 ? 7.309 -15.555 4.984 1 95.5 55 PRO B C 1
ATOM 2726 O O . PRO B 1 55 ? 8.336 -15.312 4.348 1 95.5 55 PRO B O 1
ATOM 2729 N N . LYS B 1 56 ? 7.363 -16 6.207 1 92.44 56 LYS B N 1
ATOM 2730 C CA . LYS B 1 56 ? 8.617 -16.219 6.922 1 92.44 56 LYS B CA 1
ATOM 2731 C C . LYS B 1 56 ? 9.047 -17.688 6.848 1 92.44 56 LYS B C 1
ATOM 2733 O O . LYS B 1 56 ? 10.219 -18 7.059 1 92.44 56 LYS B O 1
ATOM 2738 N N . ASP B 1 57 ? 8.203 -18.562 6.547 1 91.25 57 ASP B N 1
ATOM 2739 C CA . ASP B 1 57 ? 8.461 -19.984 6.648 1 91.25 57 ASP B CA 1
ATOM 2740 C C . ASP B 1 57 ? 8.641 -20.625 5.27 1 91.25 57 ASP B C 1
ATOM 2742 O O . ASP B 1 57 ? 8.234 -21.766 5.043 1 91.25 57 ASP B O 1
ATOM 2746 N N . ILE B 1 58 ? 9.141 -19.859 4.312 1 93.5 58 ILE B N 1
ATOM 2747 C CA . ILE B 1 58 ? 9.391 -20.422 2.988 1 93.5 58 ILE B CA 1
ATOM 2748 C C . ILE B 1 58 ? 10.828 -20.109 2.562 1 93.5 58 ILE B C 1
ATOM 2750 O O . ILE B 1 58 ? 11.469 -19.219 3.113 1 93.5 58 ILE B O 1
ATOM 2754 N N . HIS B 1 59 ? 11.25 -20.922 1.647 1 92.31 59 HIS B N 1
ATOM 2755 C CA . HIS B 1 59 ? 12.531 -20.641 1.009 1 92.31 59 HIS B CA 1
ATOM 2756 C C . HIS B 1 59 ? 12.359 -19.75 -0.209 1 92.31 59 HIS B C 1
ATOM 2758 O O . HIS B 1 59 ? 11.742 -20.156 -1.202 1 92.31 59 HIS B O 1
ATOM 2764 N N . TYR B 1 60 ? 12.945 -18.641 -0.096 1 94.94 60 TYR B N 1
ATOM 2765 C CA . TYR B 1 60 ? 12.883 -17.719 -1.228 1 94.94 60 TYR B CA 1
ATOM 2766 C C . TYR B 1 60 ? 13.906 -18.094 -2.291 1 94.94 60 TYR B C 1
ATOM 2768 O O . TYR B 1 60 ? 15.039 -18.453 -1.97 1 94.94 60 TYR B O 1
ATOM 2776 N N . HIS B 1 61 ? 13.539 -18.031 -3.463 1 93.5 61 HIS B N 1
ATOM 2777 C CA . HIS B 1 61 ? 14.453 -18.297 -4.57 1 93.5 61 HIS B CA 1
ATOM 2778 C C . HIS B 1 61 ? 15.602 -17.297 -4.598 1 93.5 61 HIS B C 1
ATOM 2780 O O . HIS B 1 61 ? 15.445 -16.156 -4.148 1 93.5 61 HIS B O 1
ATOM 2786 N N . MET B 1 62 ? 16.562 -17.703 -5.234 1 91.69 62 MET B N 1
ATOM 2787 C CA . MET B 1 62 ? 17.781 -16.906 -5.309 1 91.69 62 MET B CA 1
ATOM 2788 C C . MET B 1 62 ? 17.516 -15.562 -5.98 1 91.69 62 MET B C 1
ATOM 2790 O O . MET B 1 62 ? 18.062 -14.531 -5.562 1 91.69 62 MET B O 1
ATOM 2794 N N . HIS B 1 63 ? 16.656 -15.57 -6.953 1 94.88 63 HIS B N 1
ATOM 2795 C CA . HIS B 1 63 ? 16.453 -14.375 -7.754 1 94.88 63 HIS B CA 1
ATOM 2796 C C . HIS B 1 63 ? 15.094 -13.734 -7.445 1 94.88 63 HIS B C 1
ATOM 2798 O O . HIS B 1 63 ? 14.477 -13.125 -8.32 1 94.88 63 HIS B O 1
ATOM 2804 N N . SER B 1 64 ? 14.711 -13.883 -6.152 1 96.94 64 SER B N 1
ATOM 2805 C CA . SER B 1 64 ? 13.43 -13.328 -5.723 1 96.94 64 SER B CA 1
ATOM 2806 C C . SER B 1 64 ? 13.453 -11.805 -5.742 1 96.94 64 SER B C 1
ATOM 2808 O O . SER B 1 64 ? 12.398 -11.164 -5.699 1 96.94 64 SER B O 1
ATOM 2810 N N . HIS B 1 65 ? 14.633 -11.18 -5.879 1 97.06 65 HIS B N 1
ATOM 2811 C CA . HIS B 1 65 ? 14.719 -9.727 -5.949 1 97.06 65 HIS B CA 1
ATOM 2812 C C . HIS B 1 65 ? 14.578 -9.234 -7.387 1 97.06 65 HIS B C 1
ATOM 2814 O O . HIS B 1 65 ? 14.555 -8.031 -7.637 1 97.06 65 HIS B O 1
ATOM 2820 N N . HIS B 1 66 ? 14.5 -10.203 -8.367 1 98.31 66 HIS B N 1
ATOM 2821 C CA . HIS B 1 66 ? 14.102 -9.82 -9.719 1 98.31 66 HIS B CA 1
ATOM 2822 C C . HIS B 1 66 ? 12.617 -9.484 -9.781 1 98.31 66 HIS B C 1
ATOM 2824 O O . HIS B 1 66 ? 11.781 -10.273 -9.336 1 98.31 66 HIS B O 1
ATOM 2830 N N . LEU B 1 67 ? 12.32 -8.359 -10.328 1 98.62 67 LEU B N 1
ATOM 2831 C CA . LEU B 1 67 ? 10.922 -7.918 -10.312 1 98.62 67 LEU B CA 1
ATOM 2832 C C . LEU B 1 67 ? 10.039 -8.883 -11.094 1 98.62 67 LEU B C 1
ATOM 2834 O O . LEU B 1 67 ? 8.82 -8.898 -10.906 1 98.62 67 LEU B O 1
ATOM 2838 N N . ASN B 1 68 ? 10.625 -9.648 -11.961 1 98.44 68 ASN B N 1
ATOM 2839 C CA . ASN B 1 68 ? 9.844 -10.617 -12.727 1 98.44 68 ASN B CA 1
ATOM 2840 C C . ASN B 1 68 ? 9.844 -11.992 -12.062 1 98.44 68 ASN B C 1
ATOM 2842 O O . ASN B 1 68 ? 9.609 -13.008 -12.719 1 98.44 68 ASN B O 1
ATOM 2846 N N . SER B 1 69 ? 10.133 -12.094 -10.797 1 98.19 69 SER B N 1
ATOM 2847 C CA . SER B 1 69 ? 10.07 -13.344 -10.039 1 98.19 69 SER B CA 1
ATOM 2848 C C . SER B 1 69 ? 8.641 -13.867 -9.961 1 98.19 69 SER B C 1
ATOM 2850 O O . SER B 1 69 ? 7.773 -13.242 -9.352 1 98.19 69 SER B O 1
ATOM 2852 N N . SER B 1 70 ? 8.477 -15.078 -10.43 1 98.12 70 SER B N 1
ATOM 2853 C CA . SER B 1 70 ? 7.141 -15.672 -10.375 1 98.12 70 SER B CA 1
ATOM 2854 C C . SER B 1 70 ? 6.77 -16.062 -8.945 1 98.12 70 SER B C 1
ATOM 2856 O O . SER B 1 70 ? 5.594 -16.031 -8.578 1 98.12 70 SER B O 1
ATOM 2858 N N . GLN B 1 71 ? 7.75 -16.359 -8.094 1 97.75 71 GLN B N 1
ATOM 2859 C CA . GLN B 1 71 ? 7.469 -16.672 -6.699 1 97.75 71 GLN B CA 1
ATOM 2860 C C . GLN B 1 71 ? 6.848 -15.477 -5.984 1 97.75 71 GLN B C 1
ATOM 2862 O O . GLN B 1 71 ? 5.812 -15.617 -5.328 1 97.75 71 GLN B O 1
ATOM 2867 N N . ILE B 1 72 ? 7.469 -14.32 -6.184 1 98.62 72 ILE B N 1
ATOM 2868 C CA . ILE B 1 72 ? 6.992 -13.117 -5.516 1 98.62 72 ILE B CA 1
ATOM 2869 C C . ILE B 1 72 ? 5.648 -12.695 -6.109 1 98.62 72 ILE B C 1
ATOM 2871 O O . ILE B 1 72 ? 4.754 -12.25 -5.383 1 98.62 72 ILE B O 1
ATOM 2875 N N . MET B 1 73 ? 5.539 -12.852 -7.438 1 98.69 73 MET B N 1
ATOM 2876 C CA . MET B 1 73 ? 4.262 -12.555 -8.086 1 98.69 73 MET B CA 1
ATOM 2877 C C . MET B 1 73 ? 3.137 -13.391 -7.48 1 98.69 73 MET B C 1
ATOM 2879 O O . MET B 1 73 ? 2.059 -12.867 -7.195 1 98.69 73 MET B O 1
ATOM 2883 N N . CYS B 1 74 ? 3.422 -14.602 -7.25 1 98.75 74 CYS B N 1
ATOM 2884 C CA . CYS B 1 74 ? 2.461 -15.516 -6.645 1 98.75 74 CYS B CA 1
ATOM 2885 C C . CYS B 1 74 ? 2.059 -15.047 -5.254 1 98.75 74 CYS B C 1
ATOM 2887 O O . CYS B 1 74 ? 0.868 -14.953 -4.945 1 98.75 74 CYS B O 1
ATOM 2889 N N . ILE B 1 75 ? 2.984 -14.742 -4.473 1 98.75 75 ILE B N 1
ATOM 2890 C CA . ILE B 1 75 ? 2.73 -14.297 -3.107 1 98.75 75 ILE B CA 1
ATOM 2891 C C . ILE B 1 75 ? 1.952 -12.984 -3.125 1 98.75 75 ILE B C 1
ATOM 2893 O O . ILE B 1 75 ? 0.973 -12.828 -2.393 1 98.75 75 ILE B O 1
ATOM 2897 N N . ASN B 1 76 ? 2.395 -12.102 -4 1 98.56 76 ASN B N 1
ATOM 2898 C CA . ASN B 1 76 ? 1.722 -10.812 -4.113 1 98.56 76 ASN B CA 1
ATOM 2899 C C . ASN B 1 76 ? 0.238 -10.977 -4.426 1 98.56 76 ASN B C 1
ATOM 2901 O O . ASN B 1 76 ? -0.587 -10.172 -3.992 1 98.56 76 ASN B O 1
ATOM 2905 N N . PHE B 1 77 ? -0.11 -11.977 -5.141 1 98.75 77 PHE B N 1
ATOM 2906 C CA . PHE B 1 77 ? -1.504 -12.148 -5.535 1 98.75 77 PHE B CA 1
ATOM 2907 C C . PHE B 1 77 ? -2.287 -12.875 -4.445 1 98.75 77 PHE B C 1
ATOM 2909 O O . PHE B 1 77 ? -3.367 -12.43 -4.051 1 98.75 77 PHE B O 1
ATOM 2916 N N . PHE B 1 78 ? -1.739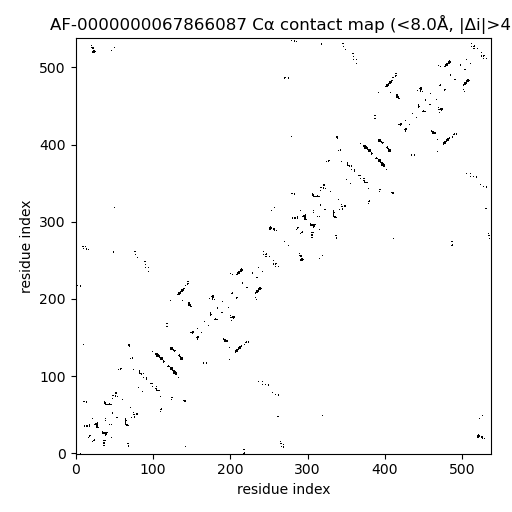 -13.93 -3.91 1 98.75 78 PHE B N 1
ATOM 2917 C CA . PHE B 1 78 ? -2.568 -14.844 -3.139 1 98.75 78 PHE B CA 1
ATOM 2918 C C . PHE B 1 78 ? -2.531 -14.492 -1.656 1 98.75 78 PHE B C 1
ATOM 2920 O O . PHE B 1 78 ? -3.498 -14.734 -0.932 1 98.75 78 PHE B O 1
ATOM 2927 N N . GLU B 1 79 ? -1.498 -13.961 -1.109 1 98.38 79 GLU B N 1
ATOM 2928 C CA . GLU B 1 79 ? -1.314 -13.734 0.321 1 98.38 79 GLU B CA 1
ATOM 2929 C C . GLU B 1 79 ? -2.455 -12.906 0.902 1 98.38 79 GLU B C 1
ATOM 2931 O O . GLU B 1 79 ? -2.998 -13.242 1.958 1 98.38 79 GLU B O 1
ATOM 2936 N N . PRO B 1 80 ? -2.93 -11.875 0.207 1 97.12 80 PRO B N 1
ATOM 2937 C CA . PRO B 1 80 ? -3.961 -11.031 0.808 1 97.12 80 PRO B CA 1
ATOM 2938 C C . PRO B 1 80 ? -5.301 -11.742 0.964 1 97.12 80 PRO B C 1
ATOM 2940 O O . PRO B 1 80 ? -6.141 -11.328 1.764 1 97.12 80 PRO B O 1
ATOM 2943 N N . ILE B 1 81 ? -5.473 -12.805 0.178 1 97.38 81 ILE B N 1
ATOM 2944 C CA . ILE B 1 81 ? -6.809 -13.398 0.179 1 97.38 81 ILE B CA 1
ATOM 2945 C C . ILE B 1 81 ? -6.703 -14.906 0.395 1 97.38 81 ILE B C 1
ATOM 2947 O O . ILE B 1 81 ? -7.672 -15.641 0.169 1 97.38 81 ILE B O 1
ATOM 2951 N N . MET B 1 82 ? -5.605 -15.406 0.832 1 96.88 82 MET B N 1
ATOM 2952 C CA . MET B 1 82 ? -5.34 -16.844 0.857 1 96.88 82 MET B CA 1
ATOM 2953 C C . MET B 1 82 ? -6.234 -17.547 1.876 1 96.88 82 MET B C 1
ATOM 2955 O O . MET B 1 82 ? -6.398 -18.766 1.828 1 96.88 82 MET B O 1
ATOM 2959 N N . LYS B 1 83 ? -6.855 -16.734 2.783 1 94.69 83 LYS B N 1
ATOM 2960 C CA . LYS B 1 83 ? -7.742 -17.328 3.783 1 94.69 83 LYS B CA 1
ATOM 2961 C C . LYS B 1 83 ? -9.164 -16.781 3.645 1 94.69 83 LYS B C 1
ATOM 2963 O O . LYS B 1 83 ? -10.008 -17.016 4.516 1 94.69 83 LYS B O 1
ATOM 2968 N N . ASP B 1 84 ? -9.383 -16.094 2.586 1 93.25 84 ASP B N 1
ATOM 2969 C CA . ASP B 1 84 ? -10.648 -15.383 2.404 1 93.25 84 ASP B CA 1
ATOM 2970 C C . ASP B 1 84 ? -11.562 -16.141 1.442 1 93.25 84 ASP B C 1
ATOM 2972 O O . ASP B 1 84 ? -11.094 -16.734 0.469 1 93.25 84 ASP B O 1
ATOM 2976 N N . ASN B 1 85 ? -12.82 -16.016 1.659 1 92.5 85 ASN B N 1
ATOM 2977 C CA . ASN B 1 85 ? -13.789 -16.562 0.725 1 92.5 85 ASN B CA 1
ATOM 2978 C C . ASN B 1 85 ? -13.719 -15.891 -0.638 1 92.5 85 ASN B C 1
ATOM 2980 O O . ASN B 1 85 ? -14.141 -16.453 -1.646 1 92.5 85 ASN B O 1
ATOM 2984 N N . LEU B 1 86 ? -13.164 -14.727 -0.614 1 94.25 86 LEU B N 1
ATOM 2985 C CA . LEU B 1 86 ? -12.984 -13.992 -1.859 1 94.25 86 LEU B CA 1
ATOM 2986 C C . LEU B 1 86 ? -12.195 -14.812 -2.871 1 94.25 86 LEU B C 1
ATOM 2988 O O . LEU B 1 86 ? -12.492 -14.789 -4.066 1 94.25 86 LEU B O 1
ATOM 2992 N N . LEU B 1 87 ? -11.172 -15.523 -2.375 1 96.06 87 LEU B N 1
ATOM 2993 C CA . LEU B 1 87 ? -10.375 -16.344 -3.275 1 96.06 87 LEU B CA 1
ATOM 2994 C C . LEU B 1 87 ? -11.234 -17.422 -3.926 1 96.06 87 LEU B C 1
ATOM 2996 O O . LEU B 1 87 ? -11.117 -17.672 -5.129 1 96.06 87 LEU B O 1
ATOM 3000 N N . ILE B 1 88 ? -12.109 -18 -3.197 1 94.94 88 ILE B N 1
ATOM 3001 C CA . ILE B 1 88 ? -12.992 -19.047 -3.713 1 94.94 88 ILE B CA 1
ATOM 3002 C C . ILE B 1 88 ? -13.898 -18.453 -4.793 1 94.94 88 ILE B C 1
ATOM 3004 O O . ILE B 1 88 ? -14.055 -19.047 -5.867 1 94.94 88 ILE B O 1
ATOM 3008 N N . ASP B 1 89 ? -14.445 -17.297 -4.5 1 93.94 89 ASP B N 1
ATOM 3009 C CA . ASP B 1 89 ? -15.328 -16.656 -5.453 1 93.94 89 ASP B CA 1
ATOM 3010 C C . ASP B 1 89 ? -14.602 -16.344 -6.762 1 93.94 89 ASP B C 1
ATOM 3012 O O . ASP B 1 89 ? -15.133 -16.578 -7.848 1 93.94 89 ASP B O 1
ATOM 3016 N N . ILE B 1 90 ? -13.414 -15.883 -6.656 1 95.12 90 ILE B N 1
ATOM 3017 C CA . ILE B 1 90 ? -12.617 -15.547 -7.828 1 95.12 90 ILE B CA 1
ATOM 3018 C C . ILE B 1 90 ? -12.312 -16.812 -8.633 1 95.12 90 ILE B C 1
ATOM 3020 O O . ILE B 1 90 ? -12.445 -16.812 -9.859 1 95.12 90 ILE B O 1
ATOM 3024 N N . LEU B 1 91 ? -11.945 -17.828 -7.957 1 94 91 LEU B N 1
ATOM 3025 C CA . LEU B 1 91 ? -11.602 -19.078 -8.633 1 94 91 LEU B CA 1
ATOM 3026 C C . LEU B 1 91 ? -12.828 -19.688 -9.312 1 94 91 LEU B C 1
ATOM 3028 O O . LEU B 1 91 ? -12.734 -20.203 -10.43 1 94 91 LEU B O 1
ATOM 3032 N N . LYS B 1 92 ? -13.953 -19.641 -8.672 1 92.38 92 LYS B N 1
ATOM 3033 C CA . LYS B 1 92 ? -15.195 -20.125 -9.281 1 92.38 92 LYS B CA 1
ATOM 3034 C C . LYS B 1 92 ? -15.492 -19.359 -10.57 1 92.38 92 LYS B C 1
ATOM 3036 O O . LYS B 1 92 ? -15.898 -19.953 -11.57 1 92.38 92 LYS B O 1
ATOM 3041 N N . ASP B 1 93 ? -15.234 -18.125 -10.531 1 93 93 ASP B N 1
ATOM 3042 C CA . ASP B 1 93 ? -15.562 -17.266 -11.656 1 93 93 ASP B CA 1
ATOM 3043 C C . ASP B 1 93 ? -14.547 -17.438 -12.789 1 93 93 ASP B C 1
ATOM 3045 O O . ASP B 1 93 ? -14.852 -17.172 -13.953 1 93 93 ASP B O 1
ATOM 3049 N N . THR B 1 94 ? -13.32 -17.891 -12.477 1 93.62 94 THR B N 1
ATOM 3050 C CA . THR B 1 94 ? -12.266 -17.953 -13.484 1 93.62 94 THR B CA 1
ATOM 3051 C C . THR B 1 94 ? -12.102 -19.375 -14 1 93.62 94 THR B C 1
ATOM 3053 O O . THR B 1 94 ? -11.992 -19.594 -15.211 1 93.62 94 THR B O 1
ATOM 3056 N N . LEU B 1 95 ? -12.039 -20.359 -13.078 1 88.88 95 LEU B N 1
ATOM 3057 C CA . LEU B 1 95 ? -11.742 -21.734 -13.453 1 88.88 95 LEU B CA 1
ATOM 3058 C C . LEU B 1 95 ? -13.023 -22.5 -13.789 1 88.88 95 LEU B C 1
ATOM 3060 O O . LEU B 1 95 ? -12.977 -23.547 -14.43 1 88.88 95 LEU B O 1
ATOM 3064 N N . LYS B 1 96 ? -14.188 -22.016 -13.422 1 82.38 96 LYS B N 1
ATOM 3065 C CA . LYS B 1 96 ? -15.477 -22.656 -13.625 1 82.38 96 LYS B CA 1
ATOM 3066 C C . LYS B 1 96 ? -15.492 -24.062 -13.008 1 82.38 96 LYS B C 1
ATOM 3068 O O . LYS B 1 96 ? -16.016 -25 -13.609 1 82.38 96 LYS B O 1
ATOM 3073 N N . ILE B 1 97 ? -14.641 -24.188 -11.969 1 80.06 97 ILE B N 1
ATOM 3074 C CA . ILE B 1 97 ? -14.656 -25.438 -11.211 1 80.06 97 ILE B CA 1
ATOM 3075 C C . ILE B 1 97 ? -15.906 -25.484 -10.328 1 80.06 97 ILE B C 1
ATOM 3077 O O . ILE B 1 97 ? -16.406 -24.438 -9.898 1 80.06 97 ILE B O 1
ATOM 3081 N N . ASN B 1 98 ? -16.438 -26.625 -10.195 1 80.5 98 ASN B N 1
ATOM 3082 C CA . ASN B 1 98 ? -17.609 -26.797 -9.352 1 80.5 98 ASN B CA 1
ATOM 3083 C C . ASN B 1 98 ? -17.234 -26.812 -7.871 1 80.5 98 ASN B C 1
ATOM 3085 O O . ASN B 1 98 ? -17.031 -27.875 -7.289 1 80.5 98 ASN B O 1
ATOM 3089 N N . ILE B 1 99 ? -17.062 -25.703 -7.293 1 83.44 99 ILE B N 1
ATOM 3090 C CA . ILE B 1 99 ? -16.844 -25.578 -5.855 1 83.44 99 ILE B CA 1
ATOM 3091 C C . ILE B 1 99 ? -18.188 -25.344 -5.156 1 83.44 99 ILE B C 1
ATOM 3093 O O . ILE B 1 99 ? -18.922 -24.422 -5.512 1 83.44 99 ILE B O 1
ATOM 3097 N N . PRO B 1 100 ? -18.484 -26.188 -4.246 1 83.69 100 PRO B N 1
ATOM 3098 C CA . PRO B 1 100 ? -19.766 -26.031 -3.555 1 83.69 100 PRO B CA 1
ATOM 3099 C C . PRO B 1 100 ? -19.922 -24.656 -2.91 1 83.69 100 PRO B C 1
ATOM 3101 O O . PRO B 1 100 ? -18.922 -24.016 -2.568 1 83.69 100 PRO B O 1
ATOM 3104 N N . ASP B 1 101 ? -21.219 -24.438 -2.703 1 78.62 101 ASP B N 1
ATOM 3105 C CA . ASP B 1 101 ? -21.516 -23.188 -2.014 1 78.62 101 ASP B CA 1
ATOM 3106 C C . ASP B 1 101 ? -21.125 -23.266 -0.541 1 78.62 101 ASP B C 1
ATOM 3108 O O . ASP B 1 101 ? -21.031 -24.344 0.029 1 78.62 101 ASP B O 1
ATOM 3112 N N . HIS B 1 102 ? -20.828 -22.234 0.117 1 79.19 102 HIS B N 1
ATOM 3113 C CA . HIS B 1 102 ? -20.516 -22.094 1.535 1 79.19 102 HIS B CA 1
ATOM 3114 C C . HIS B 1 102 ? -19.25 -22.859 1.896 1 79.19 102 HIS B C 1
ATOM 3116 O O . HIS B 1 102 ? -19.188 -23.5 2.949 1 79.19 102 HIS B O 1
ATOM 3122 N N . THR B 1 103 ? -18.469 -23.062 0.989 1 90.44 103 THR B N 1
ATOM 3123 C CA . THR B 1 103 ? -17.156 -23.672 1.258 1 90.44 103 THR B CA 1
ATOM 3124 C C . THR B 1 103 ? -16.203 -22.641 1.857 1 90.44 103 THR B C 1
ATOM 3126 O O . THR B 1 103 ? -16.484 -21.453 1.873 1 90.44 103 THR B O 1
ATOM 3129 N N . LYS B 1 104 ? -15.227 -23.188 2.568 1 94.94 104 LYS B N 1
ATOM 3130 C CA . LYS B 1 104 ? -14.195 -22.344 3.15 1 94.94 104 LYS B CA 1
ATOM 3131 C C . LYS B 1 104 ? -12.805 -22.953 2.98 1 94.94 104 LYS B C 1
ATOM 3133 O O . LYS B 1 104 ? -12.672 -24.172 2.891 1 94.94 104 LYS B O 1
ATOM 3138 N N . ILE B 1 105 ? -11.844 -22.109 2.941 1 97.06 105 ILE B N 1
ATOM 3139 C CA . ILE B 1 105 ? -10.453 -22.578 2.91 1 97.06 105 ILE B CA 1
ATOM 3140 C C . ILE B 1 105 ? -10.016 -22.969 4.316 1 97.06 105 ILE B C 1
ATOM 3142 O O . ILE B 1 105 ? -10.078 -22.172 5.246 1 97.06 105 ILE B O 1
ATOM 3146 N N . ILE B 1 106 ? -9.555 -24.172 4.488 1 97.25 106 ILE B N 1
ATOM 3147 C CA . ILE B 1 106 ? -9.18 -24.625 5.82 1 97.25 106 ILE B CA 1
ATOM 3148 C C . ILE B 1 106 ? -7.66 -24.703 5.938 1 97.25 106 ILE B C 1
ATOM 3150 O O . ILE B 1 106 ? -7.121 -24.781 7.039 1 97.25 106 ILE B O 1
ATOM 3154 N N . PHE B 1 107 ? -7 -24.703 4.801 1 97.62 107 PHE B N 1
ATOM 3155 C CA . PHE B 1 107 ? -5.543 -24.766 4.785 1 97.62 107 PHE B CA 1
ATOM 3156 C C . PHE B 1 107 ? -4.992 -24.0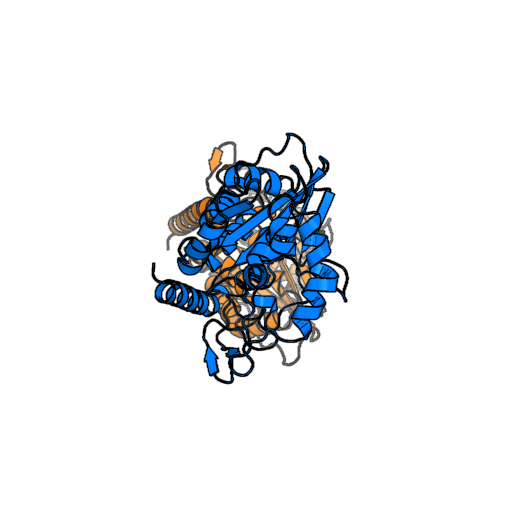94 3.529 1 97.62 107 PHE B C 1
ATOM 3158 O O . PHE B 1 107 ? -5.531 -24.266 2.436 1 97.62 107 PHE B O 1
ATOM 3165 N N . SER B 1 108 ? -4.012 -23.281 3.6 1 97.81 108 SER B N 1
ATOM 3166 C CA . SER B 1 108 ? -3.291 -22.672 2.494 1 97.81 108 SER B CA 1
ATOM 3167 C C . SER B 1 108 ? -1.804 -22.531 2.807 1 97.81 108 SER B C 1
ATOM 3169 O O . SER B 1 108 ? -1.423 -22.328 3.961 1 97.81 108 SER B O 1
ATOM 3171 N N . LYS B 1 109 ? -0.99 -22.688 1.806 1 97.06 109 LYS B N 1
ATOM 3172 C CA . LYS B 1 109 ? 0.453 -22.641 2.021 1 97.06 109 LYS B CA 1
ATOM 3173 C C . LYS B 1 109 ? 1.19 -22.281 0.733 1 97.06 109 LYS B C 1
ATOM 3175 O O . LYS B 1 109 ? 0.856 -22.797 -0.338 1 97.06 109 LYS B O 1
ATOM 3180 N N . PHE B 1 110 ? 2.086 -21.422 0.88 1 97.5 110 PHE B N 1
ATOM 3181 C CA . PHE B 1 110 ? 3.029 -21.188 -0.207 1 97.5 110 PHE B CA 1
ATOM 3182 C C . PHE B 1 110 ? 4.133 -22.234 -0.208 1 97.5 110 PHE B C 1
ATOM 3184 O O . PHE B 1 110 ? 4.492 -22.766 0.844 1 97.5 110 PHE B O 1
ATOM 3191 N N . GLU B 1 111 ? 4.656 -22.531 -1.414 1 95.62 111 GLU B N 1
ATOM 3192 C CA . GLU B 1 111 ? 5.746 -23.5 -1.554 1 95.62 111 GLU B CA 1
ATOM 3193 C C . GLU B 1 111 ? 5.379 -24.844 -0.921 1 95.62 111 GLU B C 1
ATOM 3195 O O . GLU B 1 111 ? 6.129 -25.359 -0.098 1 95.62 111 GLU B O 1
ATOM 3200 N N . TYR B 1 112 ? 4.305 -25.312 -1.354 1 95.06 112 TYR B N 1
ATOM 3201 C CA . TYR B 1 112 ? 3.756 -26.547 -0.788 1 95.06 112 TYR B CA 1
ATOM 3202 C C . TYR B 1 112 ? 4.348 -27.766 -1.47 1 95.06 112 TYR B C 1
ATOM 3204 O O . TYR B 1 112 ? 4.309 -27.891 -2.697 1 95.06 112 TYR B O 1
ATOM 3212 N N . GLY B 1 113 ? 4.867 -28.641 -0.74 1 86.06 113 GLY B N 1
ATOM 3213 C CA . GLY B 1 113 ? 5.418 -29.875 -1.282 1 86.06 113 GLY B CA 1
ATOM 3214 C C . GLY B 1 113 ? 5.777 -30.891 -0.214 1 86.06 113 GLY B C 1
ATOM 3215 O O . GLY B 1 113 ? 5.535 -30.656 0.974 1 86.06 113 GLY B O 1
ATOM 3216 N N . ALA B 1 114 ? 6.098 -32.031 -0.716 1 70.19 114 ALA B N 1
ATOM 3217 C CA . ALA B 1 114 ? 6.488 -33.094 0.182 1 70.19 114 ALA B CA 1
ATOM 3218 C C . ALA B 1 114 ? 7.688 -32.719 1.034 1 70.19 114 ALA B C 1
ATOM 3220 O O . ALA B 1 114 ? 8.5 -31.875 0.625 1 70.19 114 ALA B O 1
ATOM 3221 N N . PRO B 1 115 ? 7.645 -33.031 2.459 1 58.94 115 PRO B N 1
ATOM 3222 C CA . PRO B 1 115 ? 8.758 -32.719 3.363 1 58.94 115 PRO B CA 1
ATOM 3223 C C . PRO B 1 115 ? 10.117 -32.906 2.705 1 58.94 115 PRO B C 1
ATOM 3225 O O . PRO B 1 115 ? 10.273 -33.75 1.799 1 58.94 115 PRO B O 1
ATOM 3228 N N . LYS B 1 116 ? 11.125 -32.094 3.164 1 52.25 116 LYS B N 1
ATOM 3229 C CA . LYS B 1 116 ? 12.523 -32 2.775 1 52.25 116 LYS B CA 1
ATOM 3230 C C . LYS B 1 116 ? 13.18 -33.375 2.721 1 52.25 116 LYS B C 1
ATOM 3232 O O . LYS B 1 116 ? 13.016 -34.188 3.635 1 52.25 116 LYS B O 1
ATOM 3237 N N . GLY B 1 117 ? 13.711 -33.781 1.579 1 49.06 117 GLY B N 1
ATOM 3238 C CA . GLY B 1 117 ? 14.469 -35 1.307 1 49.06 117 GLY B CA 1
ATOM 3239 C C . GLY B 1 117 ? 13.891 -35.812 0.164 1 49.06 117 GLY B C 1
ATOM 3240 O O . GLY B 1 117 ? 14.609 -36.562 -0.479 1 49.06 117 GLY B O 1
ATOM 3241 N N . LYS B 1 118 ? 12.664 -35.594 -0.175 1 57.47 118 LYS B N 1
ATOM 3242 C CA . LYS B 1 118 ? 12.211 -36.531 -1.207 1 57.47 118 LYS B CA 1
ATOM 3243 C C . LYS B 1 118 ? 12.359 -35.906 -2.598 1 57.47 118 LYS B C 1
ATOM 3245 O O . LYS B 1 118 ? 13.344 -36.156 -3.293 1 57.47 118 LYS B O 1
ATOM 3250 N N . ASP B 1 119 ? 11.578 -34.969 -3.021 1 59.06 119 ASP B N 1
ATOM 3251 C CA . ASP B 1 119 ? 11.641 -34.469 -4.391 1 59.06 119 ASP B CA 1
ATOM 3252 C C . ASP B 1 119 ? 12.203 -33.031 -4.434 1 59.06 119 ASP B C 1
ATOM 3254 O O . ASP B 1 119 ? 12.859 -32.656 -5.398 1 59.06 119 ASP B O 1
ATOM 3258 N N . GLY B 1 120 ? 12.195 -32.375 -3.355 1 68.62 120 GLY B N 1
ATOM 3259 C CA . GLY B 1 120 ? 12.773 -31.047 -3.244 1 68.62 120 GLY B CA 1
ATOM 3260 C C . GLY B 1 120 ? 12.016 -30 -4.051 1 68.62 120 GLY B C 1
ATOM 3261 O O . GLY B 1 120 ? 12.547 -28.922 -4.324 1 68.62 120 GLY B O 1
ATOM 3262 N N . THR B 1 121 ? 10.883 -30.406 -4.664 1 83.62 121 THR B N 1
ATOM 3263 C CA . THR B 1 121 ? 10.109 -29.453 -5.457 1 83.62 121 THR B CA 1
ATOM 3264 C C . THR B 1 121 ? 8.797 -29.109 -4.75 1 83.62 121 THR B C 1
ATOM 3266 O O . THR B 1 121 ? 8.297 -29.891 -3.941 1 83.62 121 THR B O 1
ATOM 3269 N N . THR B 1 122 ? 8.375 -27.875 -4.973 1 91.69 122 THR B N 1
ATOM 3270 C CA . THR B 1 122 ? 7.152 -27.422 -4.328 1 91.69 122 THR B CA 1
ATOM 3271 C C . THR B 1 122 ? 6.238 -26.734 -5.336 1 91.69 122 THR B C 1
ATOM 3273 O O . THR B 1 122 ? 6.699 -26.234 -6.363 1 91.69 122 THR B O 1
ATOM 3276 N N . PHE B 1 123 ? 4.977 -26.891 -5.062 1 96.31 123 PHE B N 1
ATOM 3277 C CA . PHE B 1 123 ? 4.023 -26 -5.723 1 96.31 123 PHE B CA 1
ATOM 3278 C C . PHE B 1 123 ? 4.156 -24.578 -5.195 1 96.31 123 PHE B C 1
ATOM 3280 O O . PHE B 1 123 ? 4.457 -24.375 -4.02 1 96.31 123 PHE B O 1
ATOM 3287 N N . ASP B 1 124 ? 3.863 -23.656 -6.047 1 97.12 124 ASP B N 1
ATOM 3288 C CA . ASP B 1 124 ? 3.975 -22.266 -5.633 1 97.12 124 ASP B CA 1
ATOM 3289 C C . ASP B 1 124 ? 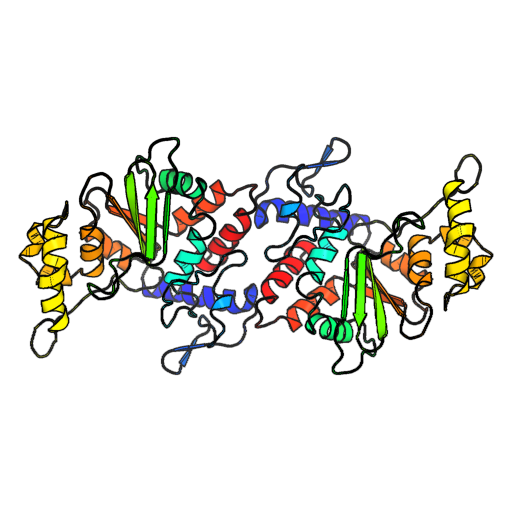2.92 -21.922 -4.582 1 97.12 124 ASP B C 1
ATOM 3291 O O . ASP B 1 124 ? 3.17 -21.109 -3.688 1 97.12 124 ASP B O 1
ATOM 3295 N N . PHE B 1 125 ? 1.756 -22.516 -4.691 1 98.06 125 PHE B N 1
ATOM 3296 C CA . PHE B 1 125 ? 0.666 -22.234 -3.764 1 98.06 125 PHE B CA 1
ATOM 3297 C C . PHE B 1 125 ? -0.299 -23.422 -3.701 1 98.06 125 PHE B C 1
ATOM 3299 O O . PHE B 1 125 ? -0.444 -24.156 -4.676 1 98.06 125 PHE B O 1
ATOM 3306 N N . PHE B 1 126 ? -0.881 -23.625 -2.547 1 97.81 126 PHE B N 1
ATOM 3307 C CA . PHE B 1 126 ? -1.791 -24.734 -2.309 1 97.81 126 PHE B CA 1
ATOM 3308 C C . PHE B 1 126 ? -2.928 -24.312 -1.384 1 97.81 126 PHE B C 1
ATOM 3310 O O . PHE B 1 126 ? -2.711 -23.594 -0.415 1 97.81 126 PHE B O 1
ATOM 3317 N N . ILE B 1 127 ? -4.18 -24.781 -1.724 1 97.5 127 ILE B N 1
ATOM 3318 C CA . ILE B 1 127 ? -5.281 -24.594 -0.789 1 97.5 127 ILE B CA 1
ATOM 3319 C C . ILE B 1 127 ? -6.078 -25.891 -0.656 1 97.5 127 ILE B C 1
ATOM 3321 O O . ILE B 1 127 ? -6.16 -26.672 -1.603 1 97.5 127 ILE B O 1
ATOM 3325 N N . GLU B 1 128 ? -6.621 -26.062 0.484 1 97.12 128 GLU B N 1
ATOM 3326 C CA . GLU B 1 128 ? -7.574 -27.125 0.786 1 97.12 128 GLU B CA 1
ATOM 3327 C C . GLU B 1 128 ? -8.898 -26.562 1.297 1 97.12 128 GLU B C 1
ATOM 3329 O O . GLU B 1 128 ? -8.906 -25.688 2.168 1 97.12 128 GLU B O 1
ATOM 3334 N N . LEU B 1 129 ? -9.906 -27.047 0.73 1 96.5 129 LEU B N 1
ATOM 3335 C CA . LEU B 1 129 ? -11.242 -26.594 1.125 1 96.5 129 LEU B CA 1
ATOM 3336 C C . LEU B 1 129 ? -11.867 -27.562 2.125 1 96.5 129 LEU B C 1
ATOM 3338 O O . LEU B 1 129 ? -11.477 -28.734 2.188 1 96.5 129 LEU B O 1
ATOM 3342 N N . ILE B 1 130 ? -12.82 -27.094 2.879 1 95.75 130 ILE B N 1
ATOM 3343 C CA . ILE B 1 130 ? -13.492 -27.875 3.904 1 95.75 130 ILE B CA 1
ATOM 3344 C C . ILE B 1 130 ? -14.242 -29.047 3.254 1 95.75 130 ILE B C 1
ATOM 3346 O O . ILE B 1 130 ? -14.422 -30.094 3.867 1 95.75 130 ILE B O 1
ATOM 3350 N N . THR B 1 131 ? -14.617 -28.906 2.035 1 93.94 131 THR B N 1
ATOM 3351 C CA . THR B 1 131 ? -15.383 -29.922 1.313 1 93.94 131 THR B CA 1
ATOM 3352 C C . THR B 1 131 ? -14.453 -30.984 0.727 1 93.94 131 THR B C 1
ATOM 3354 O O . THR B 1 131 ? -14.914 -31.938 0.116 1 93.94 131 THR B O 1
ATOM 3357 N N . GLY B 1 132 ? -13.109 -30.781 0.828 1 94 132 GLY B N 1
ATOM 3358 C CA . GLY B 1 132 ? -12.164 -31.828 0.469 1 94 132 GLY B CA 1
ATOM 3359 C C . GLY B 1 132 ? -11.375 -31.516 -0.787 1 94 132 GLY B C 1
ATOM 3360 O O . GLY B 1 132 ? -10.406 -32.219 -1.107 1 94 132 GLY B O 1
ATOM 3361 N N . GLU B 1 133 ? -11.82 -30.453 -1.525 1 95.06 133 GLU B N 1
ATOM 3362 C CA . GLU B 1 133 ? -11.078 -30.078 -2.727 1 95.06 133 GLU B CA 1
ATOM 3363 C C . GLU B 1 133 ? -9.672 -29.609 -2.383 1 95.06 133 GLU B C 1
ATOM 3365 O O . GLU B 1 133 ? -9.484 -28.859 -1.415 1 95.06 133 GLU B O 1
ATOM 3370 N N . LYS B 1 134 ? -8.734 -30.078 -3.15 1 96.12 134 LYS B N 1
ATOM 3371 C CA . LYS B 1 134 ? -7.348 -29.625 -3.107 1 96.12 134 LYS B CA 1
ATOM 3372 C C . LYS B 1 134 ? -6.941 -28.953 -4.422 1 96.12 134 LYS B C 1
ATOM 3374 O O . LYS B 1 134 ? -7.121 -29.531 -5.496 1 96.12 134 LYS B O 1
ATOM 3379 N N . ILE B 1 135 ? -6.453 -27.781 -4.32 1 97.06 135 ILE B N 1
ATOM 3380 C CA . ILE B 1 135 ? -6.074 -27.047 -5.523 1 97.06 135 ILE B CA 1
ATOM 3381 C C . ILE B 1 135 ? -4.598 -26.672 -5.453 1 97.06 135 ILE B C 1
ATOM 3383 O O . ILE B 1 135 ? -4.18 -25.953 -4.539 1 97.06 135 ILE B O 1
ATOM 3387 N N . TYR B 1 136 ? -3.82 -27.188 -6.43 1 97.56 136 TYR B N 1
ATOM 3388 C CA . TYR B 1 136 ? -2.389 -26.938 -6.547 1 97.56 136 TYR B CA 1
ATOM 3389 C C . TYR B 1 136 ? -2.104 -25.906 -7.633 1 97.56 136 TYR B C 1
ATOM 3391 O O . TYR B 1 136 ? -2.57 -26.031 -8.766 1 97.56 136 TYR B O 1
ATOM 3399 N N . PHE B 1 137 ? -1.312 -24.875 -7.281 1 98.38 137 PHE B N 1
ATOM 3400 C CA . PHE B 1 137 ? -1.024 -23.828 -8.25 1 98.38 137 PHE B CA 1
ATOM 3401 C C . PHE B 1 137 ? 0.452 -23.828 -8.633 1 98.38 137 PHE B C 1
ATOM 3403 O O . PHE B 1 137 ? 1.322 -23.797 -7.758 1 98.38 137 PHE B O 1
ATOM 3410 N N . GLU B 1 138 ? 0.732 -23.891 -9.859 1 98.06 138 GLU B N 1
ATOM 3411 C CA . GLU B 1 138 ? 2.037 -23.625 -10.461 1 98.06 138 GLU B CA 1
ATOM 3412 C C . GLU B 1 138 ? 2.012 -22.344 -11.273 1 98.06 138 GLU B C 1
ATOM 3414 O O . GLU B 1 138 ? 1.178 -22.172 -12.172 1 98.06 138 GLU B O 1
ATOM 3419 N N . VAL B 1 139 ? 2.936 -21.484 -10.953 1 97.94 139 VAL B N 1
ATOM 3420 C CA . VAL B 1 139 ? 2.842 -20.141 -11.531 1 97.94 139 VAL B CA 1
ATOM 3421 C C . VAL B 1 139 ? 4.078 -19.859 -12.383 1 97.94 139 VAL B C 1
ATOM 3423 O O . VAL B 1 139 ? 5.191 -20.234 -12.016 1 97.94 139 VAL B O 1
ATOM 3426 N N . LYS B 1 140 ? 3.848 -19.266 -13.492 1 98.25 140 LYS B N 1
ATOM 3427 C CA . LYS B 1 140 ? 4.887 -18.734 -14.367 1 98.25 140 LYS B CA 1
ATOM 3428 C C . LYS B 1 140 ? 4.617 -17.281 -14.734 1 98.25 140 LYS B C 1
ATOM 3430 O O . LYS B 1 140 ? 3.496 -16.797 -14.578 1 98.25 140 LYS B O 1
ATOM 3435 N N . TYR B 1 141 ? 5.645 -16.609 -15.133 1 98.06 141 TYR B N 1
ATOM 3436 C CA . TYR B 1 141 ? 5.523 -15.219 -15.578 1 98.06 141 TYR B CA 1
ATOM 3437 C C . TYR B 1 141 ? 6.332 -14.977 -16.844 1 98.06 141 TYR B C 1
ATOM 3439 O O . TYR B 1 141 ? 5.832 -15.18 -17.953 1 98.06 141 TYR B O 1
ATOM 3447 N N . THR B 1 142 ? 7.633 -14.891 -16.688 1 97.75 142 THR B N 1
ATOM 3448 C CA . THR B 1 142 ? 8.438 -14.602 -17.875 1 97.75 142 THR B CA 1
ATOM 3449 C C . THR B 1 142 ? 9.312 -15.797 -18.234 1 97.75 142 THR B C 1
ATOM 3451 O O . THR B 1 142 ? 10.18 -15.703 -19.109 1 97.75 142 THR B O 1
ATOM 3454 N N . GLU B 1 143 ? 9.172 -16.891 -17.562 1 96.81 143 GLU B N 1
ATOM 3455 C CA . GLU B 1 143 ? 9.953 -18.078 -17.875 1 96.81 143 GLU B CA 1
ATOM 3456 C C . GLU B 1 143 ? 9.688 -18.562 -19.297 1 96.81 143 GLU B C 1
ATOM 3458 O O . GLU B 1 143 ? 8.57 -18.453 -19.797 1 96.81 143 GLU B O 1
ATOM 3463 N N . GLN B 1 144 ? 10.609 -19.125 -19.844 1 95.12 144 GLN B N 1
ATOM 3464 C CA . GLN B 1 144 ? 10.516 -19.594 -21.219 1 95.12 144 GLN B CA 1
ATOM 3465 C C . GLN B 1 144 ? 9.688 -20.859 -21.312 1 95.12 144 GLN B C 1
ATOM 3467 O O . GLN B 1 144 ? 9.125 -21.172 -22.375 1 95.12 144 GLN B O 1
ATOM 3472 N N . GLY B 1 145 ? 9.641 -21.594 -20.344 1 95.31 145 GLY B N 1
ATOM 3473 C CA . GLY B 1 145 ? 8.914 -22.844 -20.297 1 95.31 145 GLY B CA 1
ATOM 3474 C C . GLY B 1 145 ? 8.859 -23.469 -18.922 1 95.31 145 GLY B C 1
ATOM 3475 O O . GLY B 1 145 ? 9.359 -22.891 -17.953 1 95.31 145 GLY B O 1
ATOM 3476 N N . PHE B 1 146 ? 8.188 -24.594 -18.891 1 95.38 146 PHE B N 1
ATOM 3477 C CA . PHE B 1 146 ? 8.188 -25.391 -17.672 1 95.38 146 PHE B CA 1
ATOM 3478 C C . PHE B 1 146 ? 9.477 -26.203 -17.562 1 95.38 146 PHE B C 1
ATOM 3480 O O . PHE B 1 146 ? 10.086 -26.547 -18.562 1 95.38 146 PHE B O 1
ATOM 3487 N N . GLY B 1 147 ? 9.867 -26.469 -16.344 1 91.88 147 GLY B N 1
ATOM 3488 C CA . GLY B 1 147 ? 11.102 -27.188 -16.094 1 91.88 147 GLY B CA 1
ATOM 3489 C C . GLY B 1 147 ? 11.156 -28.531 -16.781 1 91.88 147 GLY B C 1
ATOM 3490 O O . GLY B 1 147 ? 10.172 -29.281 -16.766 1 91.88 147 GLY B O 1
ATOM 3491 N N . LYS B 1 148 ? 12.352 -28.766 -17.359 1 89.69 148 LYS B N 1
ATOM 3492 C CA . LYS B 1 148 ? 12.633 -30.047 -18.016 1 89.69 148 LYS B CA 1
ATOM 3493 C C . LYS B 1 148 ? 13.984 -30.609 -17.578 1 89.69 148 LYS B C 1
ATOM 3495 O O . LYS B 1 148 ? 14.797 -29.891 -16.984 1 89.69 148 LYS B O 1
ATOM 3500 N N . ILE B 1 149 ? 13.984 -31.875 -17.719 1 89.75 149 ILE B N 1
ATOM 3501 C CA . ILE B 1 149 ? 15.258 -32.531 -17.469 1 89.75 149 ILE B CA 1
ATOM 3502 C C . ILE B 1 149 ? 15.734 -33.219 -18.75 1 89.75 149 ILE B C 1
ATOM 3504 O O . ILE B 1 149 ? 14.969 -33.938 -19.391 1 89.75 149 ILE B O 1
ATOM 3508 N N . SER B 1 150 ? 16.891 -32.844 -19.094 1 82.62 150 SER B N 1
ATOM 3509 C CA . SER B 1 150 ? 17.422 -33.406 -20.328 1 82.62 150 SER B CA 1
ATOM 3510 C C . SER B 1 150 ? 18.547 -34.406 -20.047 1 82.62 150 SER B C 1
ATOM 3512 O O . SER B 1 150 ? 19.203 -34.312 -19 1 82.62 150 SER B O 1
ATOM 3514 N N . LYS B 1 151 ? 18.781 -35.281 -21 1 85.75 151 LYS B N 1
ATOM 3515 C CA . LYS B 1 151 ? 19.891 -36.219 -20.969 1 85.75 151 LYS B CA 1
ATOM 3516 C C . LYS B 1 151 ? 21.219 -35.5 -21.234 1 85.75 151 LYS B C 1
ATOM 3518 O O . LYS B 1 151 ? 21.25 -34.469 -21.906 1 85.75 151 LYS B O 1
ATOM 3523 N N . SER B 1 152 ? 22.078 -36.156 -20.516 1 83.81 152 SER B N 1
ATOM 3524 C CA . SER B 1 152 ? 23.406 -35.656 -20.812 1 83.81 152 SER B CA 1
ATOM 3525 C C . SER B 1 152 ? 23.75 -35.812 -22.281 1 83.81 152 SER B C 1
ATOM 3527 O O . SER B 1 152 ? 23.469 -36.875 -22.875 1 83.81 152 SER B O 1
ATOM 3529 N N . LYS B 1 153 ? 24.297 -34.812 -23.062 1 80.88 153 LYS B N 1
ATOM 3530 C CA . LYS B 1 153 ? 24.703 -34.875 -24.453 1 80.88 153 LYS B CA 1
ATOM 3531 C C . LYS B 1 153 ? 25.797 -35.938 -24.641 1 80.88 153 LYS B C 1
ATOM 3533 O O . LYS B 1 153 ? 25.875 -36.562 -25.703 1 80.88 153 LYS B O 1
ATOM 3538 N N . GLU B 1 154 ? 26.562 -36.156 -23.594 1 85.31 154 GLU B N 1
ATOM 3539 C CA . GLU B 1 154 ? 27.75 -37 -23.656 1 85.31 154 GLU B CA 1
ATOM 3540 C C . GLU B 1 154 ? 27.375 -38.469 -23.547 1 85.31 154 GLU B C 1
ATOM 3542 O O . GLU B 1 154 ? 27.844 -39.312 -24.328 1 85.31 154 GLU B O 1
ATOM 3547 N N . THR B 1 155 ? 26.547 -38.781 -22.672 1 86.5 155 THR B N 1
ATOM 3548 C CA . THR B 1 155 ? 26.281 -40.188 -22.359 1 86.5 155 THR B CA 1
ATOM 3549 C C . THR B 1 155 ? 24.906 -40.594 -22.859 1 86.5 155 THR B C 1
ATOM 3551 O O . THR B 1 155 ? 24.578 -41.781 -22.891 1 86.5 155 THR B O 1
ATOM 3554 N N . ASN B 1 156 ? 24.172 -39.562 -23.234 1 85.44 156 ASN B N 1
ATOM 3555 C CA . ASN B 1 156 ? 22.797 -39.781 -23.656 1 85.44 156 ASN B CA 1
ATOM 3556 C C . ASN B 1 156 ? 21.984 -40.469 -22.562 1 85.44 156 ASN B C 1
ATOM 3558 O O . ASN B 1 156 ? 21.156 -41.344 -22.844 1 85.44 156 ASN B O 1
ATOM 3562 N N . LYS B 1 157 ? 22.453 -40.062 -21.359 1 87.12 157 LYS B N 1
ATOM 3563 C CA . LYS B 1 157 ? 21.766 -40.625 -20.188 1 87.12 157 LYS B CA 1
ATOM 3564 C C . LYS B 1 157 ? 21.281 -39.5 -19.25 1 87.12 157 LYS B C 1
ATOM 3566 O O . LYS B 1 157 ? 21.875 -38.438 -19.219 1 87.12 157 LYS B O 1
ATOM 3571 N N . LEU B 1 158 ? 20.203 -39.781 -18.531 1 88.56 158 LEU B N 1
ATOM 3572 C CA . LEU B 1 158 ? 19.734 -38.875 -17.469 1 88.56 158 LEU B CA 1
ATOM 3573 C C . LEU B 1 158 ? 20.734 -38.844 -16.312 1 88.56 158 LEU B C 1
ATOM 3575 O O . LEU B 1 158 ? 21.328 -39.875 -15.977 1 88.56 158 LEU B O 1
ATOM 3579 N N . PRO B 1 159 ? 20.922 -37.688 -15.766 1 86.75 159 PRO B N 1
ATOM 3580 C CA . PRO B 1 159 ? 21.75 -37.688 -14.555 1 86.75 159 PRO B CA 1
ATOM 3581 C C . PRO B 1 159 ? 21.266 -38.656 -13.492 1 86.75 159 PRO B C 1
ATOM 3583 O O . PRO B 1 159 ? 20.062 -38.844 -13.312 1 86.75 159 PRO B O 1
ATOM 3586 N N . GLU B 1 160 ? 22.188 -39.25 -12.875 1 85.81 160 GLU B N 1
ATOM 3587 C CA . GLU B 1 160 ? 21.922 -40.344 -11.938 1 85.81 160 GLU B CA 1
ATOM 3588 C C . GLU B 1 160 ? 20.922 -39.938 -10.859 1 85.81 160 GLU B C 1
ATOM 3590 O O . GLU B 1 160 ? 20.078 -40.719 -10.453 1 85.81 160 GLU B O 1
ATOM 3595 N N . LYS B 1 161 ? 21.047 -38.781 -10.461 1 86.44 161 LYS B N 1
ATOM 3596 C CA . LYS B 1 161 ? 20.172 -38.281 -9.406 1 86.44 161 LYS B CA 1
ATOM 3597 C C . LYS B 1 161 ? 18.703 -38.375 -9.836 1 86.44 161 LYS B C 1
ATOM 3599 O O . LYS B 1 161 ? 17.828 -38.688 -9.023 1 86.44 161 LYS B O 1
ATOM 3604 N N . TYR B 1 162 ? 18.438 -38.219 -11.023 1 88.62 162 TYR B N 1
ATOM 3605 C CA . TYR B 1 162 ? 17.062 -38.219 -11.508 1 88.62 162 TYR B CA 1
ATOM 3606 C C . TYR B 1 162 ? 16.562 -39.625 -11.75 1 88.62 162 TYR B C 1
ATOM 3608 O O . TYR B 1 162 ? 15.375 -39.906 -11.641 1 88.62 162 TYR B O 1
ATOM 3616 N N . GLU B 1 163 ? 17.516 -40.469 -12.047 1 87.5 163 GLU B N 1
ATOM 3617 C CA . GLU B 1 163 ? 17.141 -41.875 -12.125 1 87.5 163 GLU B CA 1
ATOM 3618 C C . GLU B 1 163 ? 16.656 -42.406 -10.773 1 87.5 163 GLU B C 1
ATOM 3620 O O . GLU B 1 163 ? 15.609 -43.062 -10.703 1 87.5 163 GLU B O 1
ATOM 3625 N N . HIS B 1 164 ? 17.375 -42.031 -9.805 1 88.75 164 HIS B N 1
ATOM 3626 C CA . HIS B 1 164 ? 17.016 -42.438 -8.453 1 88.75 164 HIS B CA 1
ATOM 3627 C C . HIS B 1 164 ? 15.711 -41.781 -8.008 1 88.75 164 HIS B C 1
ATOM 3629 O O . HIS B 1 164 ? 14.859 -42.438 -7.402 1 88.75 164 HIS B O 1
ATOM 3635 N N . LYS B 1 165 ? 15.57 -40.625 -8.32 1 89.69 165 LYS B N 1
ATOM 3636 C CA . LYS B 1 165 ? 14.359 -39.875 -7.945 1 89.69 165 LYS B CA 1
ATOM 3637 C C . LYS B 1 165 ? 13.125 -40.5 -8.602 1 89.69 165 LYS B C 1
ATOM 3639 O O . LYS B 1 165 ? 12.062 -40.594 -7.98 1 89.69 165 LYS B O 1
ATOM 3644 N N . PHE B 1 166 ? 13.312 -40.812 -9.789 1 92.38 166 PHE B N 1
ATOM 3645 C CA . PHE B 1 166 ? 12.188 -41.438 -10.5 1 92.38 166 PHE B CA 1
ATOM 3646 C C . PHE B 1 166 ? 11.719 -42.688 -9.797 1 92.38 166 PHE B C 1
ATOM 3648 O O . PHE B 1 166 ? 10.523 -42.844 -9.531 1 92.38 166 PHE B O 1
ATOM 3655 N N . THR B 1 167 ? 12.633 -43.531 -9.484 1 90.81 167 THR B N 1
ATOM 3656 C CA . THR B 1 167 ? 12.32 -44.812 -8.891 1 90.81 167 THR B CA 1
ATOM 3657 C C . THR B 1 167 ? 11.812 -44.656 -7.461 1 90.81 167 THR B C 1
ATOM 3659 O O . THR B 1 167 ? 10.844 -45.281 -7.062 1 90.81 167 THR B O 1
ATOM 3662 N N . ASP B 1 168 ? 12.422 -43.781 -6.742 1 88.44 168 ASP B N 1
ATOM 3663 C CA . ASP B 1 168 ? 12.172 -43.656 -5.309 1 88.44 168 ASP B CA 1
ATOM 3664 C C . ASP B 1 168 ? 10.914 -42.844 -5.027 1 88.44 168 ASP B C 1
ATOM 3666 O O . ASP B 1 168 ? 10.242 -43.062 -4.02 1 88.44 168 ASP B O 1
ATOM 3670 N N . VAL B 1 169 ? 10.641 -41.969 -5.941 1 89.06 169 VAL B N 1
ATOM 3671 C CA . VAL B 1 169 ? 9.586 -41 -5.621 1 89.06 169 VAL B CA 1
ATOM 3672 C C . VAL B 1 169 ? 8.484 -41.062 -6.68 1 89.06 169 VAL B C 1
ATOM 3674 O O . VAL B 1 169 ? 7.332 -41.375 -6.363 1 89.06 169 VAL B O 1
ATOM 3677 N N . TYR B 1 170 ? 8.828 -40.969 -7.902 1 92.62 170 TYR B N 1
ATOM 3678 C CA . TYR B 1 170 ? 7.832 -40.656 -8.914 1 92.62 170 TYR B CA 1
ATOM 3679 C C . TYR B 1 170 ? 7.078 -41.875 -9.375 1 92.62 170 TYR B C 1
ATOM 3681 O O . TYR B 1 170 ? 5.91 -41.812 -9.758 1 92.62 170 TYR B O 1
ATOM 3689 N N . MET B 1 171 ? 7.742 -42.969 -9.258 1 94 171 MET B N 1
ATOM 3690 C CA . MET B 1 171 ? 7.047 -44.188 -9.672 1 94 171 MET B CA 1
ATOM 3691 C C . MET B 1 171 ? 5.785 -44.406 -8.852 1 94 171 MET B C 1
ATOM 3693 O O . MET B 1 171 ? 4.719 -44.688 -9.398 1 94 171 MET B O 1
ATOM 3697 N N . LYS B 1 172 ? 5.953 -44.281 -7.594 1 92.56 172 LYS B N 1
ATOM 3698 C CA . LYS B 1 172 ? 4.797 -44.438 -6.723 1 92.56 172 LYS B CA 1
ATOM 3699 C C . LYS B 1 172 ? 3.752 -43.344 -6.984 1 92.56 172 LYS B C 1
ATOM 3701 O O . LYS B 1 172 ? 2.561 -43.656 -7.09 1 92.56 172 LYS B O 1
ATOM 3706 N N . GLN B 1 173 ? 4.172 -42.188 -7.066 1 93.12 173 GLN B N 1
ATOM 3707 C CA . GLN B 1 173 ? 3.287 -41.062 -7.305 1 93.12 173 GLN B CA 1
ATOM 3708 C C . GLN B 1 173 ? 2.525 -41.219 -8.617 1 93.12 173 GLN B C 1
ATOM 3710 O O . GLN B 1 173 ? 1.318 -41 -8.672 1 93.12 173 GLN B O 1
ATOM 3715 N N . LEU B 1 174 ? 3.205 -41.625 -9.633 1 96.25 174 LEU B N 1
ATOM 3716 C CA . LEU B 1 174 ? 2.6 -41.844 -10.938 1 96.25 174 LEU B CA 1
ATOM 3717 C C . LEU B 1 174 ? 1.601 -43 -10.875 1 96.25 174 LEU B C 1
ATOM 3719 O O . LEU B 1 174 ? 0.534 -42.938 -11.492 1 96.25 174 LEU B O 1
ATOM 3723 N N . GLY B 1 175 ? 1.929 -44.031 -10.148 1 95.94 175 GLY B N 1
ATOM 3724 C CA . GLY B 1 175 ? 1.031 -45.156 -9.984 1 95.94 175 GLY B CA 1
ATOM 3725 C C . GLY B 1 175 ? -0.297 -44.781 -9.352 1 95.94 175 GLY B C 1
ATOM 3726 O O . GLY B 1 175 ? -1.32 -45.406 -9.625 1 95.94 175 GLY B O 1
ATOM 3727 N N . GLU B 1 176 ? -0.261 -43.75 -8.57 1 95.81 176 GLU B N 1
ATOM 3728 C CA . GLU B 1 176 ? -1.458 -43.312 -7.867 1 95.81 176 GLU B CA 1
ATOM 3729 C C . GLU B 1 176 ? -2.172 -42.219 -8.641 1 95.81 176 GLU B C 1
ATOM 3731 O O . GLU B 1 176 ? -3.268 -41.781 -8.258 1 95.81 176 GLU B O 1
ATOM 3736 N N . SER B 1 177 ? -1.58 -41.75 -9.711 1 96.94 177 SER B N 1
ATOM 3737 C CA . SER B 1 177 ? -2.111 -40.625 -10.469 1 96.94 177 SER B CA 1
ATOM 3738 C C . SER B 1 177 ? -3.354 -41.031 -11.258 1 96.94 177 SER B C 1
ATOM 3740 O O . SER B 1 177 ? -3.41 -42.125 -11.82 1 96.94 177 SER B O 1
ATOM 3742 N N . MET B 1 178 ? -4.246 -40.188 -11.359 1 96.5 178 MET B N 1
ATOM 3743 C CA . MET B 1 178 ? -5.461 -40.406 -12.148 1 96.5 178 MET B CA 1
ATOM 3744 C C . MET B 1 178 ? -5.145 -40.406 -13.641 1 96.5 178 MET B C 1
ATOM 3746 O O . MET B 1 178 ? -5.812 -41.125 -14.406 1 96.5 178 MET B O 1
ATOM 3750 N N . HIS B 1 179 ? -4.074 -39.75 -14.07 1 96.69 179 HIS B N 1
ATOM 3751 C CA . HIS B 1 179 ? -3.918 -39.5 -15.5 1 96.69 179 HIS B CA 1
ATOM 3752 C C . HIS B 1 179 ? -2.627 -40.125 -16.031 1 96.69 179 HIS B C 1
ATOM 3754 O O . HIS B 1 179 ? -2.484 -40.344 -17.234 1 96.69 179 HIS B O 1
ATOM 3760 N N . LEU B 1 180 ? -1.661 -40.469 -15.172 1 96.88 180 LEU B N 1
ATOM 3761 C CA . LEU B 1 180 ? -0.308 -40.656 -15.688 1 96.88 180 LEU B CA 1
ATOM 3762 C C . LEU B 1 180 ? 0.241 -42.031 -15.297 1 96.88 180 LEU B C 1
ATOM 3764 O O . LEU B 1 180 ? 1.457 -42.219 -15.211 1 96.88 180 LEU B O 1
ATOM 3768 N N . LYS B 1 181 ? -0.521 -42.938 -15.039 1 96.44 181 LYS B N 1
ATOM 3769 C CA . LYS B 1 181 ? -0.107 -44.25 -14.602 1 96.44 181 LYS B CA 1
ATOM 3770 C C . LYS B 1 181 ? 0.831 -44.906 -15.617 1 96.44 181 LYS B C 1
ATOM 3772 O O . LYS B 1 181 ? 1.781 -45.594 -15.242 1 96.44 181 LYS B O 1
ATOM 3777 N N . GLU B 1 182 ? 0.543 -44.656 -16.875 1 95.38 182 GLU B N 1
ATOM 3778 C CA . GLU B 1 182 ? 1.321 -45.281 -17.938 1 95.38 182 GLU B CA 1
ATOM 3779 C C . GLU B 1 182 ? 2.768 -44.812 -17.922 1 95.38 182 GLU B C 1
ATOM 3781 O O . GLU B 1 182 ? 3.656 -45.469 -18.453 1 95.38 182 GLU B O 1
ATOM 3786 N N . LEU B 1 183 ? 3.004 -43.688 -17.328 1 95.88 183 LEU B N 1
ATOM 3787 C CA . LEU B 1 183 ? 4.34 -43.125 -17.344 1 95.88 183 LEU B CA 1
ATOM 3788 C C . LEU B 1 183 ? 5.254 -43.812 -16.344 1 95.88 183 LEU B C 1
ATOM 3790 O O . LEU B 1 183 ? 6.469 -43.594 -16.344 1 95.88 183 LEU B O 1
ATOM 3794 N N . VAL B 1 184 ? 4.742 -44.656 -15.539 1 95.62 184 VAL B N 1
ATOM 3795 C CA . VAL B 1 184 ? 5.547 -45.438 -14.602 1 95.62 184 VAL B CA 1
ATOM 3796 C C . VAL B 1 184 ? 6.629 -46.188 -15.359 1 95.62 184 VAL B C 1
ATOM 3798 O O . VAL B 1 184 ? 7.73 -46.406 -14.836 1 95.62 184 VAL B O 1
ATOM 3801 N N . ASN B 1 185 ? 6.324 -46.5 -16.594 1 94 185 ASN B N 1
ATOM 3802 C CA . ASN B 1 185 ? 7.25 -47.312 -17.391 1 94 185 ASN B CA 1
ATOM 3803 C C . ASN B 1 185 ? 7.93 -46.469 -18.469 1 94 185 ASN B C 1
ATOM 3805 O O . ASN B 1 185 ? 8.562 -47 -19.375 1 94 185 ASN B O 1
ATOM 3809 N N . ASP B 1 186 ? 7.734 -45.219 -18.422 1 93.5 186 ASP B N 1
ATOM 3810 C CA . ASP B 1 186 ? 8.297 -44.344 -19.453 1 93.5 186 ASP B CA 1
ATOM 3811 C C . ASP B 1 186 ? 8.953 -43.125 -18.844 1 93.5 186 ASP B C 1
ATOM 3813 O O . ASP B 1 186 ? 8.453 -42 -18.984 1 93.5 186 ASP B O 1
ATOM 3817 N N . LYS B 1 187 ? 10.023 -43.375 -18.297 1 92.69 187 LYS B N 1
ATOM 3818 C CA . LYS B 1 187 ? 10.789 -42.375 -17.594 1 92.69 187 LYS B CA 1
ATOM 3819 C C . LYS B 1 187 ? 11.188 -41.219 -18.531 1 92.69 187 LYS B C 1
ATOM 3821 O O . LYS B 1 187 ? 11.172 -40.062 -18.156 1 92.69 187 LYS B O 1
ATOM 3826 N N . ASP B 1 188 ? 11.547 -41.5 -19.719 1 90.5 188 ASP B N 1
ATOM 3827 C CA . ASP B 1 188 ? 11.977 -40.5 -20.688 1 90.5 188 ASP B CA 1
ATOM 3828 C C . ASP B 1 188 ? 10.844 -39.562 -21.047 1 90.5 188 ASP B C 1
ATOM 3830 O O . ASP B 1 188 ? 11.047 -38.344 -21.109 1 90.5 188 ASP B O 1
ATOM 3834 N N . LYS B 1 189 ? 9.734 -40.156 -21.219 1 92.38 189 LYS B N 1
ATOM 3835 C CA . LYS B 1 189 ? 8.57 -39.312 -21.484 1 92.38 189 LYS B CA 1
ATOM 3836 C C . LYS B 1 189 ? 8.258 -38.406 -20.297 1 92.38 189 LYS B C 1
ATOM 3838 O O . LYS B 1 189 ? 7.969 -37.219 -20.453 1 92.38 189 LYS B O 1
ATOM 3843 N N . PHE B 1 190 ? 8.297 -38.938 -19.094 1 95.19 190 PHE B N 1
ATOM 3844 C CA . PHE B 1 190 ? 8.047 -38.188 -17.875 1 95.19 190 PHE B CA 1
ATOM 3845 C C . PHE B 1 190 ? 8.977 -36.969 -17.797 1 95.19 190 PHE B C 1
ATOM 3847 O O . PHE B 1 190 ? 8.523 -35.844 -17.578 1 95.19 190 PHE B O 1
ATOM 3854 N N . TYR B 1 191 ? 10.219 -37.125 -18.047 1 94.25 191 TYR B N 1
ATOM 3855 C CA . TYR B 1 191 ? 11.211 -36.094 -17.828 1 94.25 191 TYR B CA 1
ATOM 3856 C C . TYR B 1 191 ? 11.234 -35.125 -19.016 1 94.25 191 TYR B C 1
ATOM 3858 O O . TYR B 1 191 ? 11.805 -34.031 -18.906 1 94.25 191 TYR B O 1
ATOM 3866 N N . SER B 1 192 ? 10.625 -35.469 -20.203 1 91 192 SER B N 1
ATOM 3867 C CA . SER B 1 192 ? 10.516 -34.562 -21.344 1 91 192 SER B CA 1
ATOM 3868 C C . SER B 1 192 ? 9.609 -33.375 -21.016 1 91 192 SER B C 1
ATOM 3870 O O . SER B 1 192 ? 9.742 -32.312 -21.594 1 91 192 SER B O 1
ATOM 3872 N N . SER B 1 193 ? 8.672 -33.594 -20.094 1 93.75 193 SER B N 1
ATOM 3873 C CA . SER B 1 193 ? 7.793 -32.562 -19.547 1 93.75 193 SER B CA 1
ATOM 3874 C C . SER B 1 193 ? 7.707 -32.688 -18.031 1 93.75 193 SER B C 1
ATOM 3876 O O . SER B 1 193 ? 6.613 -32.688 -17.453 1 93.75 193 SER B O 1
ATOM 3878 N N . TYR B 1 194 ? 8.812 -32.656 -17.469 1 94.19 194 TYR B N 1
ATOM 3879 C CA . TYR B 1 194 ? 9.031 -33.031 -16.078 1 94.19 194 TYR B CA 1
ATOM 3880 C C . TYR B 1 194 ? 8.125 -32.25 -15.148 1 94.19 194 TYR B C 1
ATOM 3882 O O . TYR B 1 194 ? 7.309 -32.812 -14.43 1 94.19 194 TYR B O 1
ATOM 3890 N N . GLN B 1 195 ? 8.203 -30.906 -15.195 1 94.75 195 GLN B N 1
ATOM 3891 C CA . GLN B 1 195 ? 7.453 -30.094 -14.242 1 94.75 195 GLN B CA 1
ATOM 3892 C C . GLN B 1 195 ? 5.949 -30.234 -14.461 1 94.75 195 GLN B C 1
ATOM 3894 O O . GLN B 1 195 ? 5.188 -30.312 -13.5 1 94.75 195 GLN B O 1
ATOM 3899 N N . LEU B 1 196 ? 5.535 -30.281 -15.672 1 96.31 196 LEU B N 1
ATOM 3900 C CA . LEU B 1 196 ? 4.117 -30.453 -15.977 1 96.31 196 LEU B CA 1
ATOM 3901 C C . LEU B 1 196 ? 3.596 -31.781 -15.43 1 96.31 196 LEU B C 1
ATOM 3903 O O . LEU B 1 196 ? 2.619 -31.797 -14.68 1 96.31 196 LEU B O 1
ATOM 3907 N N . TYR B 1 197 ? 4.336 -32.844 -15.789 1 95.88 197 TYR B N 1
ATOM 3908 C CA . TYR B 1 197 ? 3.881 -34.156 -15.398 1 95.88 197 TYR B CA 1
ATOM 3909 C C . TYR B 1 197 ? 3.998 -34.375 -13.891 1 95.88 197 TYR B C 1
ATOM 3911 O O . TYR B 1 197 ? 3.125 -34.969 -13.266 1 95.88 197 TYR B O 1
ATOM 3919 N N . ARG B 1 198 ? 5.035 -33.844 -13.359 1 94.69 198 ARG B N 1
ATOM 3920 C CA . ARG B 1 198 ? 5.188 -33.938 -11.914 1 94.69 198 ARG B CA 1
ATOM 3921 C C . ARG B 1 198 ? 3.998 -33.281 -11.203 1 94.69 198 ARG B C 1
ATOM 3923 O O . ARG B 1 198 ? 3.436 -33.875 -10.273 1 94.69 198 ARG B O 1
ATOM 3930 N N . ASN B 1 199 ? 3.613 -32.156 -11.641 1 96.44 199 ASN B N 1
ATOM 3931 C CA . ASN B 1 199 ? 2.498 -31.438 -11.023 1 96.44 199 ASN B CA 1
ATOM 3932 C C . ASN B 1 199 ? 1.18 -32.188 -11.227 1 96.44 199 ASN B C 1
ATOM 3934 O O . ASN B 1 199 ? 0.412 -32.375 -10.281 1 96.44 199 ASN B O 1
ATOM 3938 N N . ILE B 1 200 ? 0.978 -32.625 -12.391 1 97.31 200 ILE B N 1
ATOM 3939 C CA . ILE B 1 200 ? -0.274 -33.281 -12.734 1 97.31 200 ILE B CA 1
ATOM 3940 C C . ILE B 1 200 ? -0.395 -34.594 -11.961 1 97.31 200 ILE B C 1
ATOM 3942 O O . ILE B 1 200 ? -1.501 -35.031 -11.625 1 97.31 200 ILE B O 1
ATOM 3946 N N . SER B 1 201 ? 0.739 -35.219 -11.625 1 95.94 201 SER B N 1
ATOM 3947 C CA . SER B 1 201 ? 0.745 -36.5 -10.93 1 95.94 201 SER B CA 1
ATOM 3948 C C . SER B 1 201 ? 0.119 -36.375 -9.547 1 95.94 201 SER B C 1
ATOM 3950 O O . SER B 1 201 ? -0.205 -37.375 -8.914 1 95.94 201 SER B O 1
ATOM 3952 N N . TYR B 1 202 ? -0.11 -35.219 -9.102 1 95.75 202 TYR B N 1
ATOM 3953 C CA . TYR B 1 202 ? -0.718 -34.969 -7.797 1 95.75 202 TYR B CA 1
ATOM 3954 C C . TYR B 1 202 ? -2.23 -35.156 -7.863 1 95.75 202 TYR B C 1
ATOM 3956 O O . TYR B 1 202 ? -2.9 -35.219 -6.828 1 95.75 202 TYR B O 1
ATOM 3964 N N . ILE B 1 203 ? -2.766 -35.125 -9.031 1 97.44 203 ILE B N 1
ATOM 3965 C CA . ILE B 1 203 ? -4.188 -35.406 -9.18 1 97.44 203 ILE B CA 1
ATOM 3966 C C . ILE B 1 203 ? -4.445 -36.875 -8.984 1 97.44 203 ILE B C 1
ATOM 3968 O O . ILE B 1 203 ? -4.211 -37.688 -9.898 1 97.44 203 ILE B O 1
ATOM 3972 N N . LYS B 1 204 ? -4.98 -37.25 -7.875 1 96.88 204 LYS B N 1
ATOM 3973 C CA . LYS B 1 204 ? -5.215 -38.656 -7.531 1 96.88 204 LYS B CA 1
ATOM 3974 C C . LYS B 1 204 ? -6.695 -39 -7.633 1 96.88 204 LYS B C 1
ATOM 3976 O O . LYS B 1 204 ? -7.055 -40.156 -7.703 1 96.88 204 LYS B O 1
ATOM 3981 N N . GLY B 1 205 ? -7.543 -38 -7.621 1 95.62 205 GLY B N 1
ATOM 3982 C CA . GLY B 1 205 ? -8.984 -38.188 -7.68 1 95.62 205 GLY B CA 1
ATOM 3983 C C . GLY B 1 205 ? -9.727 -36.938 -8.148 1 95.62 205 GLY B C 1
ATOM 3984 O O . GLY B 1 205 ? -9.109 -35.969 -8.547 1 95.62 205 GLY B O 1
ATOM 3985 N N . ASP B 1 206 ? -11.016 -37 -7.992 1 94.5 206 ASP B N 1
ATOM 3986 C CA . ASP B 1 206 ? -11.898 -36.031 -8.594 1 94.5 206 ASP B CA 1
ATOM 3987 C C . ASP B 1 206 ? -11.836 -34.688 -7.844 1 94.5 206 ASP B C 1
ATOM 3989 O O . ASP B 1 206 ? -12.258 -33.656 -8.359 1 94.5 206 ASP B O 1
ATOM 3993 N N . LYS B 1 207 ? -11.25 -34.719 -6.688 1 94.69 207 LYS B N 1
ATOM 3994 C CA . LYS B 1 207 ? -11.266 -33.5 -5.875 1 94.69 207 LYS B CA 1
ATOM 3995 C C . LYS B 1 207 ? -9.898 -32.844 -5.875 1 94.69 207 LYS B C 1
ATOM 3997 O O . LYS B 1 207 ? -9.711 -31.812 -5.215 1 94.69 207 LYS B O 1
ATOM 4002 N N . ASP B 1 208 ? -8.977 -33.406 -6.621 1 96.56 208 ASP B N 1
ATOM 4003 C CA . ASP B 1 208 ? -7.656 -32.781 -6.785 1 96.56 208 ASP B CA 1
ATOM 4004 C C . ASP B 1 208 ? -7.574 -31.984 -8.078 1 96.56 208 ASP B C 1
ATOM 4006 O O . ASP B 1 208 ? -7.906 -32.5 -9.156 1 96.56 208 ASP B O 1
ATOM 4010 N N . TYR B 1 209 ? -7.141 -30.734 -7.98 1 96.81 209 TYR B N 1
ATOM 4011 C CA . TYR B 1 209 ? -7.012 -29.859 -9.141 1 96.81 209 TYR B CA 1
ATOM 4012 C C . TYR B 1 209 ? -5.602 -29.297 -9.234 1 96.81 209 TYR B C 1
ATOM 4014 O O . TYR B 1 209 ? -5 -28.938 -8.219 1 96.81 209 TYR B O 1
ATOM 4022 N N . VAL B 1 210 ? -5.102 -29.219 -10.43 1 97.5 210 VAL B N 1
ATOM 4023 C CA . VAL B 1 210 ? -3.852 -28.516 -10.695 1 97.5 210 VAL B CA 1
ATOM 4024 C C . VAL B 1 210 ? -4.109 -27.344 -11.633 1 97.5 210 VAL B C 1
ATOM 4026 O O . VAL B 1 210 ? -4.734 -27.5 -12.68 1 97.5 210 VAL B O 1
ATOM 4029 N N . VAL B 1 211 ? -3.695 -26.203 -11.219 1 97.88 211 VAL B N 1
ATOM 4030 C CA . VAL B 1 211 ? -3.883 -24.984 -12 1 97.88 211 VAL B CA 1
ATOM 4031 C C . VAL B 1 211 ? -2.525 -24.406 -12.398 1 97.88 211 VAL B C 1
ATOM 4033 O O . VAL B 1 211 ? -1.689 -24.109 -11.547 1 97.88 211 VAL B O 1
ATOM 4036 N N . PHE B 1 212 ? -2.334 -24.328 -13.664 1 98.19 212 PHE B N 1
ATOM 4037 C CA . PHE B 1 212 ? -1.165 -23.641 -14.188 1 98.19 212 PHE B CA 1
ATOM 4038 C C . PHE B 1 212 ? -1.5 -22.188 -14.523 1 98.19 212 PHE B C 1
ATOM 4040 O O . PHE B 1 212 ? -2.305 -21.922 -15.414 1 98.19 212 PHE B O 1
ATOM 4047 N N . LEU B 1 213 ? -0.883 -21.312 -13.797 1 98.12 213 LEU B N 1
ATOM 4048 C CA . LEU B 1 213 ? -1.094 -19.891 -13.984 1 98.12 213 LEU B CA 1
ATOM 4049 C C . LEU B 1 213 ? 0.056 -19.266 -14.773 1 98.12 213 LEU B C 1
ATOM 4051 O O . LEU B 1 213 ? 1.213 -19.344 -14.359 1 98.12 213 LEU B O 1
ATOM 4055 N N . TYR B 1 214 ? -0.255 -18.656 -15.883 1 97.62 214 TYR B N 1
ATOM 4056 C CA . TYR B 1 214 ? 0.744 -18 -16.719 1 97.62 214 TYR B CA 1
ATOM 4057 C C . TYR B 1 214 ? 0.091 -16.984 -17.656 1 97.62 214 TYR B C 1
ATOM 4059 O O . TYR B 1 214 ? -1.105 -17.078 -17.938 1 97.62 214 TYR B O 1
ATOM 4067 N N . PRO B 1 215 ? 0.841 -15.969 -18.047 1 97.19 215 PRO B N 1
ATOM 4068 C CA . PRO B 1 215 ? 0.267 -15.07 -19.047 1 97.19 215 PRO B CA 1
ATOM 4069 C C . PRO B 1 215 ? 0.066 -15.742 -20.391 1 97.19 215 PRO B C 1
ATOM 4071 O O . PRO B 1 215 ? 1.022 -16.25 -20.984 1 97.19 215 PRO B O 1
ATOM 4074 N N . TYR B 1 216 ? -1.065 -15.656 -20.922 1 95.25 216 TYR B N 1
ATOM 4075 C CA . TYR B 1 216 ? -1.353 -16.297 -22.203 1 95.25 216 TYR B CA 1
ATOM 4076 C C . TYR B 1 216 ? -0.572 -15.648 -23.344 1 95.25 216 TYR B C 1
ATOM 4078 O O . TYR B 1 216 ? -0.356 -16.266 -24.391 1 95.25 216 TYR B O 1
ATOM 4086 N N . ASP B 1 217 ? -0.125 -14.398 -23.109 1 94.62 217 ASP B N 1
ATOM 4087 C CA . ASP B 1 217 ? 0.728 -13.727 -24.078 1 94.62 217 ASP B CA 1
ATOM 4088 C C . ASP B 1 217 ? 2.074 -14.43 -24.219 1 94.62 217 ASP B C 1
ATOM 4090 O O . ASP B 1 217 ? 2.811 -14.203 -25.172 1 94.62 217 ASP B O 1
ATOM 4094 N N . ASN B 1 218 ? 2.434 -15.227 -23.172 1 95.31 218 ASN B N 1
ATOM 4095 C CA . ASN B 1 218 ? 3.609 -16.094 -23.281 1 95.31 218 ASN B CA 1
ATOM 4096 C C . ASN B 1 218 ? 3.311 -17.344 -24.094 1 95.31 218 ASN B C 1
ATOM 4098 O O . ASN B 1 218 ? 2.969 -18.391 -23.516 1 95.31 218 ASN B O 1
ATOM 4102 N N . GLU B 1 219 ? 3.545 -17.312 -25.297 1 94.75 219 GLU B N 1
ATOM 4103 C CA . GLU B 1 219 ? 3.104 -18.344 -26.234 1 94.75 219 GLU B CA 1
ATOM 4104 C C . GLU B 1 219 ? 3.836 -19.656 -26 1 94.75 219 GLU B C 1
ATOM 4106 O O . GLU B 1 219 ? 3.287 -20.734 -26.234 1 94.75 219 GLU B O 1
ATOM 4111 N N . ASN B 1 220 ? 5.094 -19.594 -25.547 1 95.81 220 ASN B N 1
ATOM 4112 C CA . ASN B 1 220 ? 5.84 -20.812 -25.266 1 95.81 220 ASN B CA 1
ATOM 4113 C C . ASN B 1 220 ? 5.129 -21.672 -24.219 1 95.81 220 ASN B C 1
ATOM 4115 O O . ASN B 1 220 ? 4.98 -22.891 -24.391 1 95.81 220 ASN B O 1
ATOM 4119 N N . LEU B 1 221 ? 4.703 -21 -23.219 1 95.94 221 LEU B N 1
ATOM 4120 C CA . LEU B 1 221 ? 4.023 -21.719 -22.156 1 95.94 221 LEU B CA 1
ATOM 4121 C C . LEU B 1 221 ? 2.676 -22.25 -22.625 1 95.94 221 LEU B C 1
ATOM 4123 O O . LEU B 1 221 ? 2.303 -23.391 -22.297 1 95.94 221 LEU B O 1
ATOM 4127 N N . ALA B 1 222 ? 2.014 -21.422 -23.406 1 93.5 222 ALA B N 1
ATOM 4128 C CA . ALA B 1 222 ? 0.727 -21.844 -23.953 1 93.5 222 ALA B CA 1
ATOM 4129 C C . ALA B 1 222 ? 0.88 -23.094 -24.812 1 93.5 222 ALA B C 1
ATOM 4131 O O . ALA B 1 222 ? 0.061 -24.016 -24.734 1 93.5 222 ALA B O 1
ATOM 4132 N N . GLN B 1 223 ? 1.862 -23.109 -25.547 1 94.94 223 GLN B N 1
ATOM 4133 C CA . GLN B 1 223 ? 2.115 -24.266 -26.406 1 94.94 223 GLN B CA 1
ATOM 4134 C C . GLN B 1 223 ? 2.418 -25.516 -25.594 1 94.94 223 GLN B C 1
ATOM 4136 O O . GLN B 1 223 ? 1.908 -26.594 -25.906 1 94.94 223 GLN B O 1
ATOM 4141 N N . GLU B 1 224 ? 3.23 -25.375 -24.594 1 95.19 224 GLU B N 1
ATOM 4142 C CA . GLU B 1 224 ? 3.559 -26.531 -23.75 1 95.19 224 GLU B CA 1
ATOM 4143 C C . GLU B 1 224 ? 2.316 -27.078 -23.047 1 95.19 224 GLU B C 1
ATOM 4145 O O . GLU B 1 224 ? 2.18 -28.281 -22.875 1 95.19 224 GLU B O 1
ATOM 4150 N N . MET B 1 225 ? 1.443 -26.219 -22.719 1 95.38 225 MET B N 1
ATOM 4151 C CA . MET B 1 225 ? 0.227 -26.594 -22 1 95.38 225 MET B CA 1
ATOM 4152 C C . MET B 1 225 ? -0.692 -27.422 -22.906 1 95.38 225 MET B C 1
ATOM 4154 O O . MET B 1 225 ? -1.569 -28.125 -22.406 1 95.38 225 MET B O 1
ATOM 4158 N N . ASN B 1 226 ? -0.511 -27.297 -24.172 1 93.56 226 ASN B N 1
ATOM 4159 C CA . ASN B 1 226 ? -1.323 -28.062 -25.109 1 93.56 226 ASN B CA 1
ATOM 4160 C C . ASN B 1 226 ? -1.165 -29.562 -24.891 1 93.56 226 ASN B C 1
ATOM 4162 O O . ASN B 1 226 ? -2.084 -30.344 -25.156 1 93.56 226 ASN B O 1
ATOM 4166 N N . GLU B 1 227 ? -0.064 -30 -24.328 1 90.81 227 GLU B N 1
ATOM 4167 C CA . GLU B 1 227 ? 0.23 -31.406 -24.078 1 90.81 227 GLU B CA 1
ATOM 4168 C C . GLU B 1 227 ? -0.735 -32 -23.062 1 90.81 227 GLU B C 1
ATOM 4170 O O . GLU B 1 227 ? -0.991 -33.219 -23.078 1 90.81 227 GLU B O 1
ATOM 4175 N N . VAL B 1 228 ? -1.25 -31.125 -22.234 1 94.44 228 VAL B N 1
ATOM 4176 C CA . VAL B 1 228 ? -2.012 -31.656 -21.109 1 94.44 228 VAL B CA 1
ATOM 4177 C C . VAL B 1 228 ? -3.387 -31 -21.047 1 94.44 228 VAL B C 1
ATOM 4179 O O . VAL B 1 228 ? -4.105 -31.125 -20.062 1 94.44 228 VAL B O 1
ATOM 4182 N N . LYS B 1 229 ? -3.818 -30.281 -22.031 1 91.88 229 LYS B N 1
ATOM 4183 C CA . LYS B 1 229 ? -4.996 -29.406 -22.031 1 91.88 229 LYS B CA 1
ATOM 4184 C C . LYS B 1 229 ? -6.277 -30.234 -21.875 1 91.88 229 LYS B C 1
ATOM 4186 O O . LYS B 1 229 ? -7.289 -29.734 -21.391 1 91.88 229 LYS B O 1
ATOM 4191 N N . ASP B 1 230 ? -6.25 -31.516 -22.219 1 93.69 230 ASP B N 1
ATOM 4192 C CA . ASP B 1 230 ? -7.469 -32.312 -22.25 1 93.69 230 ASP B CA 1
ATOM 4193 C C . ASP B 1 230 ? -7.613 -33.156 -21 1 93.69 230 ASP B C 1
ATOM 4195 O O . ASP B 1 230 ? -8.594 -33.906 -20.844 1 93.69 230 ASP B O 1
ATOM 4199 N N . LEU B 1 231 ? -6.699 -33.094 -20.125 1 95.81 231 LEU B N 1
ATOM 4200 C CA . LEU B 1 231 ? -6.773 -33.875 -18.906 1 95.81 231 LEU B CA 1
ATOM 4201 C C . LEU B 1 231 ? -7.746 -33.25 -17.922 1 95.81 231 LEU B C 1
ATOM 4203 O O . LEU B 1 231 ? -7.695 -32.062 -17.656 1 95.81 231 LEU B O 1
ATOM 4207 N N . LYS B 1 232 ? -8.594 -34.094 -17.453 1 95.38 232 LYS B N 1
ATOM 4208 C CA . LYS B 1 232 ? -9.57 -33.656 -16.453 1 95.38 232 LYS B CA 1
ATOM 4209 C C . LYS B 1 232 ? -8.891 -33.062 -15.234 1 95.38 232 LYS B C 1
ATOM 4211 O O . LYS B 1 232 ? -7.875 -33.594 -14.766 1 95.38 232 LYS B O 1
ATOM 4216 N N . ASN B 1 233 ? -9.375 -31.953 -14.641 1 96.38 233 ASN B N 1
ATOM 4217 C CA . ASN B 1 233 ? -8.961 -31.297 -13.406 1 96.38 233 ASN B CA 1
ATOM 4218 C C . ASN B 1 233 ? -7.598 -30.625 -13.555 1 96.38 233 ASN B C 1
ATOM 4220 O O . ASN B 1 233 ? -6.965 -30.266 -12.562 1 96.38 233 ASN B O 1
ATOM 4224 N N . VAL B 1 234 ? -7.098 -30.531 -14.828 1 97.12 234 VAL B N 1
ATOM 4225 C CA . VAL B 1 234 ? -5.938 -29.719 -15.164 1 97.12 234 VAL B CA 1
ATOM 4226 C C . VAL B 1 234 ? -6.391 -28.406 -15.812 1 97.12 234 VAL B C 1
ATOM 4228 O O . VAL B 1 234 ? -7.07 -28.422 -16.844 1 97.12 234 VAL B O 1
ATOM 4231 N N . TYR B 1 235 ? -6.027 -27.312 -15.219 1 96.44 235 TYR B N 1
ATOM 4232 C CA . TYR B 1 235 ? -6.523 -26.031 -15.727 1 96.44 235 TYR B CA 1
ATOM 4233 C C . TYR B 1 235 ? -5.375 -25.078 -16.016 1 96.44 235 TYR B C 1
ATOM 4235 O O . TYR B 1 235 ? -4.363 -25.078 -15.32 1 96.44 235 TYR B O 1
ATOM 4243 N N . SER B 1 236 ? -5.52 -24.422 -17.047 1 96.06 236 SER B N 1
ATOM 4244 C CA . SER B 1 236 ? -4.699 -23.25 -17.297 1 96.06 236 SER B CA 1
ATOM 4245 C C . SER B 1 236 ? -5.477 -21.953 -17.031 1 96.06 236 SER B C 1
ATOM 4247 O O . SER B 1 236 ? -6.668 -21.875 -17.328 1 96.06 236 SER B O 1
ATOM 4249 N N . LEU B 1 237 ? -4.867 -21.031 -16.438 1 96.81 237 LEU B N 1
ATOM 4250 C CA . LEU B 1 237 ? -5.5 -19.75 -16.109 1 96.81 237 LEU B CA 1
ATOM 4251 C C . LEU B 1 237 ? -4.582 -18.594 -16.469 1 96.81 237 LEU B C 1
ATOM 4253 O O . LEU B 1 237 ? -3.391 -18.609 -16.141 1 96.81 237 LEU B O 1
ATOM 4257 N N . ASP B 1 238 ? -5.195 -17.609 -17.125 1 97.31 238 ASP B N 1
ATOM 4258 C CA . ASP B 1 238 ? -4.449 -16.422 -17.531 1 97.31 238 ASP B CA 1
ATOM 4259 C C . ASP B 1 238 ? -4.305 -15.453 -16.359 1 97.31 238 ASP B C 1
ATOM 4261 O O . ASP B 1 238 ? -5.285 -15.125 -15.695 1 97.31 238 ASP B O 1
ATOM 4265 N N . TRP B 1 239 ? -3.111 -14.93 -16.188 1 97.94 239 TRP B N 1
ATOM 4266 C CA . TRP B 1 239 ? -2.881 -13.945 -15.133 1 97.94 239 TRP B CA 1
ATOM 4267 C C . TRP B 1 239 ? -3.764 -12.719 -15.336 1 97.94 239 TRP B C 1
ATOM 4269 O O . TRP B 1 239 ? -4.273 -12.148 -14.367 1 97.94 239 TRP B O 1
ATOM 4279 N N . LYS B 1 240 ? -3.846 -12.297 -16.531 1 97.25 240 LYS B N 1
ATOM 4280 C CA . LYS B 1 240 ? -4.641 -11.102 -16.828 1 97.25 240 LYS B CA 1
ATOM 4281 C C . LYS B 1 240 ? -6.102 -11.312 -16.438 1 97.25 240 LYS B C 1
ATOM 4283 O O . LYS B 1 240 ? -6.719 -10.438 -15.828 1 97.25 240 LYS B O 1
ATOM 4288 N N . GLU B 1 241 ? -6.625 -12.422 -16.812 1 97.12 241 GLU B N 1
ATOM 4289 C CA . GLU B 1 241 ? -8 -12.75 -16.453 1 97.12 241 GLU B CA 1
ATOM 4290 C C . GLU B 1 241 ? -8.172 -12.82 -14.93 1 97.12 241 GLU B C 1
ATOM 4292 O O . GLU B 1 241 ? -9.102 -12.219 -14.383 1 97.12 241 GLU B O 1
ATOM 4297 N N . LEU B 1 242 ? -7.32 -13.531 -14.289 1 98 242 LEU B N 1
ATOM 4298 C CA . LEU B 1 242 ? -7.391 -13.68 -12.844 1 98 242 LEU B CA 1
ATOM 4299 C C . LEU B 1 242 ? -7.297 -12.328 -12.148 1 98 242 LEU B C 1
ATOM 4301 O O . LEU B 1 242 ? -8.078 -12.031 -11.242 1 98 242 LEU B O 1
ATOM 4305 N N . SER B 1 243 ? -6.375 -11.492 -12.594 1 98.06 243 SER B N 1
ATOM 4306 C CA . SER B 1 243 ? -6.164 -10.18 -12 1 98.06 243 SER B CA 1
ATOM 4307 C C . SER B 1 243 ? -7.383 -9.281 -12.203 1 98.06 243 SER B C 1
ATOM 4309 O O . SER B 1 243 ? -7.766 -8.531 -11.305 1 98.06 243 SER B O 1
ATOM 4311 N N . THR B 1 244 ? -7.934 -9.375 -13.375 1 97.56 244 THR B N 1
ATOM 4312 C CA . THR B 1 244 ? -9.125 -8.586 -13.672 1 97.56 244 THR B CA 1
ATOM 4313 C C . THR B 1 244 ? -10.281 -8.992 -12.766 1 97.56 244 THR B C 1
ATOM 4315 O O . THR B 1 244 ? -10.977 -8.133 -12.211 1 97.56 244 THR B O 1
ATOM 4318 N N . LYS B 1 245 ? -10.453 -10.258 -12.594 1 97.5 245 LYS B N 1
ATOM 4319 C CA . LYS B 1 245 ? -11.516 -10.75 -11.727 1 97.5 245 LYS B CA 1
ATOM 4320 C C . LYS B 1 245 ? -11.266 -10.359 -10.266 1 97.5 245 LYS B C 1
ATOM 4322 O O . LYS B 1 245 ? -12.203 -10.047 -9.531 1 97.5 245 LYS B O 1
ATOM 4327 N N . ALA B 1 246 ? -10.023 -10.43 -9.859 1 97.88 246 ALA B N 1
ATOM 4328 C CA . ALA B 1 246 ? -9.695 -10 -8.508 1 97.88 246 ALA B CA 1
ATOM 4329 C C . ALA B 1 246 ? -10.094 -8.539 -8.273 1 97.88 246 ALA B C 1
ATOM 4331 O O . ALA B 1 246 ? -10.641 -8.203 -7.223 1 97.88 246 ALA B O 1
ATOM 4332 N N . LEU B 1 247 ? -9.859 -7.695 -9.289 1 97.38 247 LEU B N 1
ATOM 4333 C CA . LEU B 1 247 ? -10.242 -6.293 -9.195 1 97.38 247 LEU B CA 1
ATOM 4334 C C . LEU B 1 247 ? -11.758 -6.152 -9.062 1 97.38 247 LEU B C 1
ATOM 4336 O O . LEU B 1 247 ? -12.25 -5.371 -8.25 1 97.38 247 LEU B O 1
ATOM 4340 N N . GLU B 1 248 ? -12.43 -6.926 -9.812 1 96.94 248 GLU B N 1
ATOM 4341 C CA . GLU B 1 248 ? -13.891 -6.879 -9.781 1 96.94 248 GLU B CA 1
ATOM 4342 C C . GLU B 1 248 ? -14.43 -7.285 -8.414 1 96.94 248 GLU B C 1
ATOM 4344 O O . GLU B 1 248 ? -15.312 -6.621 -7.867 1 96.94 248 GLU B O 1
ATOM 4349 N N . HIS B 1 249 ? -13.836 -8.289 -7.855 1 96.56 249 HIS B N 1
ATOM 4350 C CA . HIS B 1 249 ? -14.352 -8.859 -6.617 1 96.56 249 HIS B CA 1
ATOM 4351 C C . HIS B 1 249 ? -13.93 -8.031 -5.406 1 96.56 249 HIS B C 1
ATOM 4353 O O . HIS B 1 249 ? -14.531 -8.141 -4.336 1 96.56 249 HIS B O 1
ATOM 4359 N N . THR B 1 250 ? -12.938 -7.242 -5.555 1 95.75 250 THR B N 1
ATOM 4360 C CA . THR B 1 250 ? -12.438 -6.52 -4.395 1 95.75 250 THR B CA 1
ATOM 4361 C C . THR B 1 250 ? -12.922 -5.074 -4.402 1 95.75 250 THR B C 1
ATOM 4363 O O . THR B 1 250 ? -12.562 -4.285 -3.525 1 95.75 250 THR B O 1
ATOM 4366 N N . LYS B 1 251 ? -13.711 -4.723 -5.355 1 92.81 251 LYS B N 1
ATOM 4367 C CA . LYS B 1 251 ? -14.297 -3.385 -5.348 1 92.81 251 LYS B CA 1
ATOM 4368 C C . LYS B 1 251 ? -14.969 -3.09 -4.012 1 92.81 251 LYS B C 1
ATOM 4370 O O . LYS B 1 251 ? -15.602 -3.971 -3.416 1 92.81 251 LYS B O 1
ATOM 4375 N N . ASN B 1 252 ? -14.797 -1.835 -3.486 1 90 252 ASN B N 1
ATOM 4376 C CA . ASN B 1 252 ? -15.391 -1.323 -2.254 1 90 252 ASN B CA 1
ATOM 4377 C C . ASN B 1 252 ? -14.797 -1.997 -1.023 1 90 252 ASN B C 1
ATOM 4379 O O . ASN B 1 252 ? -15.398 -1.984 0.051 1 90 252 ASN B O 1
ATOM 4383 N N . THR B 1 253 ? -13.664 -2.73 -1.208 1 89.69 253 THR B N 1
ATOM 4384 C CA . THR B 1 253 ? -12.953 -3.301 -0.069 1 89.69 253 THR B CA 1
ATOM 4385 C C . THR B 1 253 ? -11.547 -2.715 0.041 1 89.69 253 THR B C 1
ATOM 4387 O O . THR B 1 253 ? -11.047 -2.107 -0.907 1 89.69 253 THR B O 1
ATOM 4390 N N . HIS B 1 254 ? -10.938 -2.947 1.116 1 88.19 254 HIS B N 1
ATOM 4391 C CA . HIS B 1 254 ? -9.594 -2.438 1.355 1 88.19 254 HIS B CA 1
ATOM 4392 C C . HIS B 1 254 ? -8.562 -3.193 0.523 1 88.19 254 HIS B C 1
ATOM 4394 O O . HIS B 1 254 ? -7.426 -2.738 0.375 1 88.19 254 HIS B O 1
ATOM 4400 N N . LYS B 1 255 ? -8.984 -4.273 -0.047 1 93.62 255 LYS B N 1
ATOM 4401 C CA . LYS B 1 255 ? -8.039 -5.098 -0.788 1 93.62 255 LYS B CA 1
ATOM 4402 C C . LYS B 1 255 ? -7.918 -4.637 -2.238 1 93.62 255 LYS B C 1
ATOM 4404 O O . LYS B 1 255 ? -6.98 -5.016 -2.941 1 93.62 255 LYS B O 1
ATOM 4409 N N . TYR B 1 256 ? -8.891 -3.861 -2.699 1 96.12 256 TYR B N 1
ATOM 4410 C CA . TYR B 1 256 ? -8.898 -3.416 -4.09 1 96.12 256 TYR B CA 1
ATOM 4411 C C . TYR B 1 256 ? -7.57 -2.773 -4.465 1 96.12 256 TYR B C 1
ATOM 4413 O O . TYR B 1 256 ? -7.02 -3.051 -5.535 1 96.12 256 TYR B O 1
ATOM 4421 N N . ARG B 1 257 ? -6.984 -1.979 -3.635 1 94.94 257 ARG B N 1
ATOM 4422 C CA . ARG B 1 257 ? -5.766 -1.233 -3.926 1 94.94 257 ARG B CA 1
ATOM 4423 C C . ARG B 1 257 ? -4.586 -2.174 -4.141 1 94.94 257 ARG B C 1
ATOM 4425 O O . ARG B 1 257 ? -3.695 -1.888 -4.945 1 94.94 257 ARG B O 1
ATOM 4432 N N . VAL B 1 258 ? -4.566 -3.248 -3.389 1 96.25 258 VAL B N 1
ATOM 4433 C CA . VAL B 1 258 ? -3.508 -4.238 -3.561 1 96.25 258 VAL B CA 1
ATOM 4434 C C . VAL B 1 258 ? -3.58 -4.836 -4.965 1 96.25 258 VAL B C 1
ATOM 4436 O O . VAL B 1 258 ? -2.568 -4.918 -5.664 1 96.25 258 VAL B O 1
ATOM 4439 N N . TYR B 1 259 ? -4.742 -5.113 -5.402 1 97.5 259 TYR B N 1
ATOM 4440 C CA . TYR B 1 259 ? -4.902 -5.766 -6.695 1 97.5 259 TYR B CA 1
ATOM 4441 C C . TYR B 1 259 ? -4.766 -4.762 -7.832 1 97.5 259 TYR B C 1
ATOM 4443 O O . TYR B 1 259 ? -4.332 -5.113 -8.93 1 97.5 259 TYR B O 1
ATOM 4451 N N . LYS B 1 260 ? -5.137 -3.537 -7.516 1 96.44 260 LYS B N 1
ATOM 4452 C CA . LYS B 1 260 ? -4.84 -2.496 -8.492 1 96.44 260 LYS B CA 1
ATOM 4453 C C . LYS B 1 260 ? -3.336 -2.365 -8.719 1 96.44 260 LYS B C 1
ATOM 4455 O O . LYS B 1 260 ? -2.877 -2.295 -9.859 1 96.44 260 LYS B O 1
ATOM 4460 N N . GLU B 1 261 ? -2.596 -2.34 -7.641 1 96.25 261 GLU B N 1
ATOM 4461 C CA . GLU B 1 261 ? -1.141 -2.299 -7.758 1 96.25 261 GLU B CA 1
ATOM 4462 C C . GLU B 1 261 ? -0.606 -3.555 -8.438 1 96.25 261 GLU B C 1
ATOM 4464 O O . GLU B 1 261 ? 0.331 -3.484 -9.234 1 96.25 261 GLU B O 1
ATOM 4469 N N . PHE B 1 262 ? -1.149 -4.719 -8.102 1 98.25 262 PHE B N 1
ATOM 4470 C CA . PHE B 1 262 ? -0.754 -5.965 -8.75 1 98.25 262 PHE B CA 1
ATOM 4471 C C . PHE B 1 262 ? -0.91 -5.859 -10.258 1 98.25 262 PHE B C 1
ATOM 4473 O O . PHE B 1 262 ? 0.011 -6.191 -11.008 1 98.25 262 PHE B O 1
ATOM 4480 N N . TYR B 1 263 ? -2.08 -5.375 -10.641 1 98.06 263 TYR B N 1
ATOM 4481 C CA . TYR B 1 263 ? -2.371 -5.238 -12.062 1 98.06 263 TYR B CA 1
ATOM 4482 C C . TYR B 1 263 ? -1.403 -4.266 -12.727 1 98.06 263 TYR B C 1
ATOM 4484 O O . TYR B 1 263 ? -0.878 -4.543 -13.812 1 98.06 263 TYR B O 1
ATOM 4492 N N . ASP B 1 264 ? -1.159 -3.137 -12.109 1 96.56 264 ASP B N 1
ATOM 4493 C CA . ASP B 1 264 ? -0.262 -2.119 -12.648 1 96.56 264 ASP B CA 1
ATOM 4494 C C . ASP B 1 264 ? 1.16 -2.658 -12.781 1 96.56 264 ASP B C 1
ATOM 4496 O O . ASP B 1 264 ? 1.846 -2.377 -13.766 1 96.56 264 ASP B O 1
ATOM 4500 N N . LYS B 1 265 ? 1.622 -3.385 -11.797 1 97.75 265 LYS B N 1
ATOM 4501 C CA . LYS B 1 265 ? 2.99 -3.893 -11.766 1 97.75 265 LYS B CA 1
ATOM 4502 C C . LYS B 1 265 ? 3.197 -4.992 -12.805 1 97.75 265 LYS B C 1
ATOM 4504 O O . LYS B 1 265 ? 4.23 -5.031 -13.477 1 97.75 265 LYS B O 1
ATOM 4509 N N . TYR B 1 266 ? 2.143 -5.836 -12.977 1 98.44 266 TYR B N 1
ATOM 4510 C CA . TYR B 1 266 ? 2.438 -7.07 -13.695 1 98.44 266 TYR B CA 1
ATOM 4511 C C . TYR B 1 266 ? 1.666 -7.137 -15.008 1 98.44 266 TYR B C 1
ATOM 4513 O O . TYR B 1 266 ? 2.068 -7.84 -15.945 1 98.44 266 TYR B O 1
ATOM 4521 N N . MET B 1 267 ? 0.501 -6.449 -15.109 1 96.75 267 MET B N 1
ATOM 4522 C CA . MET B 1 267 ? -0.402 -6.703 -16.234 1 96.75 267 MET B CA 1
ATOM 4523 C C . MET B 1 267 ? -0.474 -5.496 -17.156 1 96.75 267 MET B C 1
ATOM 4525 O O . MET B 1 267 ? -0.871 -5.621 -18.312 1 96.75 267 MET B O 1
ATOM 4529 N N . ASN B 1 268 ? -0.209 -4.344 -16.609 1 91.38 268 ASN B N 1
ATOM 4530 C CA . ASN B 1 268 ? -0.316 -3.127 -17.406 1 91.38 268 ASN B CA 1
ATOM 4531 C C . ASN B 1 268 ? 0.903 -2.934 -18.297 1 91.38 268 ASN B C 1
ATOM 4533 O O . ASN B 1 268 ? 1.663 -1.979 -18.125 1 91.38 268 ASN B O 1
ATOM 4537 N N . ILE B 1 269 ? 1.053 -3.73 -19.281 1 90.31 269 ILE B N 1
ATOM 4538 C CA . ILE B 1 269 ? 2.242 -3.766 -20.125 1 90.31 269 ILE B CA 1
ATOM 4539 C C . ILE B 1 269 ? 1.878 -3.354 -21.547 1 90.31 269 ILE B C 1
ATOM 4541 O O . ILE B 1 269 ? 0.766 -3.619 -22 1 90.31 269 ILE B O 1
#

pLDDT: mean 93.45, std 7.05, range [48.56, 98.75]

Foldseek 3Di:
DELVVQLVVLQVLLLVCCCPVLVQPDFDDDPRDTGSQADHPPCLVSLAFPPFDDDDPDDDDPRSRRNQDFLRLLSLPCRVDVFHCLVVVLCCVFFVDDDDPPKGWPDKDAQDDDPPDQPPHGFRMWTAIPVGAIETEHEHESDLEADAFAADPVPNHGPPVLVCNLVVPVLVLQCQAPPRNVCNVPSPVCRRRVRVNVQNSNHRDLRYAYEYEYAVVSVSHVVSCVVCVPPHRYYYGHPQSSLVSSCVSQPPHPCNVSSVVSCSNGPVD/DELVVQLVVLQVLLLVCCCPVLVQPDFDDDPRDTGSQADHPPCLVSLAFPPFDDDDPDDDDPRSRRNQDFLRLLSLPCRVDVFHCLVVVLCCVFFVDDDDPPKGWPDKDAQDDDPPDQQPHGFRMWTAIPVGAIETEHEHESDLEADAFAADPVPNHGPPVLVCNLVRPVLVLQCQAPPRNVCNVPSPVCRRRVRVNVQNSNHRDDRYAYEYEYAVVSVSHVVSCVVCVPPPRYYYGHPQSSLVSSCVSQPPHPCNVSSVVSCSNGPVD

InterPro domains:
  IPR054333 ARP associated Restriction Endonuclease [PF22558] (13-267)

Sequence (538 aa):
MRYQDYKEKVLNHLEEYKLNSLGCVKNGLYQNKEYGHILPSGFRPLNFLLGVNQPKDIHYHMHSHHLNSSQIMCINFFEPIMKDNLLIDILKDTLKINIPDHTKIIFSKFEYGAPKGKDGTTFDFFIELITGEKIYFEVKYTEQGFGKISKSKETNKLPEKYEHKFTDVYMKQLGESMHLKELVNDKDKFYSSYQLYRNISYIKGDKDYVVFLYPYDNENLAQEMNEVKDLKNVYSLDWKELSTKALEHTKNTHKYRVYKEFYDKYMNIMRYQDYKEKVLNHLEEYKLNSLGCVKNGLYQNKEYGHILPSGFRPLNFLLGVNQPKDIHYHMHSHHLNSSQIMCINFFEPIMKDNLLIDILKDTLKINIPDHTKIIFSKFEYGAPKGKDGTTFDFFIELITGEKIYFEVKYTEQGFGKISKSKETNKLPEKYEHKFTDVYMKQLGESMHLKELVNDKDKFYSSYQLYRNISYIKGDKDYVVFLYPYDNENLAQEMNEVKDLKNVYSLDWKELSTKALEHTKNTHKYRVYKEFYDKYMNI

Radius of gyration: 29.88 Å; Cα contacts (8 Å, |Δi|>4): 932; chains: 2; bounding box: 56×90×62 Å

Nearest PDB structures (foldseek):
  9f9k-assembly1_B  TM=4.060E-01  e=4.592E+00  Homo sapiens
  1ybe-assembly1_B  TM=4.221E-01  e=7.930E+00  Agrobacterium tumefaciens
  6ra2-assembly1_A  TM=2.364E-01  e=3.390E+00  Mycobacteroides abscessus
  9f9k-assembly1_B  TM=4.024E-01  e=1.460E+00  Homo sapiens
  1ybe-assembly1_B  TM=4.222E-01  e=3.411E+00  Agrobacterium tumefaciens